Protein AF-0000000087547465 (afdb_homodimer)

Structure (mmCIF, N/CA/C/O backbone):
data_AF-0000000087547465-model_v1
#
loop_
_entity.id
_entity.type
_entity.pdbx_description
1 polymer 'Acyl-coenzyme A thioesterase 8'
#
loop_
_atom_site.group_PDB
_atom_site.id
_atom_site.type_symbol
_atom_site.label_atom_id
_atom_site.label_alt_id
_atom_site.label_comp_id
_atom_site.label_asym_id
_atom_site.label_entity_id
_atom_site.label_seq_id
_atom_site.pdbx_PDB_ins_code
_atom_site.Cartn_x
_atom_site.Cartn_y
_atom_site.Cartn_z
_atom_site.occupancy
_atom_site.B_iso_or_equiv
_atom_site.auth_seq_id
_atom_site.auth_comp_id
_atom_site.auth_asym_id
_atom_site.auth_atom_id
_atom_site.pdbx_PDB_model_num
ATOM 1 N N . MET A 1 1 ? -17.625 -41.594 -15.344 1 21.58 1 MET A N 1
ATOM 2 C CA . MET A 1 1 ? -16.266 -41.562 -14.812 1 21.58 1 MET A CA 1
ATOM 3 C C . MET A 1 1 ? -15.758 -40.156 -14.656 1 21.58 1 MET A C 1
ATOM 5 O O . MET A 1 1 ? -15.773 -39.375 -15.609 1 21.58 1 MET A O 1
ATOM 9 N N . SER A 1 2 ? -15.922 -39.406 -13.555 1 26.09 2 SER A N 1
ATOM 10 C CA . SER A 1 2 ? -15.914 -37.969 -13.273 1 26.09 2 SER A CA 1
ATOM 11 C C . SER A 1 2 ? -14.633 -37.312 -13.773 1 26.09 2 SER A C 1
ATOM 13 O O . SER A 1 2 ? -13.539 -37.844 -13.562 1 26.09 2 SER A O 1
ATOM 15 N N . LEU A 1 3 ? -14.672 -36.688 -14.891 1 28.55 3 LEU A N 1
ATOM 16 C CA . LEU A 1 3 ? -13.672 -36 -15.688 1 28.55 3 LEU A CA 1
ATOM 17 C C . LEU A 1 3 ? -12.766 -35.156 -14.812 1 28.55 3 LEU A C 1
ATOM 19 O O . LEU A 1 3 ? -12.008 -34.312 -15.312 1 28.55 3 LEU A O 1
ATOM 23 N N . LEU A 1 4 ? -13.047 -34.969 -13.586 1 36.56 4 LEU A N 1
ATOM 24 C CA . LEU A 1 4 ? -12.219 -34.219 -12.656 1 36.56 4 LEU A CA 1
ATOM 25 C C . LEU A 1 4 ? -10.797 -34.75 -12.617 1 36.56 4 LEU A C 1
ATOM 27 O O . LEU A 1 4 ? -10.453 -35.531 -11.719 1 36.56 4 LEU A O 1
ATOM 31 N N . ALA A 1 5 ? -10.266 -35.219 -13.656 1 38.28 5 ALA A N 1
ATOM 32 C CA . ALA A 1 5 ? -8.961 -35.844 -13.695 1 38.28 5 ALA A CA 1
ATOM 33 C C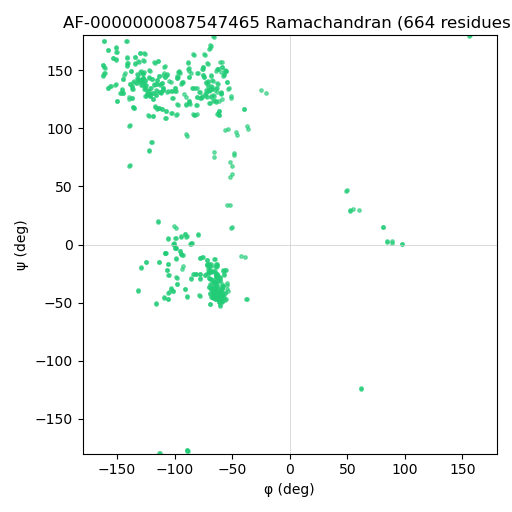 . ALA A 1 5 ? -7.898 -35 -13.023 1 38.28 5 ALA A C 1
ATOM 35 O O . ALA A 1 5 ? -7.52 -33.938 -13.547 1 38.28 5 ALA A O 1
ATOM 36 N N . GLY A 1 6 ? -7.922 -34.656 -11.805 1 48.69 6 GLY A N 1
ATOM 37 C CA . GLY A 1 6 ? -6.898 -34.125 -10.898 1 48.69 6 GLY A CA 1
ATOM 38 C C . GLY A 1 6 ? -5.492 -34.5 -11.32 1 48.69 6 GLY A C 1
ATOM 39 O O . GLY A 1 6 ? -5.301 -35.406 -12.141 1 48.69 6 GLY A O 1
ATOM 40 N N . THR A 1 7 ? -4.512 -33.438 -11.328 1 60.62 7 THR A N 1
ATOM 41 C CA . THR A 1 7 ? -3.139 -33.875 -11.586 1 60.62 7 THR A CA 1
ATOM 42 C C . THR A 1 7 ? -2.828 -35.188 -10.867 1 60.62 7 THR A C 1
ATOM 44 O O . THR A 1 7 ? -3.438 -35.5 -9.844 1 60.62 7 THR A O 1
ATOM 47 N N . ASN A 1 8 ? -2.559 -36.188 -11.531 1 73.25 8 ASN A N 1
ATOM 48 C CA . ASN A 1 8 ? -2.176 -37.5 -10.992 1 73.25 8 ASN A CA 1
ATOM 49 C C . ASN A 1 8 ? -1.036 -37.375 -9.984 1 73.25 8 ASN A C 1
ATOM 51 O O . ASN A 1 8 ? -0.441 -38.375 -9.594 1 73.25 8 ASN A O 1
ATOM 55 N N . LYS A 1 9 ? -0.826 -36.125 -9.578 1 88.38 9 LYS A N 1
ATOM 56 C CA . LYS A 1 9 ? 0.263 -35.969 -8.617 1 88.38 9 LYS A CA 1
ATOM 57 C C . LYS A 1 9 ? -0.252 -36.031 -7.184 1 88.38 9 LYS A C 1
ATOM 59 O O . LYS A 1 9 ? -1.334 -35.531 -6.879 1 88.38 9 LYS A O 1
ATOM 64 N N . THR A 1 10 ? 0.449 -36.656 -6.348 1 92.75 10 THR A N 1
ATOM 65 C CA . THR A 1 10 ? 0.151 -36.656 -4.922 1 92.75 10 THR A CA 1
ATOM 66 C C . THR A 1 10 ? 0.524 -35.344 -4.277 1 92.75 10 THR A C 1
ATOM 68 O O . THR A 1 10 ? 1.257 -34.531 -4.867 1 92.75 10 THR A O 1
ATOM 71 N N . ARG A 1 11 ? 0.056 -35.031 -3.092 1 93.19 11 ARG A N 1
ATOM 72 C CA . ARG A 1 11 ? 0.395 -33.812 -2.361 1 93.19 11 ARG A CA 1
ATOM 73 C C . ARG A 1 11 ? 1.896 -33.719 -2.113 1 93.19 11 ARG A C 1
ATOM 75 O O . ARG A 1 11 ? 2.473 -32.656 -2.145 1 93.19 11 ARG A O 1
ATOM 82 N N . GLU A 1 12 ? 2.506 -34.844 -1.878 1 92.56 12 GLU A N 1
ATOM 83 C CA . GLU A 1 12 ? 3.949 -34.875 -1.667 1 92.56 12 GLU A CA 1
ATOM 84 C C . GLU A 1 12 ? 4.703 -34.5 -2.934 1 92.56 12 GLU A C 1
ATOM 86 O O . GLU A 1 12 ? 5.723 -33.812 -2.865 1 92.56 12 GLU A O 1
ATOM 91 N N . GLU A 1 13 ? 4.203 -35 -4.008 1 93.69 13 GLU A N 1
ATOM 92 C CA . GLU A 1 13 ? 4.824 -34.656 -5.285 1 93.69 13 GLU A CA 1
ATOM 93 C C . GLU A 1 13 ? 4.707 -33.156 -5.57 1 93.69 13 GLU A C 1
ATOM 95 O O . GLU A 1 13 ? 5.648 -32.531 -6.07 1 93.69 13 GLU A O 1
ATOM 100 N N . TRP A 1 14 ? 3.568 -32.594 -5.227 1 93.88 14 TRP A N 1
ATOM 101 C CA . TRP A 1 14 ? 3.377 -31.156 -5.398 1 93.88 14 TRP A CA 1
ATOM 102 C C . TRP A 1 14 ? 4.324 -30.359 -4.5 1 93.88 14 TRP A C 1
ATOM 104 O O . TRP A 1 14 ? 4.84 -29.312 -4.898 1 93.88 14 TRP A O 1
ATOM 114 N N . ASP A 1 15 ? 4.555 -30.844 -3.336 1 93.62 15 ASP A N 1
ATOM 115 C CA . ASP A 1 15 ? 5.492 -30.172 -2.432 1 93.62 15 ASP A CA 1
ATOM 116 C C . ASP A 1 15 ? 6.891 -30.109 -3.043 1 93.62 15 ASP A C 1
ATOM 118 O O . ASP A 1 15 ? 7.578 -29.094 -2.93 1 93.62 15 ASP A O 1
ATOM 122 N N . LYS A 1 16 ? 7.262 -31.188 -3.686 1 91.12 16 LYS A N 1
ATOM 123 C CA . LYS A 1 16 ? 8.578 -31.234 -4.316 1 91.12 16 LYS A CA 1
ATOM 124 C C . LYS A 1 16 ? 8.672 -30.219 -5.449 1 91.12 16 LYS A C 1
ATOM 126 O O . LYS A 1 16 ? 9.742 -29.641 -5.688 1 91.12 16 LYS A O 1
ATOM 131 N N . LEU A 1 17 ? 7.57 -30 -6.074 1 90.94 17 LEU A N 1
ATOM 132 C CA . LEU A 1 17 ? 7.539 -29.094 -7.215 1 90.94 17 LEU A CA 1
ATOM 133 C C . LEU A 1 17 ? 7.594 -27.641 -6.758 1 90.94 17 LEU A C 1
ATOM 135 O O . LEU A 1 17 ? 7.852 -26.75 -7.562 1 90.94 17 LEU A O 1
ATOM 139 N N . THR A 1 18 ? 7.441 -27.391 -5.488 1 92.38 18 THR A N 1
ATOM 140 C CA . THR A 1 18 ? 7.422 -26.031 -4.961 1 92.38 18 THR A CA 1
ATOM 141 C C . THR A 1 18 ? 8.844 -25.5 -4.781 1 92.38 18 THR A C 1
ATOM 143 O O . THR A 1 18 ? 9.078 -24.297 -4.895 1 92.38 18 THR A O 1
ATOM 146 N N . LYS A 1 19 ? 9.797 -26.312 -4.602 1 89.94 19 LYS A N 1
ATOM 147 C CA . LYS A 1 19 ? 11.148 -25.953 -4.184 1 89.94 19 LYS A CA 1
ATOM 148 C C . LYS A 1 19 ? 11.812 -25.047 -5.211 1 89.94 19 LYS A C 1
ATOM 150 O O . LYS A 1 19 ? 12.336 -23.984 -4.863 1 89.94 19 LYS A O 1
ATOM 155 N N . PRO A 1 20 ? 11.68 -25.375 -6.473 1 90.75 20 PRO A N 1
ATOM 156 C CA . PRO A 1 20 ? 12.336 -24.531 -7.465 1 90.75 20 PRO A CA 1
ATOM 157 C C . PRO A 1 20 ? 11.742 -23.125 -7.52 1 90.75 20 PRO A C 1
ATOM 159 O O . PRO A 1 20 ? 12.422 -22.172 -7.93 1 90.75 20 PRO A O 1
ATOM 162 N N . PHE A 1 21 ? 10.523 -23 -7.078 1 92.5 21 PHE A N 1
ATOM 163 C CA . PHE A 1 21 ? 9.828 -21.719 -7.195 1 92.5 21 PHE A CA 1
ATOM 164 C C . PHE A 1 21 ? 10.156 -20.812 -6.016 1 92.5 21 PHE A C 1
ATOM 166 O O . PHE A 1 21 ? 10.188 -19.594 -6.152 1 92.5 21 PHE A O 1
ATOM 173 N N . VAL A 1 22 ? 10.453 -21.422 -4.832 1 93.56 22 VAL A N 1
ATOM 174 C CA . VAL A 1 22 ? 10.375 -20.531 -3.67 1 93.56 22 VAL A CA 1
ATOM 175 C C . VAL A 1 22 ? 11.656 -20.641 -2.85 1 93.56 22 VAL A C 1
ATOM 177 O O . VAL A 1 22 ? 11.992 -19.734 -2.08 1 93.56 22 VAL A O 1
ATOM 180 N N . GLN A 1 23 ? 12.406 -21.719 -3.029 1 93.5 23 GLN A N 1
ATOM 181 C CA . GLN A 1 23 ? 13.523 -21.953 -2.127 1 93.5 23 GLN A CA 1
ATOM 182 C C . GLN A 1 23 ? 14.797 -21.266 -2.621 1 93.5 23 GLN A C 1
ATOM 184 O O . GLN A 1 23 ? 14.961 -21.047 -3.822 1 93.5 23 GLN A O 1
ATOM 189 N N . VAL A 1 24 ? 15.633 -20.906 -1.686 1 96.12 24 VAL A N 1
ATOM 190 C CA . VAL A 1 24 ? 16.953 -20.359 -1.968 1 96.12 24 VAL A CA 1
ATOM 191 C C . VAL A 1 24 ? 18.016 -21.156 -1.213 1 96.12 24 VAL A C 1
ATOM 193 O O . VAL A 1 24 ? 17.703 -21.875 -0.259 1 96.12 24 VAL A O 1
ATOM 196 N N . ARG A 1 25 ? 19.219 -21.078 -1.696 1 95.94 25 ARG A N 1
ATOM 197 C CA . ARG A 1 25 ? 20.359 -21.672 -1.024 1 95.94 25 ARG A CA 1
ATOM 198 C C . ARG A 1 25 ? 21.281 -20.609 -0.443 1 95.94 25 ARG A C 1
ATOM 200 O O . ARG A 1 25 ? 21.641 -19.641 -1.133 1 95.94 25 ARG A O 1
ATOM 207 N N . LYS A 1 26 ? 21.688 -20.828 0.769 1 95.75 26 LYS A N 1
ATOM 208 C CA . LYS A 1 26 ? 22.594 -19.891 1.396 1 95.75 26 LYS A CA 1
ATOM 209 C C . LYS A 1 26 ? 24.016 -20.047 0.86 1 95.75 26 LYS A C 1
ATOM 211 O O . LYS A 1 26 ? 24.547 -21.172 0.833 1 95.75 26 LYS A O 1
ATOM 216 N N . LYS A 1 27 ? 24.594 -19 0.423 1 96.69 27 LYS A N 1
ATOM 217 C CA . LYS A 1 27 ? 25.969 -19 -0.063 1 96.69 27 LYS A CA 1
ATOM 218 C C . LYS A 1 27 ? 26.922 -18.406 0.972 1 96.69 27 LYS A C 1
ATOM 220 O O . LYS A 1 27 ? 28.047 -18.891 1.136 1 96.69 27 LYS A O 1
ATOM 225 N N . ALA A 1 28 ? 26.5 -17.391 1.665 1 95.5 28 ALA A N 1
ATOM 226 C CA . ALA A 1 28 ? 27.203 -16.672 2.719 1 95.5 28 ALA A CA 1
ATOM 227 C C . ALA A 1 28 ? 26.234 -15.867 3.574 1 95.5 28 ALA A C 1
ATOM 229 O O . ALA A 1 28 ? 25.031 -15.852 3.311 1 95.5 28 ALA A O 1
ATOM 230 N N . ASP A 1 29 ? 26.766 -15.273 4.613 1 92.38 29 ASP A N 1
ATOM 231 C CA . ASP A 1 29 ? 25.891 -14.445 5.434 1 92.38 29 ASP A CA 1
ATOM 232 C C . ASP A 1 29 ? 25.312 -13.297 4.625 1 92.38 29 ASP A C 1
ATOM 234 O O . ASP A 1 29 ? 26.047 -12.461 4.086 1 92.38 29 ASP A O 1
ATOM 238 N N . GLY A 1 30 ? 24.016 -13.406 4.512 1 93.38 30 GLY A N 1
ATOM 239 C CA . GLY A 1 30 ? 23.328 -12.344 3.801 1 93.38 30 GLY A CA 1
ATOM 240 C C . GLY A 1 30 ? 23.312 -12.531 2.295 1 93.38 30 GLY A C 1
ATOM 241 O O . GLY A 1 30 ? 22.891 -11.648 1.551 1 93.38 30 GLY A O 1
ATOM 242 N N . LEU A 1 31 ? 23.875 -13.641 1.862 1 97 31 LEU A N 1
ATOM 243 C CA . LEU A 1 31 ? 23.922 -13.906 0.429 1 97 31 LEU A CA 1
ATOM 244 C C . LEU A 1 31 ? 23.297 -15.266 0.114 1 97 31 LEU A C 1
ATOM 246 O O . LEU A 1 31 ? 23.734 -16.281 0.651 1 97 31 LEU A O 1
ATOM 250 N N . TYR A 1 32 ? 22.375 -15.25 -0.798 1 97.31 32 TYR A N 1
ATOM 251 C CA . TYR A 1 32 ? 21.625 -16.453 -1.171 1 97.31 32 TYR A CA 1
ATOM 252 C C . TYR A 1 32 ? 21.531 -16.578 -2.686 1 97.31 32 TYR A C 1
ATOM 254 O O . TYR A 1 32 ? 21.734 -15.602 -3.412 1 97.31 32 TYR A O 1
ATOM 262 N N . GLU A 1 33 ? 21.234 -17.766 -3.141 1 97.44 33 GLU A N 1
ATOM 263 C CA . GLU A 1 33 ? 21.109 -18.078 -4.566 1 97.44 33 GLU A CA 1
ATOM 264 C C . GLU A 1 33 ? 19.828 -18.859 -4.859 1 97.44 33 GLU A C 1
ATOM 266 O O . GLU A 1 33 ? 19.438 -19.719 -4.082 1 97.44 33 GLU A O 1
ATOM 271 N N . SER A 1 34 ? 19.266 -18.484 -6.012 1 95.12 34 SER A N 1
ATOM 272 C CA . SER A 1 34 ? 18.078 -19.234 -6.41 1 95.12 34 SER A CA 1
ATOM 273 C C . SER A 1 34 ? 18.375 -20.734 -6.465 1 95.12 34 SER A C 1
ATOM 275 O O . SER A 1 34 ? 19.5 -21.141 -6.781 1 95.12 34 SER A O 1
ATOM 277 N N . TRP A 1 35 ? 17.375 -21.5 -6.191 1 92.81 35 TRP A N 1
ATOM 278 C CA . TRP A 1 35 ? 17.5 -22.953 -6.164 1 92.81 35 TRP A CA 1
ATOM 279 C C . TRP A 1 35 ? 17.844 -23.5 -7.551 1 92.81 35 TRP A C 1
ATOM 281 O O . TRP A 1 35 ? 18.547 -24.5 -7.68 1 92.81 35 TRP A O 1
ATOM 291 N N . VAL A 1 36 ? 17.312 -22.812 -8.555 1 91.25 36 VAL A N 1
ATOM 292 C CA . VAL A 1 36 ? 17.484 -23.281 -9.922 1 91.25 36 VAL A CA 1
ATOM 293 C C . VAL A 1 36 ? 18.078 -22.172 -10.789 1 91.25 36 VAL A C 1
ATOM 295 O O . VAL A 1 36 ? 18.016 -21 -10.422 1 91.25 36 VAL A O 1
ATOM 298 N N . LYS A 1 37 ? 18.562 -22.562 -11.906 1 90.69 37 LYS A N 1
ATOM 299 C CA . LYS A 1 37 ? 19.094 -21.641 -12.906 1 90.69 37 LYS A CA 1
ATOM 300 C C . LYS A 1 37 ? 18.078 -21.359 -14 1 90.69 37 LYS A C 1
ATOM 302 O O . LYS A 1 37 ? 18.094 -20.312 -14.633 1 90.69 37 LYS A O 1
ATOM 307 N N . GLU A 1 38 ? 17.234 -22.297 -14.203 1 89.5 38 GLU A N 1
ATOM 308 C CA . GLU A 1 38 ? 16.156 -22.125 -15.172 1 89.5 38 GLU A CA 1
ATOM 309 C C . GLU A 1 38 ? 14.852 -21.734 -14.477 1 89.5 38 GLU A C 1
ATOM 311 O O . GLU A 1 38 ? 14.266 -22.531 -13.742 1 89.5 38 GLU A O 1
ATOM 316 N N . HIS A 1 39 ? 14.484 -20.547 -14.734 1 90.12 39 HIS A N 1
ATOM 317 C CA . HIS A 1 39 ? 13.328 -20 -14.023 1 90.12 39 HIS A CA 1
ATOM 318 C C . HIS A 1 39 ? 12.055 -20.141 -14.844 1 90.12 39 HIS A C 1
ATOM 320 O O . HIS A 1 39 ? 12.109 -20.156 -16.078 1 90.12 39 HIS A O 1
ATOM 326 N N . PHE A 1 40 ? 10.984 -20.281 -14.164 1 86.31 40 PHE A N 1
ATOM 327 C CA . PHE A 1 40 ? 9.664 -20.375 -14.789 1 86.31 40 PHE A CA 1
ATOM 328 C C . PHE A 1 40 ? 9.258 -19.031 -15.375 1 86.31 40 PHE A C 1
ATOM 330 O O . PHE A 1 40 ? 9.367 -18 -14.719 1 86.31 40 PHE A O 1
ATOM 337 N N . VAL A 1 41 ? 8.781 -19.062 -16.625 1 81.88 41 VAL A N 1
ATOM 338 C CA . VAL A 1 41 ? 8.242 -17.891 -17.312 1 81.88 41 VAL A CA 1
ATOM 339 C C . VAL A 1 41 ? 6.766 -18.125 -17.625 1 81.88 41 VAL A C 1
ATOM 341 O O . VAL A 1 41 ? 6.414 -19.031 -18.375 1 81.88 41 VAL A O 1
ATOM 344 N N . PRO A 1 42 ? 5.934 -17.25 -17.062 1 77.19 42 PRO A N 1
ATOM 345 C CA . PRO A 1 42 ? 4.52 -17.391 -17.391 1 77.19 42 PRO A CA 1
ATOM 346 C C . PRO A 1 42 ? 4.246 -17.188 -18.891 1 77.19 42 PRO A C 1
ATOM 348 O O . PRO A 1 42 ? 4.945 -16.422 -19.547 1 77.19 42 PRO A O 1
ATOM 351 N N . VAL A 1 43 ? 3.203 -17.859 -19.359 1 73.06 43 VAL A N 1
ATOM 352 C CA . VAL A 1 43 ? 2.881 -17.891 -20.781 1 73.06 43 VAL A CA 1
ATOM 353 C C . VAL A 1 43 ? 2.654 -16.469 -21.297 1 73.06 43 VAL A C 1
ATOM 355 O O . VAL A 1 43 ? 3.047 -16.141 -22.422 1 73.06 43 VAL A O 1
ATOM 358 N N . PHE A 1 44 ? 2.037 -15.648 -20.484 1 63.44 44 PHE A N 1
ATOM 359 C CA . PHE A 1 44 ? 1.73 -14.297 -20.938 1 63.44 44 PHE A CA 1
ATOM 360 C C . PHE A 1 44 ? 2.82 -13.32 -20.516 1 63.44 44 PHE A C 1
ATOM 362 O O . PHE A 1 44 ? 2.734 -12.125 -20.797 1 63.44 44 PHE A O 1
ATOM 369 N N . GLY A 1 45 ? 3.844 -13.898 -19.984 1 64.44 45 GLY A N 1
ATOM 370 C CA . GLY A 1 45 ? 4.863 -13.008 -19.453 1 64.44 45 GLY A CA 1
ATOM 371 C C . GLY A 1 45 ? 6.137 -13.008 -20.281 1 64.44 45 GLY A C 1
ATOM 372 O O . GLY A 1 45 ? 6.336 -13.883 -21.125 1 64.44 45 GLY A O 1
ATOM 373 N N . LYS A 1 46 ? 6.879 -11.859 -20.234 1 65.69 46 LYS A N 1
ATOM 374 C CA . LYS A 1 46 ? 8.156 -11.734 -20.938 1 65.69 46 LYS A CA 1
ATOM 375 C C . LYS A 1 46 ? 9.328 -11.93 -19.969 1 65.69 46 LYS A C 1
ATOM 377 O O . LYS A 1 46 ? 10.492 -11.859 -20.375 1 65.69 46 LYS A O 1
ATOM 382 N N . SER A 1 47 ? 8.969 -12.172 -18.781 1 76.56 47 SER A N 1
ATOM 383 C CA . SER A 1 47 ? 10.016 -12.328 -17.781 1 76.56 47 SER A CA 1
ATOM 384 C C . SER A 1 47 ? 9.656 -13.414 -16.781 1 76.56 47 SER A C 1
ATOM 386 O O . SER A 1 47 ? 8.602 -14.047 -16.891 1 76.56 47 SER A O 1
ATOM 388 N N . ILE A 1 48 ? 10.664 -13.656 -15.898 1 83.94 48 ILE A N 1
ATOM 389 C CA . ILE A 1 48 ? 10.453 -14.672 -14.867 1 83.94 48 ILE A CA 1
ATOM 390 C C . ILE A 1 48 ? 9.242 -14.289 -14.016 1 83.94 48 ILE A C 1
ATOM 392 O O . ILE A 1 48 ? 8.867 -13.117 -13.953 1 83.94 48 ILE A O 1
ATOM 396 N N . PHE A 1 49 ? 8.656 -15.266 -13.5 1 86.19 49 PHE A N 1
ATOM 397 C CA . PHE A 1 49 ? 7.48 -15.055 -12.656 1 86.19 49 PHE A CA 1
ATOM 398 C C . PHE A 1 49 ? 7.852 -14.266 -11.398 1 86.19 49 PHE A C 1
ATOM 400 O O . PHE A 1 49 ? 8.664 -14.727 -10.594 1 86.19 49 PHE A O 1
ATOM 407 N N . GLY A 1 50 ? 7.215 -13.133 -11.164 1 88.25 50 GLY A N 1
ATOM 408 C CA . GLY A 1 50 ? 7.508 -12.25 -10.039 1 88.25 50 GLY A CA 1
ATOM 409 C C . GLY A 1 50 ? 7.258 -12.898 -8.695 1 88.25 50 GLY A C 1
ATOM 410 O O . GLY A 1 50 ? 7.934 -12.578 -7.711 1 88.25 50 GLY A O 1
ATOM 411 N N . GLY A 1 51 ? 6.281 -13.789 -8.703 1 90.81 51 GLY A N 1
ATOM 412 C CA . GLY A 1 51 ? 5.969 -14.484 -7.469 1 90.81 51 GLY A CA 1
ATOM 413 C C . GLY A 1 51 ? 7.148 -15.258 -6.902 1 90.81 51 GLY A C 1
ATOM 414 O O . GLY A 1 51 ? 7.293 -15.375 -5.684 1 90.81 51 GLY A O 1
ATOM 415 N N . SER A 1 52 ? 7.949 -15.781 -7.797 1 92.62 52 SER A N 1
ATOM 416 C CA . SER A 1 52 ? 9.141 -16.484 -7.336 1 92.62 52 SER A CA 1
ATOM 417 C C . SER A 1 52 ? 10.125 -15.531 -6.672 1 92.62 52 SER A C 1
ATOM 419 O O . SER A 1 52 ? 10.703 -15.844 -5.629 1 92.62 52 SER A O 1
ATOM 421 N N . LEU A 1 53 ? 10.312 -14.383 -7.289 1 92.44 53 LEU A N 1
ATOM 422 C CA . LEU A 1 53 ? 11.195 -13.383 -6.703 1 92.44 53 LEU A CA 1
ATOM 423 C C . LEU A 1 53 ? 10.719 -12.977 -5.312 1 92.44 53 LEU A C 1
ATOM 425 O O . LEU A 1 53 ? 11.516 -12.875 -4.379 1 92.44 53 LEU A O 1
ATOM 429 N N . ILE A 1 54 ? 9.445 -12.781 -5.18 1 92.62 54 ILE A N 1
ATOM 430 C CA . ILE A 1 54 ? 8.852 -12.391 -3.902 1 92.62 54 ILE A CA 1
ATOM 431 C C . ILE A 1 54 ? 9.125 -13.469 -2.855 1 92.62 54 ILE A C 1
ATOM 433 O O . ILE A 1 54 ? 9.641 -13.18 -1.776 1 92.62 54 ILE A O 1
ATOM 437 N N . ALA A 1 55 ? 8.789 -14.688 -3.162 1 94.38 55 ALA A N 1
ATOM 438 C CA . ALA A 1 55 ? 8.922 -15.797 -2.225 1 94.38 55 ALA A CA 1
ATOM 439 C C . ALA A 1 55 ? 10.383 -16 -1.816 1 94.38 55 ALA A C 1
ATOM 441 O O . ALA A 1 55 ? 10.688 -16.172 -0.632 1 94.38 55 ALA A O 1
ATOM 442 N N . GLN A 1 56 ? 11.242 -16.016 -2.771 1 95.19 56 GLN A N 1
ATOM 443 C CA . GLN A 1 56 ? 12.656 -16.25 -2.508 1 95.19 56 GLN A CA 1
ATOM 444 C C . GLN A 1 56 ? 13.266 -15.117 -1.687 1 95.19 56 GLN A C 1
ATOM 446 O O . GLN A 1 56 ? 14.109 -15.352 -0.817 1 95.19 56 GLN A O 1
ATOM 451 N N . CYS A 1 57 ? 12.852 -13.875 -1.92 1 94.12 57 CYS A N 1
ATOM 452 C CA . CYS A 1 57 ? 13.289 -12.758 -1.093 1 94.12 57 CYS A CA 1
ATOM 453 C C . CYS A 1 57 ? 12.828 -12.93 0.349 1 94.12 57 CYS A C 1
ATOM 455 O O . CYS A 1 57 ? 13.586 -12.672 1.284 1 94.12 57 CYS A O 1
ATOM 457 N N . ILE A 1 58 ? 11.586 -13.344 0.521 1 92.81 58 ILE A N 1
ATOM 458 C CA . ILE A 1 58 ? 11.039 -13.547 1.857 1 92.81 58 ILE A CA 1
ATOM 459 C C . ILE A 1 58 ? 11.875 -14.594 2.6 1 92.81 58 ILE A C 1
ATOM 461 O O . ILE A 1 58 ? 12.305 -14.359 3.732 1 92.81 58 ILE A O 1
ATOM 465 N N . LEU A 1 59 ? 12.117 -15.68 1.955 1 93.31 59 LEU A N 1
ATOM 466 C CA . LEU A 1 59 ? 12.836 -16.766 2.615 1 93.31 59 LEU A CA 1
ATOM 467 C C . LEU A 1 59 ? 14.289 -16.375 2.877 1 93.31 59 LEU A C 1
ATOM 469 O O . LEU A 1 59 ? 14.859 -16.75 3.906 1 93.31 59 LEU A O 1
ATOM 473 N N . ALA A 1 60 ? 14.898 -15.664 1.952 1 93.88 60 ALA A N 1
ATOM 474 C CA . ALA A 1 60 ? 16.25 -15.18 2.178 1 93.88 60 ALA A CA 1
ATOM 475 C C . ALA A 1 60 ? 16.312 -14.273 3.404 1 93.88 60 ALA A C 1
ATOM 477 O O . ALA A 1 60 ? 17.234 -14.398 4.227 1 93.88 60 ALA A O 1
ATOM 478 N N . ALA A 1 61 ? 15.398 -13.398 3.521 1 91.06 61 ALA A N 1
ATOM 479 C CA . ALA A 1 61 ? 15.375 -12.445 4.629 1 91.06 61 ALA A CA 1
ATOM 480 C C . ALA A 1 61 ? 15.141 -13.156 5.961 1 91.06 61 ALA A C 1
ATOM 482 O O . ALA A 1 61 ? 15.773 -12.828 6.969 1 91.06 61 ALA A O 1
ATOM 483 N N . TYR A 1 62 ? 14.242 -14.125 5.984 1 88.75 62 TYR A N 1
ATOM 484 C CA . TYR A 1 62 ? 13.875 -14.82 7.211 1 88.75 62 TYR A CA 1
ATOM 485 C C . TYR A 1 62 ? 15.07 -15.57 7.789 1 88.75 62 TYR A C 1
ATOM 487 O O . TYR A 1 62 ? 15.102 -15.883 8.984 1 88.75 62 TYR A O 1
ATOM 495 N N . ASP A 1 63 ? 15.945 -15.906 6.992 1 87.44 63 ASP A N 1
ATOM 496 C CA . ASP A 1 63 ? 17.141 -16.562 7.484 1 87.44 63 ASP A CA 1
ATOM 497 C C . ASP A 1 63 ? 17.938 -15.641 8.414 1 87.44 63 ASP A C 1
ATOM 499 O O . ASP A 1 63 ? 18.75 -16.109 9.203 1 87.44 63 ASP A O 1
ATOM 503 N N . THR A 1 64 ? 17.672 -14.406 8.352 1 86.88 64 THR A N 1
ATOM 504 C CA . THR A 1 64 ? 18.453 -13.453 9.125 1 86.88 64 THR A CA 1
ATOM 505 C C . THR A 1 64 ? 17.625 -12.906 10.289 1 86.88 64 THR A C 1
ATOM 507 O O . THR A 1 64 ? 18.141 -12.141 11.117 1 86.88 64 THR A O 1
ATOM 510 N N . VAL A 1 65 ? 16.344 -13.266 10.289 1 79.81 65 VAL A N 1
ATOM 511 C CA . VAL A 1 65 ? 15.492 -12.695 11.336 1 79.81 65 VAL A CA 1
ATOM 512 C C . VAL A 1 65 ? 14.469 -13.734 11.789 1 79.81 65 VAL A C 1
ATOM 514 O O . VAL A 1 65 ? 14.07 -14.602 11.016 1 79.81 65 VAL A O 1
ATOM 517 N N . SER A 1 66 ? 13.945 -13.93 13.062 1 63.03 66 SER A N 1
ATOM 518 C CA . SER A 1 66 ? 13.023 -14.953 13.562 1 63.03 66 SER A CA 1
ATOM 519 C C . SER A 1 66 ? 11.578 -14.469 13.484 1 63.03 66 SER A C 1
ATOM 521 O O . SER A 1 66 ? 10.648 -15.281 13.508 1 63.03 66 SER A O 1
ATOM 523 N N . GLU A 1 67 ? 11.242 -13.125 13.359 1 63.47 67 GLU A N 1
ATOM 524 C CA . GLU A 1 67 ? 9.891 -12.789 13.805 1 63.47 67 GLU A CA 1
ATOM 525 C C . GLU A 1 67 ? 9.016 -12.344 12.633 1 63.47 67 GLU A C 1
ATOM 527 O O . GLU A 1 67 ? 9.438 -12.414 11.477 1 63.47 67 GLU A O 1
ATOM 532 N N . ASP A 1 68 ? 7.664 -11.969 12.922 1 55.16 68 ASP A N 1
ATOM 533 C CA . ASP A 1 68 ? 6.578 -11.625 12.008 1 55.16 68 ASP A CA 1
ATOM 534 C C . ASP A 1 68 ? 6.969 -10.453 11.109 1 55.16 68 ASP A C 1
ATOM 536 O O . ASP A 1 68 ? 7.762 -9.594 11.508 1 55.16 68 ASP A O 1
ATOM 540 N N . MET A 1 69 ? 6.391 -10.555 9.773 1 56.38 69 MET A N 1
ATOM 541 C CA . MET A 1 69 ? 7.047 -9.672 8.82 1 56.38 69 MET A CA 1
ATOM 542 C C . MET A 1 69 ? 6.023 -8.844 8.055 1 56.38 69 MET A C 1
ATOM 544 O O . MET A 1 69 ? 4.848 -9.211 7.984 1 56.38 69 MET A O 1
ATOM 548 N N . MET A 1 70 ? 6.219 -7.613 7.785 1 67.69 70 MET A N 1
ATOM 549 C CA . MET A 1 70 ? 5.617 -6.859 6.688 1 67.69 70 MET A CA 1
ATOM 550 C C . MET A 1 70 ? 6.613 -6.652 5.555 1 67.69 70 MET A C 1
ATOM 552 O O . MET A 1 70 ? 7.82 -6.566 5.793 1 67.69 70 MET A O 1
ATOM 556 N N . LEU A 1 71 ? 6.051 -6.785 4.254 1 64.25 71 LEU A N 1
ATOM 557 C CA . LEU A 1 71 ? 6.969 -6.645 3.131 1 64.25 71 LEU A CA 1
ATOM 558 C C . LEU A 1 71 ? 6.484 -5.57 2.164 1 64.25 71 LEU A C 1
ATOM 560 O O . LEU A 1 71 ? 5.281 -5.438 1.929 1 64.25 71 LEU A O 1
ATOM 564 N N . HIS A 1 72 ? 7.367 -4.641 1.711 1 63.03 72 HIS A N 1
ATOM 565 C CA . HIS A 1 72 ? 7.148 -3.713 0.608 1 63.03 72 HIS A CA 1
ATOM 566 C C . HIS A 1 72 ? 8.211 -3.885 -0.475 1 63.03 72 HIS A C 1
ATOM 568 O O . HIS A 1 72 ? 9.391 -3.627 -0.238 1 63.03 72 HIS A O 1
ATOM 574 N N . GLY A 1 73 ? 7.762 -4.426 -1.651 1 65.56 73 GLY A N 1
ATOM 575 C CA . GLY A 1 73 ? 8.75 -4.703 -2.682 1 65.56 73 GLY A CA 1
ATOM 576 C C . GLY A 1 73 ? 8.469 -3.98 -3.986 1 65.56 73 GLY A C 1
ATOM 577 O O . GLY A 1 73 ? 7.34 -3.564 -4.242 1 65.56 73 GLY A O 1
ATOM 578 N N . LYS A 1 74 ? 9.523 -3.662 -4.703 1 63.03 74 LYS A N 1
ATOM 579 C CA . LYS A 1 74 ? 9.453 -3.084 -6.039 1 63.03 74 LYS A CA 1
ATOM 580 C C . LYS A 1 74 ? 10.172 -3.961 -7.059 1 63.03 74 LYS A C 1
ATOM 582 O O . LYS A 1 74 ? 11.312 -4.371 -6.836 1 63.03 74 LYS A O 1
ATOM 587 N N . PHE A 1 75 ? 9.469 -4.332 -8.219 1 53.19 75 PHE A N 1
ATOM 588 C CA . PHE A 1 75 ? 10.094 -4.973 -9.375 1 53.19 75 PHE A CA 1
ATOM 589 C C . PHE A 1 75 ? 10.852 -3.955 -10.211 1 53.19 75 PHE A C 1
ATOM 591 O O . PHE A 1 75 ? 10.273 -2.973 -10.68 1 53.19 75 PHE A O 1
ATOM 598 N N . VAL A 1 76 ? 12.109 -4.16 -10.492 1 65.81 76 VAL A N 1
ATOM 599 C CA . VAL A 1 76 ? 12.977 -3.133 -11.055 1 65.81 76 VAL A CA 1
ATOM 600 C C . VAL A 1 76 ? 13.305 -3.48 -12.508 1 65.81 76 VAL A C 1
ATOM 602 O O . VAL A 1 76 ? 13.203 -2.629 -13.398 1 65.81 76 VAL A O 1
ATOM 605 N N . ASP A 1 77 ? 13.664 -4.711 -12.82 1 75.94 77 ASP A N 1
ATOM 606 C CA . ASP A 1 77 ? 14.094 -5.094 -14.164 1 75.94 77 ASP A CA 1
ATOM 607 C C . ASP A 1 77 ? 13.758 -6.559 -14.445 1 75.94 77 ASP A C 1
ATOM 609 O O . ASP A 1 77 ? 13.336 -7.289 -13.547 1 75.94 77 ASP A O 1
ATOM 613 N N . ARG A 1 78 ? 13.914 -6.895 -15.758 1 71.88 78 ARG A N 1
ATOM 614 C CA . ARG A 1 78 ? 13.68 -8.273 -16.172 1 71.88 78 ARG A CA 1
ATOM 615 C C . ARG A 1 78 ? 14.883 -9.156 -15.859 1 71.88 78 ARG A C 1
ATOM 617 O O . ARG A 1 78 ? 16.031 -8.695 -15.914 1 71.88 78 ARG A O 1
ATOM 624 N N . ALA A 1 79 ? 14.555 -10.391 -15.555 1 78.31 79 ALA A N 1
ATOM 625 C CA . ALA A 1 79 ? 15.609 -11.352 -15.25 1 78.31 79 ALA A CA 1
ATOM 626 C C . ALA A 1 79 ? 15.953 -12.203 -16.469 1 78.31 79 ALA A C 1
ATOM 628 O O . ALA A 1 79 ? 15.102 -12.438 -17.328 1 78.31 79 ALA A O 1
ATOM 629 N N . ASP A 1 80 ? 17.266 -12.531 -16.609 1 85.44 80 ASP A N 1
ATOM 630 C CA . ASP A 1 80 ? 17.656 -13.609 -17.516 1 85.44 80 ASP A CA 1
ATOM 631 C C . ASP A 1 80 ? 17.125 -14.953 -17.016 1 85.44 80 ASP A C 1
ATOM 633 O O . ASP A 1 80 ? 17.422 -15.359 -15.883 1 85.44 80 ASP A O 1
ATOM 637 N N . VAL A 1 81 ? 16.391 -15.633 -17.859 1 87.25 81 VAL A N 1
ATOM 638 C CA . VAL A 1 81 ? 15.664 -16.844 -17.484 1 87.25 81 VAL A CA 1
ATOM 639 C C . VAL A 1 81 ? 16.641 -17.984 -17.266 1 87.25 81 VAL A C 1
ATOM 641 O O . VAL A 1 81 ? 16.312 -18.969 -16.594 1 87.25 81 VAL A O 1
ATOM 644 N N . HIS A 1 82 ? 17.828 -17.844 -17.734 1 87.94 82 HIS A N 1
ATOM 645 C CA . HIS A 1 82 ? 18.75 -18.969 -17.75 1 87.94 82 HIS A CA 1
ATOM 646 C C . HIS A 1 82 ? 19.938 -18.719 -16.828 1 87.94 82 HIS A C 1
ATOM 648 O O . HIS A 1 82 ? 21.016 -19.297 -17.031 1 87.94 82 HIS A O 1
ATOM 654 N N . GLU A 1 83 ? 19.828 -17.859 -15.922 1 91.56 83 GLU A N 1
ATOM 655 C CA . GLU A 1 83 ? 20.891 -17.562 -14.969 1 91.56 83 GLU A CA 1
ATOM 656 C C . GLU A 1 83 ? 20.375 -17.578 -13.539 1 91.56 83 GLU A C 1
ATOM 658 O O . GLU A 1 83 ? 19.219 -17.188 -13.289 1 91.56 83 GLU A O 1
ATOM 663 N N . HIS A 1 84 ? 21.297 -17.969 -12.672 1 94.75 84 HIS A N 1
ATOM 664 C CA . HIS A 1 84 ? 20.922 -17.906 -11.258 1 94.75 84 HIS A CA 1
ATOM 665 C C . HIS A 1 84 ? 20.656 -16.453 -10.836 1 94.75 84 HIS A C 1
ATOM 667 O O . HIS A 1 84 ? 21.234 -15.523 -11.398 1 94.75 84 HIS A O 1
ATOM 673 N N . ILE A 1 85 ? 19.828 -16.328 -9.914 1 95 85 ILE A N 1
ATOM 674 C CA . ILE A 1 85 ? 19.562 -15.047 -9.281 1 95 85 ILE A CA 1
ATOM 675 C C . ILE A 1 85 ? 20.188 -15.016 -7.891 1 95 85 ILE A C 1
ATOM 677 O O . ILE A 1 85 ? 20.062 -15.977 -7.125 1 95 85 ILE A O 1
ATOM 681 N N . MET A 1 86 ? 20.891 -13.969 -7.605 1 97.06 86 MET A N 1
ATOM 682 C CA . MET A 1 86 ? 21.5 -13.781 -6.289 1 97.06 86 MET A CA 1
ATOM 683 C C . MET A 1 86 ? 20.656 -12.844 -5.43 1 97.06 86 MET A C 1
ATOM 685 O O . MET A 1 86 ? 20.188 -11.805 -5.91 1 97.06 86 MET A O 1
ATOM 689 N N . TYR A 1 87 ? 20.469 -13.219 -4.234 1 96.38 87 TYR A N 1
ATOM 690 C CA . TYR A 1 87 ? 19.719 -12.422 -3.281 1 96.38 87 TYR A CA 1
ATOM 691 C C . TYR A 1 87 ? 20.625 -11.859 -2.197 1 96.38 87 TYR A C 1
ATOM 693 O O . TYR A 1 87 ? 21.188 -12.609 -1.403 1 96.38 87 TYR A O 1
ATOM 701 N N . HIS A 1 88 ? 20.734 -10.562 -2.139 1 96.5 88 HIS A N 1
ATOM 702 C CA . HIS A 1 88 ? 21.562 -9.859 -1.174 1 96.5 88 HIS A CA 1
ATOM 703 C C . HIS A 1 88 ? 20.719 -9.266 -0.049 1 96.5 88 HIS A C 1
ATOM 705 O O . HIS A 1 88 ? 19.938 -8.336 -0.276 1 96.5 88 HIS A O 1
ATOM 711 N N . VAL A 1 89 ? 20.906 -9.789 1.133 1 94.62 89 VAL A N 1
ATOM 712 C CA . VAL A 1 89 ? 20.156 -9.305 2.287 1 94.62 89 VAL A CA 1
ATOM 713 C C . VAL A 1 89 ? 21 -8.297 3.066 1 94.62 89 VAL A C 1
ATOM 715 O O . VAL A 1 89 ? 22.109 -8.625 3.521 1 94.62 89 VAL A O 1
ATOM 718 N N . GLN A 1 90 ? 20.5 -7.105 3.184 1 92.06 90 GLN A N 1
ATOM 719 C CA . GLN A 1 90 ? 21.156 -6.062 3.965 1 92.06 90 GLN A CA 1
ATOM 720 C C . GLN A 1 90 ? 20.375 -5.746 5.234 1 92.06 90 GLN A C 1
ATOM 722 O O . GLN A 1 90 ? 19.156 -5.527 5.18 1 92.06 90 GLN A O 1
ATOM 727 N N . LYS A 1 91 ? 21.141 -5.688 6.34 1 90.12 91 LYS A N 1
ATOM 728 C CA . LYS A 1 91 ? 20.547 -5.285 7.609 1 90.12 91 LYS A CA 1
ATOM 729 C C . LYS A 1 91 ? 20.469 -3.766 7.73 1 90.12 91 LYS A C 1
ATOM 731 O O . LYS A 1 91 ? 21.5 -3.104 7.867 1 90.12 91 LYS A O 1
ATOM 736 N N . LEU A 1 92 ? 19.312 -3.244 7.707 1 86.44 92 LEU A N 1
ATOM 737 C CA . LEU A 1 92 ? 19.156 -1.798 7.824 1 86.44 92 LEU A CA 1
ATOM 738 C C . LEU A 1 92 ? 19 -1.383 9.281 1 86.44 92 LEU A C 1
ATOM 740 O O . LEU A 1 92 ? 19.5 -0.334 9.688 1 86.44 92 LEU A O 1
ATOM 744 N N . ARG A 1 93 ? 18.281 -2.176 10.055 1 86.25 93 ARG A N 1
ATOM 745 C CA . ARG A 1 93 ? 18.062 -1.866 11.461 1 86.25 93 ARG A CA 1
ATOM 746 C C . ARG A 1 93 ? 17.75 -3.131 12.258 1 86.25 93 ARG A C 1
ATOM 748 O O . ARG A 1 93 ? 17.031 -4.008 11.789 1 86.25 93 ARG A O 1
ATOM 755 N N . ASN A 1 94 ? 18.344 -3.229 13.375 1 86 94 ASN A N 1
ATOM 756 C CA . ASN A 1 94 ? 17.984 -4.207 14.398 1 86 94 ASN A CA 1
ATOM 757 C C . ASN A 1 94 ? 17.562 -3.527 15.695 1 86 94 ASN A C 1
ATOM 759 O O . ASN A 1 94 ? 18.406 -3.271 16.562 1 86 94 ASN A O 1
ATOM 763 N N . GLY A 1 95 ? 16.266 -3.229 15.742 1 80.56 95 GLY A N 1
ATOM 764 C CA . GLY A 1 95 ? 15.75 -2.635 16.969 1 80.56 95 GLY A CA 1
ATOM 765 C C . GLY A 1 95 ? 15.281 -3.662 17.969 1 80.56 95 GLY A C 1
ATOM 766 O O . GLY A 1 95 ? 15.453 -4.867 17.766 1 80.56 95 GLY A O 1
ATOM 767 N N . ARG A 1 96 ? 14.75 -3.158 19.078 1 79.44 96 ARG A N 1
ATOM 768 C CA . ARG A 1 96 ? 14.281 -4.035 20.156 1 79.44 96 ARG A CA 1
ATOM 769 C C . ARG A 1 96 ? 13.078 -4.855 19.703 1 79.44 96 ARG A C 1
ATOM 771 O O . ARG A 1 96 ? 13.047 -6.074 19.875 1 79.44 96 ARG A O 1
ATOM 778 N N . SER A 1 97 ? 12.102 -4.148 19.031 1 82.06 97 SER A N 1
ATOM 779 C CA . SER A 1 97 ? 10.852 -4.828 18.688 1 82.06 97 SER A CA 1
ATOM 780 C C . SER A 1 97 ? 10.703 -4.984 17.172 1 82.06 97 SER A C 1
ATOM 782 O O . SER A 1 97 ? 9.891 -5.785 16.703 1 82.06 97 SER A O 1
ATOM 784 N N . TYR A 1 98 ? 11.578 -4.18 16.453 1 83.19 98 TYR A N 1
ATOM 785 C CA . TYR A 1 98 ? 11.445 -4.191 15.008 1 83.19 98 TYR A CA 1
ATOM 786 C C . TYR A 1 98 ? 12.797 -4.355 14.328 1 83.19 98 TYR A C 1
ATOM 788 O O . TYR A 1 98 ? 13.797 -3.783 14.773 1 83.19 98 TYR A O 1
ATOM 796 N N . MET A 1 99 ? 12.82 -5.148 13.312 1 86.12 99 MET A N 1
ATOM 797 C CA . MET A 1 99 ? 13.984 -5.328 12.453 1 86.12 99 MET A CA 1
ATOM 798 C C . MET A 1 99 ? 13.641 -5.066 10.992 1 86.12 99 MET A C 1
ATOM 800 O O . MET A 1 99 ? 12.562 -5.449 10.531 1 86.12 99 MET A O 1
ATOM 804 N N . THR A 1 100 ? 14.516 -4.375 10.352 1 86.81 100 THR A N 1
ATOM 805 C CA . THR A 1 100 ? 14.289 -4.047 8.945 1 86.81 100 THR A CA 1
ATOM 806 C C . THR A 1 100 ? 15.383 -4.637 8.062 1 86.81 100 THR A C 1
ATOM 808 O O . THR A 1 100 ? 16.562 -4.539 8.391 1 86.81 100 THR A O 1
ATOM 811 N N . ARG A 1 101 ? 14.961 -5.305 7.023 1 90.25 101 ARG A N 1
ATOM 812 C CA . ARG A 1 101 ? 15.875 -5.863 6.031 1 90.25 101 ARG A CA 1
ATOM 813 C C . ARG A 1 101 ? 15.562 -5.336 4.637 1 90.25 101 ARG A C 1
ATOM 815 O O . ARG A 1 101 ? 14.398 -5.094 4.309 1 90.25 101 ARG A O 1
ATOM 822 N N . ARG A 1 102 ? 16.547 -5.145 3.895 1 90.81 102 ARG A N 1
ATOM 823 C CA . ARG A 1 102 ? 16.422 -4.93 2.457 1 90.81 102 ARG A CA 1
ATOM 824 C C . ARG A 1 102 ? 17.016 -6.094 1.673 1 90.81 102 ARG A C 1
ATOM 826 O O . ARG A 1 102 ? 18.125 -6.555 1.976 1 90.81 102 ARG A O 1
ATOM 833 N N . VAL A 1 103 ? 16.328 -6.602 0.755 1 92.94 103 VAL A N 1
ATOM 834 C CA . VAL A 1 103 ? 16.828 -7.668 -0.104 1 92.94 103 VAL A CA 1
ATOM 835 C C . VAL A 1 103 ? 16.844 -7.199 -1.558 1 92.94 103 VAL A C 1
ATOM 837 O O . VAL A 1 103 ? 15.828 -6.723 -2.072 1 92.94 103 VAL A O 1
ATOM 840 N N . ASP A 1 104 ? 17.938 -7.27 -2.215 1 93.75 104 ASP A N 1
ATOM 841 C CA . ASP A 1 104 ? 18.062 -7.043 -3.652 1 93.75 104 ASP A CA 1
ATOM 842 C C . ASP A 1 104 ? 18.312 -8.352 -4.395 1 93.75 104 ASP A C 1
ATOM 844 O O . ASP A 1 104 ? 19.312 -9.031 -4.148 1 93.75 104 ASP A O 1
ATOM 848 N N . ALA A 1 105 ? 17.391 -8.75 -5.215 1 94.25 105 ALA A N 1
ATOM 849 C CA . ALA A 1 105 ? 17.625 -9.836 -6.156 1 94.25 105 ALA A CA 1
ATOM 850 C C . ALA A 1 105 ? 18.375 -9.352 -7.387 1 94.25 105 ALA A C 1
ATOM 852 O O . ALA A 1 105 ? 17.938 -8.422 -8.07 1 94.25 105 ALA A O 1
ATOM 853 N N . LYS A 1 106 ? 19.469 -10.016 -7.707 1 95.5 106 LYS A N 1
ATOM 854 C CA . LYS A 1 106 ? 20.344 -9.469 -8.742 1 95.5 106 LYS A CA 1
ATOM 855 C C . LYS A 1 106 ? 20.828 -10.57 -9.68 1 95.5 106 LYS A C 1
ATOM 857 O O . LYS A 1 106 ? 20.938 -11.734 -9.281 1 95.5 106 LYS A O 1
ATOM 862 N N . GLN A 1 107 ? 21.062 -10.25 -10.859 1 93.38 107 GLN A N 1
ATOM 863 C CA . GLN A 1 107 ? 21.922 -10.938 -11.82 1 93.38 107 GLN A CA 1
ATOM 864 C C . GLN A 1 107 ? 23.062 -10.047 -12.281 1 93.38 107 GLN A C 1
ATOM 866 O O . GLN A 1 107 ? 22.844 -9.023 -12.938 1 93.38 107 GLN A O 1
ATOM 871 N N . GLY A 1 108 ? 24.281 -10.422 -11.844 1 91.88 108 GLY A N 1
ATOM 872 C CA . GLY A 1 108 ? 25.359 -9.453 -11.984 1 91.88 108 GLY A CA 1
ATOM 873 C C . GLY A 1 108 ? 25.125 -8.18 -11.195 1 91.88 108 GLY A C 1
ATOM 874 O O . GLY A 1 108 ? 24.844 -8.227 -9.992 1 91.88 108 GLY A O 1
ATOM 875 N N . ASP A 1 109 ? 25.141 -7.027 -11.867 1 89.5 109 ASP A N 1
ATOM 876 C CA . ASP A 1 109 ? 24.938 -5.742 -11.203 1 89.5 109 ASP A CA 1
ATOM 877 C C . ASP A 1 109 ? 23.516 -5.238 -11.406 1 89.5 109 ASP A C 1
ATOM 879 O O . ASP A 1 109 ? 23.125 -4.203 -10.852 1 89.5 109 ASP A O 1
ATOM 883 N N . THR A 1 110 ? 22.781 -6.027 -12.109 1 89.81 110 THR A N 1
ATOM 884 C CA . THR A 1 110 ? 21.422 -5.605 -12.414 1 89.81 110 THR A CA 1
ATOM 885 C C . THR A 1 110 ? 20.453 -6.012 -11.297 1 89.81 110 THR A C 1
ATOM 887 O O . THR A 1 110 ? 20.359 -7.191 -10.953 1 89.81 110 THR A O 1
ATOM 890 N N . VAL A 1 111 ? 19.812 -5.035 -10.727 1 91.5 111 VAL A N 1
ATOM 891 C CA . VAL A 1 111 ? 18.781 -5.312 -9.727 1 91.5 111 VAL A CA 1
ATOM 892 C C . VAL A 1 111 ? 17.469 -5.68 -10.414 1 91.5 111 VAL A C 1
ATOM 894 O O . VAL A 1 111 ? 16.953 -4.91 -11.227 1 91.5 111 VAL A O 1
ATOM 897 N N . LEU A 1 112 ? 16.984 -6.883 -10.133 1 91.12 112 LEU A N 1
ATOM 898 C CA . LEU A 1 112 ? 15.734 -7.379 -10.711 1 91.12 112 LEU A CA 1
ATOM 899 C C . LEU A 1 112 ? 14.539 -6.996 -9.844 1 91.12 112 LEU A C 1
ATOM 901 O O . LEU A 1 112 ? 13.516 -6.551 -10.359 1 91.12 112 LEU A O 1
ATOM 905 N N . PHE A 1 113 ? 14.672 -7.16 -8.648 1 90.81 113 PHE A N 1
ATOM 906 C CA . PHE A 1 113 ? 13.641 -6.926 -7.645 1 90.81 113 PHE A CA 1
ATOM 907 C C . PHE A 1 113 ? 14.266 -6.445 -6.336 1 90.81 113 PHE A C 1
ATOM 909 O O . PHE A 1 113 ? 15.273 -6.988 -5.891 1 90.81 113 PHE A O 1
ATOM 916 N N . SER A 1 114 ? 13.758 -5.383 -5.77 1 91.12 114 SER A N 1
ATOM 917 C CA . SER A 1 114 ? 14.203 -4.84 -4.488 1 91.12 114 SER A CA 1
ATOM 918 C C . SER A 1 114 ? 13.047 -4.734 -3.5 1 91.12 114 SER A C 1
ATOM 920 O O . SER A 1 114 ? 11.992 -4.184 -3.826 1 91.12 114 SER A O 1
ATOM 922 N N . VAL A 1 115 ? 13.344 -5.297 -2.314 1 89.94 115 VAL A N 1
ATOM 923 C CA . VAL A 1 115 ? 12.242 -5.316 -1.354 1 89.94 115 VAL A CA 1
ATOM 924 C C . VAL A 1 115 ? 12.758 -4.934 0.03 1 89.94 115 VAL A C 1
ATOM 926 O O . VAL A 1 115 ? 13.875 -5.305 0.406 1 89.94 115 VAL A O 1
ATOM 929 N N . SER A 1 116 ? 11.977 -4.07 0.674 1 88.94 116 SER A N 1
ATOM 930 C CA . SER A 1 116 ? 12.203 -3.775 2.086 1 88.94 116 SER A CA 1
ATOM 931 C C . SER A 1 116 ? 11.188 -4.504 2.967 1 88.94 116 SER A C 1
ATOM 933 O O . SER A 1 116 ? 9.992 -4.484 2.688 1 88.94 116 SER A O 1
ATOM 935 N N . MET A 1 117 ? 11.711 -5.148 4.004 1 88.31 117 MET A N 1
ATOM 936 C CA . MET A 1 117 ? 10.859 -5.938 4.891 1 88.31 117 MET A CA 1
ATOM 937 C C . MET A 1 117 ? 11.062 -5.527 6.344 1 88.31 117 MET A C 1
ATOM 939 O O . MET A 1 117 ? 12.188 -5.242 6.762 1 88.31 117 MET A O 1
ATOM 943 N N . SER A 1 118 ? 9.969 -5.477 7.004 1 86.5 118 SER A N 1
ATOM 944 C CA . SER A 1 118 ? 10 -5.215 8.438 1 86.5 118 SER A CA 1
ATOM 945 C C . SER A 1 118 ? 9.477 -6.406 9.234 1 86.5 118 SER A C 1
ATOM 947 O O . SER A 1 118 ? 8.453 -6.992 8.875 1 86.5 118 SER A O 1
ATOM 949 N N . PHE A 1 119 ? 10.219 -6.738 10.211 1 86.94 119 PHE A N 1
ATOM 950 C CA . PHE A 1 119 ? 9.875 -7.848 11.094 1 86.94 119 PHE A CA 1
ATOM 951 C C . PHE A 1 119 ? 9.602 -7.348 12.508 1 86.94 119 PHE A C 1
ATOM 953 O O . PHE A 1 119 ? 10.258 -6.422 12.984 1 86.94 119 PHE A O 1
ATOM 960 N N . GLN A 1 120 ? 8.594 -7.961 13.133 1 85 120 GLN A N 1
ATOM 961 C CA . GLN A 1 120 ? 8.195 -7.516 14.461 1 85 120 GLN A CA 1
ATOM 962 C C . GLN A 1 120 ? 8.117 -8.688 15.438 1 85 120 GLN A C 1
ATOM 964 O O . GLN A 1 120 ? 7.664 -9.773 15.07 1 85 120 GLN A O 1
ATOM 969 N N . LEU A 1 121 ? 8.57 -8.336 16.609 1 83.31 121 LEU A N 1
ATOM 970 C CA . LEU A 1 121 ? 8.266 -9.258 17.703 1 83.31 121 LEU A CA 1
ATOM 971 C C . LEU A 1 121 ? 6.785 -9.219 18.062 1 83.31 121 LEU A C 1
ATOM 973 O O . LEU A 1 121 ? 6.191 -8.141 18.156 1 83.31 121 LEU A O 1
ATOM 977 N N . ARG A 1 122 ? 6.223 -10.352 18.344 1 82.62 122 ARG A N 1
ATOM 978 C CA . ARG A 1 122 ? 4.789 -10.438 18.609 1 82.62 122 ARG A CA 1
ATOM 979 C C . ARG A 1 122 ? 4.422 -9.734 19.906 1 82.62 122 ARG A C 1
ATOM 981 O O . ARG A 1 122 ? 5.137 -9.852 20.906 1 82.62 122 ARG A O 1
ATOM 988 N N . GLU A 1 123 ? 3.389 -8.969 19.797 1 82.88 123 GLU A N 1
ATOM 989 C CA . GLU A 1 123 ? 2.783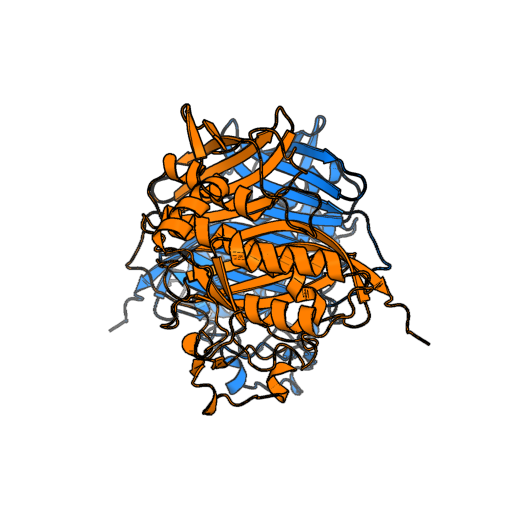 -8.32 20.953 1 82.88 123 GLU A CA 1
ATOM 990 C C . GLU A 1 123 ? 1.312 -8.703 21.094 1 82.88 123 GLU A C 1
ATOM 992 O O . GLU A 1 123 ? 0.425 -7.895 20.828 1 82.88 123 GLU A O 1
ATOM 997 N N . PRO A 1 124 ? 1.078 -9.844 21.641 1 78.19 124 PRO A N 1
ATOM 998 C CA . PRO A 1 124 ? -0.262 -10.43 21.594 1 78.19 124 PRO A CA 1
ATOM 999 C C . PRO A 1 124 ? -1.257 -9.711 22.5 1 78.19 124 PRO A C 1
ATOM 1001 O O . PRO A 1 124 ? -2.471 -9.867 22.328 1 78.19 124 PRO A O 1
ATOM 1004 N N . ASN A 1 125 ? -0.838 -8.867 23.391 1 80.75 125 ASN A N 1
ATOM 1005 C CA . ASN A 1 125 ? -1.76 -8.25 24.328 1 80.75 125 ASN A CA 1
ATOM 1006 C C . ASN A 1 125 ? -2.336 -6.945 23.781 1 80.75 125 ASN A C 1
ATOM 1008 O O . ASN A 1 125 ? -3.15 -6.293 24.438 1 80.75 125 ASN A O 1
ATOM 1012 N N . GLU A 1 126 ? -2.033 -6.691 22.594 1 82.5 126 GLU A N 1
ATOM 1013 C CA . GLU A 1 126 ? -2.555 -5.477 21.969 1 82.5 126 GLU A CA 1
ATOM 1014 C C . GLU A 1 126 ? -3.934 -5.711 21.375 1 82.5 126 GLU A C 1
ATOM 1016 O O . GLU A 1 126 ? -4.246 -6.824 20.938 1 82.5 126 GLU A O 1
ATOM 1021 N N . PRO A 1 127 ? -4.82 -4.676 21.375 1 83.19 127 PRO A N 1
ATOM 1022 C CA . PRO A 1 127 ? -6.141 -4.832 20.75 1 83.19 127 PRO A CA 1
ATOM 1023 C C . PRO A 1 127 ? -6.059 -5.199 19.266 1 83.19 127 PRO A C 1
ATOM 1025 O O . PRO A 1 127 ? -5.023 -4.984 18.641 1 83.19 127 PRO A O 1
ATOM 1028 N N . THR A 1 128 ? -7.262 -5.844 18.859 1 84.75 128 THR A N 1
ATOM 1029 C CA . THR A 1 128 ? -7.301 -6.289 17.469 1 84.75 128 THR A CA 1
ATOM 1030 C C . THR A 1 128 ? -8.531 -5.723 16.766 1 84.75 128 THR A C 1
ATOM 1032 O O . THR A 1 128 ? -9.594 -5.594 17.359 1 84.75 128 THR A O 1
ATOM 1035 N N . TYR A 1 129 ? -8.328 -5.359 15.523 1 83.19 129 TYR A N 1
ATOM 1036 C CA . TYR A 1 129 ? -9.391 -4.977 14.602 1 83.19 129 TYR A CA 1
ATOM 1037 C C . TYR A 1 129 ? -9.062 -5.41 13.18 1 83.19 129 TYR A C 1
ATOM 1039 O O . TYR A 1 129 ? -7.93 -5.242 12.719 1 83.19 129 TYR A O 1
ATOM 1047 N N . PHE A 1 130 ? -10.102 -6.027 12.539 1 85.88 130 PHE A N 1
ATOM 1048 C CA . PHE A 1 130 ? -9.984 -6.363 11.125 1 85.88 130 PHE A CA 1
ATOM 1049 C C . PHE A 1 130 ? -11.25 -6 10.367 1 85.88 130 PHE A C 1
ATOM 1051 O O . PHE A 1 130 ? -12.359 -6.137 10.898 1 85.88 130 PHE A O 1
ATOM 1058 N N . VAL A 1 131 ? -11.094 -5.469 9.148 1 85.31 131 VAL A N 1
ATOM 1059 C CA . VAL A 1 131 ? -12.25 -5.398 8.258 1 85.31 131 VAL A CA 1
ATOM 1060 C C . VAL A 1 131 ? -12.891 -6.781 8.133 1 85.31 131 VAL A C 1
ATOM 1062 O O . VAL A 1 131 ? -12.195 -7.777 7.914 1 85.31 131 VAL A O 1
ATOM 1065 N N . PRO A 1 132 ? -14.141 -6.809 8.234 1 87.31 132 PRO A N 1
ATOM 1066 C CA . PRO A 1 132 ? -14.789 -8.125 8.234 1 87.31 132 PRO A CA 1
ATOM 1067 C C . PRO A 1 132 ? -14.695 -8.828 6.883 1 87.31 132 PRO A C 1
ATOM 1069 O O . PRO A 1 132 ? -14.75 -8.172 5.84 1 87.31 132 PRO A O 1
ATOM 1072 N N . SER A 1 133 ? -14.57 -10.141 6.996 1 91.94 133 SER A N 1
ATOM 1073 C CA . SER A 1 133 ? -14.602 -10.984 5.805 1 91.94 133 SER A CA 1
ATOM 1074 C C . SER A 1 133 ? -16.016 -11.141 5.273 1 91.94 133 SER A C 1
ATOM 1076 O O . SER A 1 133 ? -16.984 -11.07 6.039 1 91.94 133 SER A O 1
ATOM 1078 N N . PRO A 1 134 ? -16.125 -11.344 3.934 1 90.06 134 PRO A N 1
ATOM 1079 C CA . PRO A 1 134 ? -17.438 -11.789 3.455 1 90.06 134 PRO A CA 1
ATOM 1080 C C . PRO A 1 134 ? -17.906 -13.07 4.141 1 90.06 134 PRO A C 1
ATOM 1082 O O . PRO A 1 134 ? -17.094 -13.906 4.527 1 90.06 134 PRO A O 1
ATOM 1085 N N . LYS A 1 135 ? -19.188 -13.125 4.23 1 92.25 135 LYS A N 1
ATOM 1086 C CA . LYS A 1 135 ? -19.766 -14.344 4.789 1 92.25 135 LYS A CA 1
ATOM 1087 C C . LYS A 1 135 ? -19.641 -15.508 3.811 1 92.25 135 LYS A C 1
ATOM 1089 O O . LYS A 1 135 ? -19.906 -15.352 2.617 1 92.25 135 LYS A O 1
ATOM 1094 N N . VAL A 1 136 ? -19.188 -16.609 4.336 1 94.62 136 VAL A N 1
ATOM 1095 C CA . VAL A 1 136 ? -19.094 -17.828 3.525 1 94.62 136 VAL A CA 1
ATOM 1096 C C . VAL A 1 136 ? -20.422 -18.578 3.588 1 94.62 136 VAL A C 1
ATOM 1098 O O . VAL A 1 136 ? -20.875 -18.969 4.668 1 94.62 136 VAL A O 1
ATOM 1101 N N . VAL A 1 137 ? -20.984 -18.812 2.414 1 94.06 137 VAL A N 1
ATOM 1102 C CA . VAL A 1 137 ? -22.297 -19.453 2.375 1 94.06 137 VAL A CA 1
ATOM 1103 C C . VAL A 1 137 ? -22.266 -20.625 1.411 1 94.06 137 VAL A C 1
ATOM 1105 O O . VAL A 1 137 ? -21.328 -20.766 0.617 1 94.06 137 VAL A O 1
ATOM 1108 N N . ASN A 1 138 ? -23.281 -21.438 1.532 1 93.12 138 ASN A N 1
ATOM 1109 C CA . ASN A 1 138 ? -23.469 -22.5 0.549 1 93.12 138 ASN A CA 1
ATOM 1110 C C . ASN A 1 138 ? -24.016 -21.953 -0.768 1 93.12 138 ASN A C 1
ATOM 1112 O O . ASN A 1 138 ? -24.672 -20.906 -0.789 1 93.12 138 ASN A O 1
ATOM 1116 N N . LEU A 1 139 ? -23.688 -22.672 -1.764 1 88.62 139 LEU A N 1
ATOM 1117 C CA . LEU A 1 139 ? -24.078 -22.234 -3.1 1 88.62 139 LEU A CA 1
ATOM 1118 C C . LEU A 1 139 ? -25.578 -21.984 -3.168 1 88.62 139 LEU A C 1
ATOM 1120 O O . LEU A 1 139 ? -26.016 -20.984 -3.748 1 88.62 139 LEU A O 1
ATOM 1124 N N . ASP A 1 140 ? -26.375 -22.766 -2.547 1 87.75 140 ASP A N 1
ATOM 1125 C CA . ASP A 1 140 ? -27.828 -22.656 -2.572 1 87.75 140 ASP A CA 1
ATOM 1126 C C . ASP A 1 140 ? -28.297 -21.406 -1.83 1 87.75 140 ASP A C 1
ATOM 1128 O O . ASP A 1 140 ? -29.359 -20.875 -2.115 1 87.75 140 ASP A O 1
ATOM 1132 N N . ASP A 1 141 ? -27.5 -20.953 -0.961 1 86.38 141 ASP A N 1
ATOM 1133 C CA . ASP A 1 141 ? -27.859 -19.812 -0.122 1 86.38 141 ASP A CA 1
ATOM 1134 C C . ASP A 1 141 ? -27.25 -18.516 -0.667 1 86.38 141 ASP A C 1
ATOM 1136 O O . ASP A 1 141 ? -27.531 -17.438 -0.145 1 86.38 141 ASP A O 1
ATOM 1140 N N . PHE A 1 142 ? -26.359 -18.766 -1.596 1 83.81 142 PHE A N 1
ATOM 1141 C CA . PHE A 1 142 ? -25.703 -17.578 -2.152 1 83.81 142 PHE A CA 1
ATOM 1142 C C . PHE A 1 142 ? -26.734 -16.672 -2.828 1 83.81 142 PHE A C 1
ATOM 1144 O O . PHE A 1 142 ? -27.469 -17.109 -3.713 1 83.81 142 PHE A O 1
ATOM 1151 N N . GLN A 1 143 ? -26.969 -15.492 -2.229 1 73.12 143 GLN A N 1
ATOM 1152 C CA . GLN A 1 143 ? -27.875 -14.516 -2.805 1 73.12 143 GLN A CA 1
ATOM 1153 C C . GLN A 1 143 ? -27.156 -13.57 -3.758 1 73.12 143 GLN A C 1
ATOM 1155 O O . GLN A 1 143 ? -26.234 -12.867 -3.354 1 73.12 143 GLN A O 1
ATOM 1160 N N . SER A 1 144 ? -27.141 -13.867 -4.98 1 60.09 144 SER A N 1
ATOM 1161 C CA . SER A 1 144 ? -26.5 -13.008 -5.977 1 60.09 144 SER A CA 1
ATOM 1162 C C . SER A 1 144 ? -26.969 -11.562 -5.84 1 60.09 144 SER A C 1
ATOM 1164 O O . SER A 1 144 ? -28.141 -11.258 -6.098 1 60.09 144 SER A O 1
ATOM 1166 N N . LEU A 1 145 ? -26.609 -10.953 -4.777 1 54.69 145 LEU A N 1
ATOM 1167 C CA . LEU A 1 145 ? -27.156 -9.602 -4.809 1 54.69 145 LEU A CA 1
ATOM 1168 C C . LEU A 1 145 ? -26.547 -8.789 -5.945 1 54.69 145 LEU A C 1
ATOM 1170 O O . LEU A 1 145 ? -25.375 -8.375 -5.855 1 54.69 145 LEU A O 1
ATOM 1174 N N . SER A 1 146 ? -27.016 -8.984 -7.148 1 54.78 146 SER A N 1
ATOM 1175 C CA . SER A 1 146 ? -26.656 -8.289 -8.383 1 54.78 146 SER A CA 1
ATOM 1176 C C . SER A 1 146 ? -26.406 -6.809 -8.125 1 54.78 146 SER A C 1
ATOM 1178 O O . SER A 1 146 ? -25.438 -6.238 -8.625 1 54.78 146 SER A O 1
ATOM 1180 N N . LYS A 1 147 ? -27.328 -6.18 -7.383 1 55.88 147 LYS A N 1
ATOM 1181 C CA . LYS A 1 147 ? -27.234 -4.727 -7.258 1 55.88 147 LYS A CA 1
ATOM 1182 C C . LYS A 1 147 ? -25.984 -4.328 -6.484 1 55.88 147 LYS A C 1
ATOM 1184 O O . LYS A 1 147 ? -25.312 -3.344 -6.828 1 55.88 147 LYS A O 1
ATOM 1189 N N . ASP A 1 148 ? -25.625 -5.156 -5.574 1 57.69 148 ASP A N 1
ATOM 1190 C CA . ASP A 1 148 ? -24.484 -4.824 -4.727 1 57.69 148 ASP A CA 1
ATOM 1191 C C . ASP A 1 148 ? -23.172 -5.062 -5.465 1 57.69 148 ASP A C 1
ATOM 1193 O O . ASP A 1 148 ? -22.188 -4.34 -5.25 1 57.69 148 ASP A O 1
ATOM 1197 N N . LEU A 1 149 ? -23.312 -5.973 -6.406 1 59.5 149 LEU A N 1
ATOM 1198 C CA . LEU A 1 149 ? -22.109 -6.312 -7.152 1 59.5 149 LEU A CA 1
ATOM 1199 C C . LEU A 1 149 ? -21.688 -5.16 -8.062 1 59.5 149 LEU A C 1
ATOM 1201 O O . LEU A 1 149 ? -20.516 -5.02 -8.391 1 59.5 149 LEU A O 1
ATOM 1205 N N . TYR A 1 150 ? -22.734 -4.305 -8.234 1 63.16 150 TYR A N 1
ATOM 1206 C CA . TYR A 1 150 ? -22.422 -3.23 -9.172 1 63.16 150 TYR A CA 1
ATOM 1207 C C . TYR A 1 150 ? -22.25 -1.902 -8.445 1 63.16 150 TYR A C 1
ATOM 1209 O O . TYR A 1 150 ? -21.891 -0.894 -9.055 1 63.16 150 TYR A O 1
ATOM 1217 N N . ASP A 1 151 ? -22.562 -2.006 -7.215 1 70.5 151 ASP A N 1
ATOM 1218 C CA . ASP A 1 151 ? -22.406 -0.778 -6.441 1 70.5 151 ASP A CA 1
ATOM 1219 C C . ASP A 1 151 ? -20.953 -0.594 -6.004 1 70.5 151 ASP A C 1
ATOM 1221 O O . ASP A 1 151 ? -20.438 -1.355 -5.18 1 70.5 151 ASP A O 1
ATOM 1225 N N . PRO A 1 152 ? -20.344 0.361 -6.551 1 69 152 PRO A N 1
ATOM 1226 C CA . PRO A 1 152 ? -18.922 0.536 -6.266 1 69 152 PRO A CA 1
ATOM 1227 C C . PRO A 1 152 ? -18.656 0.884 -4.805 1 69 152 PRO A C 1
ATOM 1229 O O . PRO A 1 152 ? -17.516 0.802 -4.348 1 69 152 PRO A O 1
ATOM 1232 N N . TYR A 1 153 ? -19.719 1.232 -4.07 1 72.31 153 TYR A N 1
ATOM 1233 C CA . TYR A 1 153 ? -19.516 1.658 -2.688 1 72.31 153 TYR A CA 1
ATOM 1234 C C . TYR A 1 153 ? -19.719 0.494 -1.726 1 72.31 153 TYR A C 1
ATOM 1236 O O . TYR A 1 153 ? -19.562 0.645 -0.514 1 72.31 153 TYR A O 1
ATOM 1244 N N . VAL A 1 154 ? -20.109 -0.558 -2.223 1 73.75 154 VAL A N 1
ATOM 1245 C CA . VAL A 1 154 ? -20.422 -1.703 -1.369 1 73.75 154 VAL A CA 1
ATOM 1246 C C . VAL A 1 154 ? -19.391 -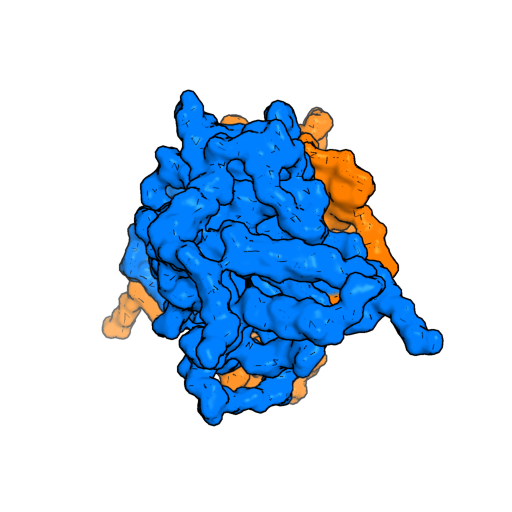2.814 -1.621 1 73.75 154 VAL A C 1
ATOM 1248 O O . VAL A 1 154 ? -19.141 -3.174 -2.771 1 73.75 154 VAL A O 1
ATOM 1251 N N . SER A 1 155 ? -18.891 -3.303 -0.487 1 76.19 155 SER A N 1
ATOM 1252 C CA . SER A 1 155 ? -17.938 -4.41 -0.583 1 76.19 155 SER A CA 1
ATOM 1253 C C . SER A 1 155 ? -18.672 -5.75 -0.692 1 76.19 155 SER A C 1
ATOM 1255 O O . SER A 1 155 ? -19.875 -5.832 -0.434 1 76.19 155 SER A O 1
ATOM 1257 N N . LEU A 1 156 ? -17.891 -6.75 -1.114 1 80.88 156 LEU A N 1
ATOM 1258 C CA . LEU A 1 156 ? -18.422 -8.109 -1.209 1 80.88 156 LEU A CA 1
ATOM 1259 C C . LEU A 1 156 ? -18.906 -8.602 0.153 1 80.88 156 LEU A C 1
ATOM 1261 O O . LEU A 1 156 ? -18.156 -8.57 1.129 1 80.88 156 LEU A O 1
ATOM 1265 N N . ARG A 1 157 ? -20.125 -9.109 0.172 1 83.31 157 ARG A N 1
ATOM 1266 C CA . ARG A 1 157 ? -20.703 -9.492 1.463 1 83.31 157 ARG A CA 1
ATOM 1267 C C . ARG A 1 157 ? -20.703 -11.008 1.635 1 83.31 157 ARG A C 1
ATOM 1269 O O . ARG A 1 157 ? -20.75 -11.508 2.76 1 83.31 157 ARG A O 1
ATOM 1276 N N . GLN A 1 158 ? -20.734 -11.664 0.528 1 88.81 158 GLN A N 1
ATOM 1277 C CA . GLN A 1 158 ? -20.797 -13.117 0.615 1 88.81 158 GLN A CA 1
ATOM 1278 C C . GLN A 1 158 ? -19.938 -13.773 -0.463 1 88.81 158 GLN A C 1
ATOM 1280 O O . GLN A 1 158 ? -19.734 -13.195 -1.534 1 88.81 158 GLN A O 1
ATOM 1285 N N . VAL A 1 159 ? -19.516 -14.906 -0.197 1 91.5 159 VAL A N 1
ATOM 1286 C CA . VAL A 1 159 ? -18.828 -15.773 -1.142 1 91.5 159 VAL A CA 1
ATOM 1287 C C . VAL A 1 159 ? -19.281 -17.219 -0.938 1 91.5 159 VAL A C 1
ATOM 1289 O O . VAL A 1 159 ? -19.859 -17.562 0.099 1 91.5 159 VAL A O 1
ATOM 1292 N N . VAL A 1 160 ? -19.047 -18.016 -1.942 1 93.44 160 VAL A N 1
ATOM 1293 C CA . VAL A 1 160 ? -19.438 -19.422 -1.859 1 93.44 160 VAL A CA 1
ATOM 1294 C C . VAL A 1 160 ? -18.312 -20.219 -1.211 1 93.44 160 VAL A C 1
ATOM 1296 O O . VAL A 1 160 ? -17.141 -19.969 -1.464 1 93.44 160 VAL A O 1
ATOM 1299 N N . HIS A 1 161 ? -18.719 -21.203 -0.429 1 96.06 161 HIS A N 1
ATOM 1300 C CA . HIS A 1 161 ? -17.75 -22.094 0.21 1 96.06 161 HIS A CA 1
ATOM 1301 C C . HIS A 1 161 ? -16.812 -22.719 -0.817 1 96.06 161 HIS A C 1
ATOM 1303 O O . HIS A 1 161 ? -17.25 -23.125 -1.896 1 96.06 161 HIS A O 1
ATOM 1309 N N . PRO A 1 162 ? -15.523 -22.828 -0.474 1 96 162 PRO A N 1
ATOM 1310 C CA . PRO A 1 162 ? -14.562 -23.281 -1.477 1 96 162 PRO A CA 1
ATOM 1311 C C . PRO A 1 162 ? -14.867 -24.688 -1.999 1 96 162 PRO A C 1
ATOM 1313 O O . PRO A 1 162 ? -14.609 -24.984 -3.168 1 96 162 PRO A O 1
ATOM 1316 N N . GLU A 1 163 ? -15.438 -25.531 -1.192 1 94.38 163 GLU A N 1
ATOM 1317 C CA . GLU A 1 163 ? -15.727 -26.906 -1.609 1 94.38 163 GLU A CA 1
ATOM 1318 C C . GLU A 1 163 ? -16.812 -26.938 -2.686 1 94.38 163 GLU A C 1
ATOM 1320 O O . GLU A 1 163 ? -16.984 -27.953 -3.367 1 94.38 163 GLU A O 1
ATOM 1325 N N . GLN A 1 164 ? -17.531 -25.906 -2.807 1 93.62 164 GLN A N 1
ATOM 1326 C CA . GLN A 1 164 ? -18.609 -25.844 -3.787 1 93.62 164 GLN A CA 1
ATOM 1327 C C . GLN A 1 164 ? -18.234 -24.969 -4.98 1 93.62 164 GLN A C 1
ATOM 1329 O O . GLN A 1 164 ? -19.062 -24.672 -5.828 1 93.62 164 GLN A O 1
ATOM 1334 N N . CYS A 1 165 ? -17.047 -24.516 -5.008 1 91.06 165 CYS A N 1
ATOM 1335 C CA . CYS A 1 165 ? -16.547 -23.703 -6.109 1 91.06 165 CYS A CA 1
ATOM 1336 C C . CYS A 1 165 ? -15.805 -24.562 -7.129 1 91.06 165 CYS A C 1
ATOM 1338 O O . CYS A 1 165 ? -15.164 -25.547 -6.773 1 91.06 165 CYS A O 1
ATOM 1340 N N . MET A 1 166 ? -15.914 -24.141 -8.344 1 85.5 166 MET A N 1
ATOM 1341 C CA . MET A 1 166 ? -15.188 -24.844 -9.398 1 85.5 166 MET A CA 1
ATOM 1342 C C . MET A 1 166 ? -13.695 -24.516 -9.336 1 85.5 166 MET A C 1
ATOM 1344 O O . MET A 1 166 ? -13.312 -23.375 -9.078 1 85.5 166 MET A O 1
ATOM 1348 N N . HIS A 1 167 ? -12.875 -25.547 -9.648 1 85.38 167 HIS A N 1
ATOM 1349 C CA . HIS A 1 167 ? -11.438 -25.297 -9.75 1 85.38 167 HIS A CA 1
ATOM 1350 C C . HIS A 1 167 ? -11.117 -24.391 -10.93 1 85.38 167 HIS A C 1
ATOM 1352 O O . HIS A 1 167 ? -11.703 -24.531 -12.008 1 85.38 167 HIS A O 1
ATOM 1358 N N . ALA A 1 168 ? -10.195 -23.531 -10.695 1 81.31 168 ALA A N 1
ATOM 1359 C CA . ALA A 1 168 ? -9.836 -22.578 -11.758 1 81.31 168 ALA A CA 1
ATOM 1360 C C . ALA A 1 168 ? -9.367 -23.312 -13.008 1 81.31 168 ALA A C 1
ATOM 1362 O O . ALA A 1 168 ? -9.727 -22.938 -14.125 1 81.31 168 ALA A O 1
ATOM 1363 N N . HIS A 1 169 ? -8.57 -24.344 -12.852 1 78.44 169 HIS A N 1
ATOM 1364 C CA . HIS A 1 169 ? -8.039 -25.031 -14.016 1 78.44 169 HIS A CA 1
ATOM 1365 C C . HIS A 1 169 ? -9.148 -25.672 -14.836 1 78.44 169 HIS A C 1
ATOM 1367 O O . HIS A 1 169 ? -9.039 -25.797 -16.062 1 78.44 169 HIS A O 1
ATOM 1373 N N . MET A 1 170 ? -10.227 -26.031 -14.18 1 77.88 170 MET A N 1
ATOM 1374 C CA . MET A 1 170 ? -11.367 -26.609 -14.891 1 77.88 170 MET A CA 1
ATOM 1375 C C . MET A 1 170 ? -12.039 -25.562 -15.773 1 77.88 170 MET A C 1
ATOM 1377 O O . MET A 1 170 ? -12.5 -25.875 -16.875 1 77.88 170 MET A O 1
ATOM 1381 N N . ARG A 1 171 ? -12.016 -24.5 -15.289 1 75.94 171 ARG A N 1
ATOM 1382 C CA . ARG A 1 171 ? -12.555 -23.406 -16.094 1 75.94 171 ARG A CA 1
ATOM 1383 C C . ARG A 1 171 ? -11.742 -23.188 -17.359 1 75.94 171 ARG A C 1
ATOM 1385 O O . ARG A 1 171 ? -12.305 -23 -18.438 1 75.94 171 ARG A O 1
ATOM 1392 N N . TYR A 1 172 ? -10.469 -23.156 -17.219 1 77.75 172 TYR A N 1
ATOM 1393 C CA . TYR A 1 172 ? -9.594 -22.984 -18.375 1 77.75 172 TYR A CA 1
ATOM 1394 C C . TYR A 1 172 ? -9.797 -24.094 -19.391 1 77.75 172 TYR A C 1
ATOM 1396 O O . TYR A 1 172 ? -9.82 -23.844 -20.609 1 77.75 172 TYR A O 1
ATOM 1404 N N . HIS A 1 173 ? -10.016 -25.25 -18.891 1 81.06 173 HIS A N 1
ATOM 1405 C CA . HIS A 1 173 ? -10.289 -26.391 -19.766 1 81.06 173 HIS A CA 1
ATOM 1406 C C . HIS A 1 173 ? -11.594 -26.203 -20.531 1 81.06 173 HIS A C 1
ATOM 1408 O O . HIS A 1 173 ? -11.664 -26.469 -21.719 1 81.06 173 HIS A O 1
ATOM 1414 N N . ASN A 1 174 ? -12.547 -25.703 -19.812 1 77.81 174 ASN A N 1
ATOM 1415 C CA . ASN A 1 174 ? -13.844 -25.469 -20.453 1 77.81 174 ASN A CA 1
ATOM 1416 C C . ASN A 1 174 ? -13.758 -24.422 -21.547 1 77.81 174 ASN A C 1
ATOM 1418 O O . ASN A 1 174 ? -14.344 -24.594 -22.625 1 77.81 174 ASN A O 1
ATOM 1422 N N . ILE A 1 175 ? -12.992 -23.469 -21.344 1 76.19 175 ILE A N 1
ATOM 1423 C CA . ILE A 1 175 ? -12.812 -22.422 -22.344 1 76.19 175 ILE A CA 1
ATOM 1424 C C . ILE A 1 175 ? -12.086 -22.984 -23.562 1 76.19 175 ILE A C 1
ATOM 1426 O O . ILE A 1 175 ? -12.492 -22.734 -24.703 1 76.19 175 ILE A O 1
ATOM 1430 N N . LEU A 1 176 ? -11.117 -23.688 -23.328 1 80.5 176 LEU A N 1
ATOM 1431 C CA . LEU A 1 176 ? -10.32 -24.281 -24.406 1 80.5 176 LEU A CA 1
ATOM 1432 C C . LEU A 1 176 ? -11.148 -25.25 -25.234 1 80.5 176 LEU A C 1
ATOM 1434 O O . LEU A 1 176 ? -11.008 -25.312 -26.453 1 80.5 176 LEU A O 1
ATOM 1438 N N . HIS A 1 177 ? -11.992 -25.906 -24.578 1 82.81 177 HIS A N 1
ATOM 1439 C CA . HIS A 1 177 ? -12.844 -26.875 -25.266 1 82.81 177 HIS A CA 1
ATOM 1440 C C . HIS A 1 177 ? -13.836 -26.172 -26.188 1 82.81 177 HIS A C 1
ATOM 1442 O O . HIS A 1 177 ? -14.219 -26.719 -27.219 1 82.81 177 HIS A O 1
ATOM 1448 N N . SER A 1 178 ? -14.18 -25 -25.797 1 80.31 178 SER A N 1
ATOM 1449 C CA . SER A 1 178 ? -15.18 -24.281 -26.562 1 80.31 178 SER A CA 1
ATOM 1450 C C . SER A 1 178 ? -14.523 -23.359 -27.594 1 80.31 178 SER A C 1
ATOM 1452 O O . SER A 1 178 ? -15.211 -22.797 -28.438 1 80.31 178 SER A O 1
ATOM 1454 N N . MET A 1 179 ? -13.242 -23.234 -27.516 1 79.62 179 MET A N 1
ATOM 1455 C CA . MET A 1 179 ? -12.523 -22.344 -28.406 1 79.62 179 MET A CA 1
ATOM 1456 C C . MET A 1 179 ? -12.016 -23.078 -29.641 1 79.62 179 MET A C 1
ATOM 1458 O O . MET A 1 179 ? -11.547 -24.219 -29.547 1 79.62 179 MET A O 1
ATOM 1462 N N . ARG A 1 180 ? -12.188 -22.281 -30.844 1 83.69 180 ARG A N 1
ATOM 1463 C CA . ARG A 1 180 ? -11.664 -22.859 -32.094 1 83.69 180 ARG A CA 1
ATOM 1464 C C . ARG A 1 180 ? -10.141 -22.922 -32.062 1 83.69 180 ARG A C 1
ATOM 1466 O O . ARG A 1 180 ? -9.484 -22 -31.562 1 83.69 180 ARG A O 1
ATOM 1473 N N . GLU A 1 181 ? -9.609 -23.938 -32.438 1 84.31 181 GLU A N 1
ATOM 1474 C CA . GLU A 1 181 ? -8.164 -24.156 -32.406 1 84.31 181 GLU A CA 1
ATOM 1475 C C . GLU A 1 181 ? -7.418 -23.078 -33.188 1 84.31 181 GLU A C 1
ATOM 1477 O O . GLU A 1 181 ? -6.242 -22.812 -32.906 1 84.31 181 GLU A O 1
ATOM 1482 N N . ASP A 1 182 ? -8.125 -22.484 -34.156 1 85.56 182 ASP A N 1
ATOM 1483 C CA . ASP A 1 182 ? -7.457 -21.484 -34.969 1 85.56 182 ASP A CA 1
ATOM 1484 C C . ASP A 1 182 ? -7.531 -20.094 -34.312 1 85.56 182 ASP A C 1
ATOM 1486 O O . ASP A 1 182 ? -7.008 -19.125 -34.875 1 85.56 182 ASP A O 1
ATOM 1490 N N . HIS A 1 183 ? -8.148 -20.094 -33.188 1 80.69 183 HIS A N 1
ATOM 1491 C CA . HIS A 1 183 ? -8.188 -18.828 -32.469 1 80.69 183 HIS A CA 1
ATOM 1492 C C . HIS A 1 183 ? -6.789 -18.375 -32.062 1 80.69 183 HIS A C 1
ATOM 1494 O O . HIS A 1 183 ? -5.977 -19.188 -31.609 1 80.69 183 HIS A O 1
ATOM 1500 N N . PRO A 1 184 ? -6.48 -17.172 -32.25 1 74.69 184 PRO A N 1
ATOM 1501 C CA . PRO A 1 184 ? -5.137 -16.656 -31.984 1 74.69 184 PRO A CA 1
ATOM 1502 C C . PRO A 1 184 ? -4.672 -16.906 -30.562 1 74.69 184 PRO A C 1
ATOM 1504 O O . PRO A 1 184 ? -3.467 -17.031 -30.312 1 74.69 184 PRO A O 1
ATOM 1507 N N . MET A 1 185 ? -5.566 -17.109 -29.703 1 75.31 185 MET A N 1
ATOM 1508 C CA . MET A 1 185 ? -5.207 -17.266 -28.297 1 75.31 185 MET A CA 1
ATOM 1509 C C . MET A 1 185 ? -5.164 -18.734 -27.891 1 75.31 185 MET A C 1
ATOM 1511 O O . MET A 1 185 ? -4.816 -19.062 -26.75 1 75.31 185 MET A O 1
ATOM 1515 N N . TYR A 1 186 ? -5.496 -19.547 -28.797 1 81.38 186 TYR A N 1
ATOM 1516 C CA . TYR A 1 186 ? -5.656 -20.969 -28.453 1 81.38 186 TYR A CA 1
ATOM 1517 C C . TYR A 1 186 ? -4.363 -21.531 -27.875 1 81.38 186 TYR A C 1
ATOM 1519 O O . TYR A 1 186 ? -4.379 -22.188 -26.828 1 81.38 186 TYR A O 1
ATOM 1527 N N . GLU A 1 187 ? -3.328 -21.312 -28.516 1 82.88 187 GLU A N 1
ATOM 1528 C CA . GLU A 1 187 ? -2.049 -21.859 -28.078 1 82.88 187 GLU A CA 1
ATOM 1529 C C . GLU A 1 187 ? -1.652 -21.312 -26.719 1 82.88 187 GLU A C 1
ATOM 1531 O O . GLU A 1 187 ? -1.199 -22.062 -25.844 1 82.88 187 GLU A O 1
ATOM 1536 N N . LEU A 1 188 ? -1.791 -20.125 -26.547 1 78.25 188 LEU A N 1
ATOM 1537 C CA . LEU A 1 188 ? -1.45 -19.484 -25.281 1 78.25 188 LEU A CA 1
ATOM 1538 C C . LEU A 1 188 ? -2.318 -20.016 -24.156 1 78.25 188 LEU A C 1
ATOM 1540 O O . LEU A 1 188 ? -1.813 -20.328 -23.078 1 78.25 188 LEU A O 1
ATOM 1544 N N . LEU A 1 189 ? -3.533 -20.172 -24.484 1 79.88 189 LEU A N 1
ATOM 1545 C CA . LEU A 1 189 ? -4.461 -20.688 -23.469 1 79.88 189 LEU A CA 1
ATOM 1546 C C . LEU A 1 189 ? -4.188 -22.156 -23.156 1 79.88 189 LEU A C 1
ATOM 1548 O O . LEU A 1 189 ? -4.359 -22.594 -22.031 1 79.88 189 LEU A O 1
ATOM 1552 N N . SER A 1 190 ? -3.84 -22.844 -24.172 1 85.88 190 SER A N 1
ATOM 1553 C CA . SER A 1 190 ? -3.484 -24.234 -23.969 1 85.88 190 SER A CA 1
ATOM 1554 C C . SER A 1 190 ? -2.289 -24.375 -23.031 1 85.88 190 SER A C 1
ATOM 1556 O O . SER A 1 190 ? -2.309 -25.188 -22.109 1 85.88 190 SER A O 1
ATOM 1558 N N . GLN A 1 191 ? -1.326 -23.594 -23.266 1 83.88 191 GLN A N 1
ATOM 1559 C CA . GLN A 1 191 ? -0.151 -23.609 -22.391 1 83.88 191 GLN A CA 1
ATOM 1560 C C . GLN A 1 191 ? -0.499 -23.156 -20.984 1 83.88 191 GLN A C 1
ATOM 1562 O O . GLN A 1 191 ? -0.029 -23.734 -20 1 83.88 191 GLN A O 1
ATOM 1567 N N . TRP A 1 192 ? -1.247 -22.156 -20.891 1 83.19 192 TRP A N 1
ATOM 1568 C CA . TRP A 1 192 ? -1.716 -21.672 -19.594 1 83.19 192 TRP A CA 1
ATOM 1569 C C . TRP A 1 192 ? -2.43 -22.781 -18.828 1 83.19 192 TRP A C 1
ATOM 1571 O O . TRP A 1 192 ? -2.154 -23 -17.641 1 83.19 192 TRP A O 1
ATOM 1581 N N . THR A 1 193 ? -3.303 -23.438 -19.547 1 84.38 193 THR A N 1
ATOM 1582 C CA . THR A 1 193 ? -4.066 -24.516 -18.953 1 84.38 193 THR A CA 1
ATOM 1583 C C . THR A 1 193 ? -3.143 -25.641 -18.484 1 84.38 193 THR A C 1
ATOM 1585 O O . THR A 1 193 ? -3.299 -26.172 -17.391 1 84.38 193 THR A O 1
ATOM 1588 N N . HIS A 1 194 ? -2.232 -25.938 -19.266 1 87.31 194 HIS A N 1
ATOM 1589 C CA . HIS A 1 194 ? -1.259 -26.969 -18.922 1 87.31 194 HIS A CA 1
ATOM 1590 C C . HIS A 1 194 ? -0.473 -26.578 -17.672 1 87.31 194 HIS A C 1
ATOM 1592 O O . HIS A 1 194 ? -0.351 -27.375 -16.75 1 87.31 194 HIS A O 1
ATOM 1598 N N . ASP A 1 195 ? 0.036 -25.406 -17.656 1 86.25 195 ASP A N 1
ATOM 1599 C CA . ASP A 1 195 ? 0.849 -24.938 -16.531 1 86.25 195 ASP A CA 1
ATOM 1600 C C . ASP A 1 195 ? 0.049 -24.938 -15.234 1 86.25 195 ASP A C 1
ATOM 1602 O O . ASP A 1 195 ? 0.549 -25.375 -14.188 1 86.25 195 ASP A O 1
ATOM 1606 N N . HIS A 1 196 ? -1.19 -24.516 -15.344 1 86.62 196 HIS A N 1
ATOM 1607 C CA . HIS A 1 196 ? -2.02 -24.406 -14.148 1 86.62 196 HIS A CA 1
ATOM 1608 C C . HIS A 1 196 ? -2.547 -25.766 -13.711 1 86.62 196 HIS A C 1
ATOM 1610 O O . HIS A 1 196 ? -3.045 -25.922 -12.594 1 86.62 196 HIS A O 1
ATOM 1616 N N . THR A 1 197 ? -2.383 -26.719 -14.578 1 87.06 197 THR A N 1
ATOM 1617 C CA . THR A 1 197 ? -2.842 -28.062 -14.25 1 87.06 197 THR A CA 1
ATOM 1618 C C . THR A 1 197 ? -1.683 -28.922 -13.742 1 87.06 197 THR A C 1
ATOM 1620 O O . THR A 1 197 ? -1.846 -29.703 -12.812 1 87.06 197 THR A O 1
ATOM 1623 N N . HIS A 1 198 ? -0.506 -28.656 -14.305 1 87.94 198 HIS A N 1
ATOM 1624 C CA . HIS A 1 198 ? 0.526 -29.656 -14.086 1 87.94 198 HIS A CA 1
ATOM 1625 C C . HIS A 1 198 ? 1.776 -29.047 -13.469 1 87.94 198 HIS A C 1
ATOM 1627 O O . HIS A 1 198 ? 2.639 -29.766 -12.953 1 87.94 198 HIS A O 1
ATOM 1633 N N . VAL A 1 199 ? 1.854 -27.797 -13.508 1 86.75 199 VAL A N 1
ATOM 1634 C CA . VAL A 1 199 ? 3.148 -27.203 -13.172 1 86.75 199 VAL A CA 1
ATOM 1635 C C . VAL A 1 199 ? 3.023 -26.359 -11.914 1 86.75 199 VAL A C 1
ATOM 1637 O O . VAL A 1 199 ? 3.783 -26.531 -10.961 1 86.75 199 VAL A O 1
ATOM 1640 N N . PHE A 1 200 ? 2.061 -25.469 -11.883 1 88.19 200 PHE A N 1
ATOM 1641 C CA . PHE A 1 200 ? 1.917 -24.531 -10.781 1 88.19 200 PHE A CA 1
ATOM 1642 C C . PHE A 1 200 ? 1.487 -25.234 -9.508 1 88.19 200 PHE A C 1
ATOM 1644 O O . PHE A 1 200 ? 0.437 -25.875 -9.469 1 88.19 200 PHE A O 1
ATOM 1651 N N . PRO A 1 201 ? 2.248 -25.109 -8.492 1 92.69 201 PRO A N 1
ATOM 1652 C CA . PRO A 1 201 ? 1.976 -25.891 -7.285 1 92.69 201 PRO A CA 1
ATOM 1653 C C . PRO A 1 201 ? 0.865 -25.281 -6.43 1 92.69 201 PRO A C 1
ATOM 1655 O O . PRO A 1 201 ? 0.643 -25.719 -5.301 1 92.69 201 PRO A O 1
ATOM 1658 N N . MET A 1 202 ? 0.193 -24.328 -6.867 1 93.06 202 MET A N 1
ATOM 1659 C CA . MET A 1 202 ? -0.912 -23.672 -6.176 1 93.06 202 MET A CA 1
ATOM 1660 C C . MET A 1 202 ? -2.215 -23.828 -6.953 1 93.06 202 MET A C 1
ATOM 1662 O O . MET A 1 202 ? -2.195 -24.078 -8.156 1 93.06 202 MET A O 1
ATOM 1666 N N . GLN A 1 203 ? -3.279 -23.703 -6.219 1 92 203 GLN A N 1
ATOM 1667 C CA . GLN A 1 203 ? -4.586 -23.781 -6.859 1 92 203 GLN A CA 1
ATOM 1668 C C . GLN A 1 203 ? -5.508 -22.672 -6.367 1 92 203 GLN A C 1
ATOM 1670 O O . GLN A 1 203 ? -5.289 -22.109 -5.289 1 92 203 GLN A O 1
ATOM 1675 N N . SER A 1 204 ? -6.445 -22.359 -7.164 1 92.56 204 SER A N 1
ATOM 1676 C CA . SER A 1 204 ? -7.418 -21.328 -6.84 1 92.56 204 SER A CA 1
ATOM 1677 C C . SER A 1 204 ? -8.82 -21.719 -7.309 1 92.56 204 SER A C 1
ATOM 1679 O O . SER A 1 204 ? -8.969 -22.578 -8.18 1 92.56 204 SER A O 1
ATOM 1681 N N . ARG A 1 205 ? -9.805 -21.156 -6.695 1 91.56 205 ARG A N 1
ATOM 1682 C CA . ARG A 1 205 ? -11.211 -21.297 -7.051 1 91.56 205 ARG A CA 1
ATOM 1683 C C . ARG A 1 205 ? -11.93 -19.953 -6.984 1 91.56 205 ARG A C 1
ATOM 1685 O O . ARG A 1 205 ? -11.859 -19.25 -5.973 1 91.56 205 ARG A O 1
ATOM 1692 N N . PRO A 1 206 ? -12.602 -19.594 -8.102 1 88.94 206 PRO A N 1
ATOM 1693 C CA . PRO A 1 206 ? -13.438 -18.391 -7.98 1 88.94 206 PRO A CA 1
ATOM 1694 C C . PRO A 1 206 ? -14.516 -18.531 -6.906 1 88.94 206 PRO A C 1
ATOM 1696 O O . PRO A 1 206 ? -15.273 -19.5 -6.91 1 88.94 206 PRO A O 1
ATOM 1699 N N . ALA A 1 207 ? -14.586 -17.562 -6.059 1 91.12 207 ALA A N 1
ATOM 1700 C CA . ALA A 1 207 ? -15.453 -17.672 -4.887 1 91.12 207 ALA A CA 1
ATOM 1701 C C . ALA A 1 207 ? -16.828 -17.094 -5.16 1 91.12 207 ALA A C 1
ATOM 1703 O O . ALA A 1 207 ? -17.734 -17.188 -4.316 1 91.12 207 ALA A O 1
ATOM 1704 N N . ILE A 1 208 ? -16.969 -16.453 -6.27 1 85.38 208 ILE A N 1
ATOM 1705 C CA . ILE A 1 208 ? -18.234 -15.859 -6.668 1 85.38 208 ILE A CA 1
ATOM 1706 C C . ILE A 1 208 ? -18.766 -16.547 -7.926 1 85.38 208 ILE A C 1
ATOM 1708 O O . ILE A 1 208 ? -18.109 -16.531 -8.969 1 85.38 208 ILE A O 1
ATOM 1712 N N . PRO A 1 209 ? -19.906 -17.203 -7.852 1 75.12 209 PRO A N 1
ATOM 1713 C CA . PRO A 1 209 ? -20.453 -17.938 -9 1 75.12 209 PRO A CA 1
ATOM 1714 C C . PRO A 1 209 ? -20.594 -17.062 -10.242 1 75.12 209 PRO A C 1
ATOM 1716 O O . PRO A 1 209 ? -20.391 -17.531 -11.367 1 75.12 209 PRO A O 1
ATOM 1719 N N . THR A 1 210 ? -20.922 -15.773 -10.109 1 68.94 210 THR A N 1
ATOM 1720 C CA . THR A 1 210 ? -21.234 -14.93 -11.25 1 68.94 210 THR A CA 1
ATOM 1721 C C . THR A 1 210 ? -20.031 -14.086 -11.656 1 68.94 210 THR A C 1
ATOM 1723 O O . THR A 1 210 ? -20.172 -13.133 -12.438 1 68.94 210 THR A O 1
ATOM 1726 N N . MET A 1 211 ? -18.953 -14.453 -11.148 1 71.94 211 MET A N 1
ATOM 1727 C CA . MET A 1 211 ? -17.766 -13.664 -11.469 1 71.94 211 MET A CA 1
ATOM 1728 C C . MET A 1 211 ? -17.406 -13.789 -12.945 1 71.94 211 MET A C 1
ATOM 1730 O O . MET A 1 211 ? -16.938 -12.828 -13.555 1 71.94 211 MET A O 1
ATOM 1734 N N . PHE A 1 212 ? -17.719 -14.898 -13.484 1 65.38 212 PHE A N 1
ATOM 1735 C CA . PHE A 1 212 ? -17.453 -15.148 -14.891 1 65.38 212 PHE A CA 1
ATOM 1736 C C . PHE A 1 212 ? -18.75 -15.492 -15.625 1 65.38 212 PHE A C 1
ATOM 1738 O O . PHE A 1 212 ? -19.625 -16.141 -15.07 1 65.38 212 PHE A O 1
ATOM 1745 N N . ASP A 1 213 ? -18.875 -14.758 -16.703 1 60.78 213 ASP A N 1
ATOM 1746 C CA . ASP A 1 213 ? -20.031 -15.141 -17.5 1 60.78 213 ASP A CA 1
ATOM 1747 C C . ASP A 1 213 ? -19.859 -16.547 -18.078 1 60.78 213 ASP A C 1
ATOM 1749 O O . ASP A 1 213 ? -18.906 -17.25 -17.75 1 60.78 213 ASP A O 1
ATOM 1753 N N . ARG A 1 214 ? -20.938 -16.922 -18.797 1 56.56 214 ARG A N 1
ATOM 1754 C CA . ARG A 1 214 ? -21.016 -18.266 -19.344 1 56.56 214 ARG A CA 1
ATOM 1755 C C . ARG A 1 214 ? -19.828 -18.547 -20.266 1 56.56 214 ARG A C 1
ATOM 1757 O O . ARG A 1 214 ? -19.422 -19.703 -20.422 1 56.56 214 ARG A O 1
ATOM 1764 N N . ASP A 1 215 ? -19.281 -17.406 -20.734 1 55.34 215 ASP A N 1
ATOM 1765 C CA . ASP A 1 215 ? -18.172 -17.547 -21.672 1 55.34 215 ASP A CA 1
ATOM 1766 C C . ASP A 1 215 ? -16.828 -17.375 -20.984 1 55.34 215 ASP A C 1
ATOM 1768 O O . ASP A 1 215 ? -15.781 -17.344 -21.625 1 55.34 215 ASP A O 1
ATOM 1772 N N . GLY A 1 216 ? -16.906 -17.25 -19.688 1 57.44 216 GLY A N 1
ATOM 1773 C CA . GLY A 1 216 ? -15.688 -17.188 -18.906 1 57.44 216 GLY A CA 1
ATOM 1774 C C . GLY A 1 216 ? -15.156 -15.773 -18.734 1 57.44 216 GLY A C 1
ATOM 1775 O O . GLY A 1 216 ? -14.086 -15.57 -18.172 1 57.44 216 G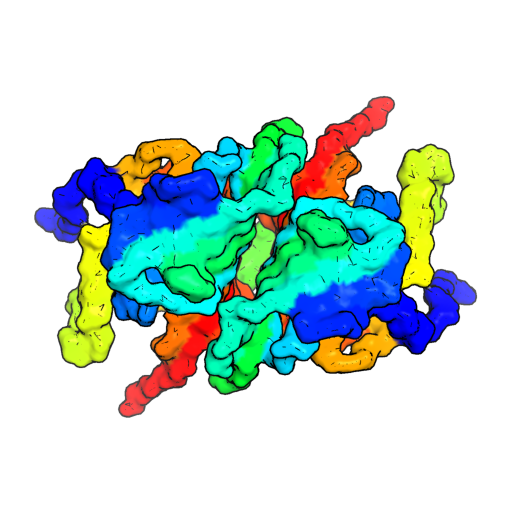LY A O 1
ATOM 1776 N N . HIS A 1 217 ? -15.914 -14.867 -19.312 1 59.75 217 HIS A N 1
ATOM 1777 C CA . HIS A 1 217 ? -15.453 -13.492 -19.188 1 59.75 217 HIS A CA 1
ATOM 1778 C C . HIS A 1 217 ? -15.836 -12.906 -17.844 1 59.75 217 HIS A C 1
ATOM 1780 O O . HIS A 1 217 ? -16.922 -13.18 -17.312 1 59.75 217 HIS A O 1
ATOM 1786 N N . MET A 1 218 ? -14.859 -12.266 -17.297 1 61.31 218 MET A N 1
ATOM 1787 C CA . MET A 1 218 ? -15.141 -11.594 -16.031 1 61.31 218 MET A CA 1
ATOM 1788 C C . MET A 1 218 ? -16.188 -10.5 -16.219 1 61.31 218 MET A C 1
ATOM 1790 O O . MET A 1 218 ? -16.156 -9.758 -17.188 1 61.31 218 MET A O 1
ATOM 1794 N N . ALA A 1 219 ? -17.234 -10.516 -15.32 1 59.69 219 ALA A N 1
ATOM 1795 C CA . ALA A 1 219 ? -18.25 -9.461 -15.359 1 59.69 219 ALA A CA 1
ATOM 1796 C C . ALA A 1 219 ? -17.641 -8.102 -15.062 1 59.69 219 ALA A C 1
ATOM 1798 O O . ALA A 1 219 ? -16.719 -7.988 -14.25 1 59.69 219 ALA A O 1
ATOM 1799 N N . PRO A 1 220 ? -18.062 -7.059 -15.805 1 55.78 220 PRO A N 1
ATOM 1800 C CA . PRO A 1 220 ? -17.531 -5.711 -15.578 1 55.78 220 PRO A CA 1
ATOM 1801 C C . PRO A 1 220 ? -17.766 -5.219 -14.148 1 55.78 220 PRO A C 1
ATOM 1803 O O . PRO A 1 220 ? -18.797 -5.52 -13.547 1 55.78 220 PRO A O 1
ATOM 1806 N N . PHE A 1 221 ? -16.875 -4.508 -13.672 1 55.03 221 PHE A N 1
ATOM 1807 C CA . PHE A 1 221 ? -16.906 -3.77 -12.414 1 55.03 221 PHE A CA 1
ATOM 1808 C C . PHE A 1 221 ? -17.109 -4.715 -11.234 1 55.03 221 PHE A C 1
ATOM 1810 O O . PHE A 1 221 ? -17.734 -4.348 -10.242 1 55.03 221 PHE A O 1
ATOM 1817 N N . SER A 1 222 ? -16.609 -5.949 -11.445 1 59.91 222 SER A N 1
ATOM 1818 C CA . SER A 1 222 ? -16.938 -6.949 -10.438 1 59.91 222 SER A CA 1
ATOM 1819 C C . SER A 1 222 ? -15.891 -6.984 -9.328 1 59.91 222 SER A C 1
ATOM 1821 O O . SER A 1 222 ? -14.727 -6.648 -9.555 1 59.91 222 SER A O 1
ATOM 1823 N N . LYS A 1 223 ? -16.469 -6.859 -8.133 1 70.5 223 LYS A N 1
ATOM 1824 C CA . LYS A 1 223 ? -15.648 -7.344 -7.016 1 70.5 223 LYS A CA 1
ATOM 1825 C C . LYS A 1 223 ? -15.289 -8.812 -7.195 1 70.5 223 LYS A C 1
ATOM 1827 O O . LYS A 1 223 ? -16.109 -9.609 -7.645 1 70.5 223 LYS A O 1
ATOM 1832 N N . THR A 1 224 ? -14.031 -9.094 -7.156 1 82.62 224 THR A N 1
ATOM 1833 C CA . THR A 1 224 ? -13.57 -10.461 -7.383 1 82.62 224 THR A CA 1
ATOM 1834 C C . THR A 1 224 ? -13.023 -11.07 -6.098 1 82.62 224 THR A C 1
ATOM 1836 O O . THR A 1 224 ? -12.539 -10.344 -5.219 1 82.62 224 THR A O 1
ATOM 1839 N N . ALA A 1 225 ? -13.242 -12.336 -5.996 1 90.56 225 ALA A N 1
ATOM 1840 C CA . ALA A 1 225 ? -12.695 -13.094 -4.871 1 90.56 225 ALA A CA 1
ATOM 1841 C C . ALA A 1 225 ? -12.297 -14.5 -5.297 1 90.56 225 ALA A C 1
ATOM 1843 O O . ALA A 1 225 ? -12.977 -15.125 -6.113 1 90.56 225 ALA A O 1
ATOM 1844 N N . TYR A 1 226 ? -11.211 -14.961 -4.738 1 92.75 226 TYR A N 1
ATOM 1845 C CA . TYR A 1 226 ? -10.703 -16.297 -5.02 1 92.75 226 TYR A CA 1
ATOM 1846 C C . TYR A 1 226 ? -10.359 -17.031 -3.73 1 92.75 226 TYR A C 1
ATOM 1848 O O . TYR A 1 226 ? -9.836 -16.438 -2.787 1 92.75 226 TYR A O 1
ATOM 1856 N N . TRP A 1 227 ? -10.633 -18.266 -3.764 1 96 227 TRP A N 1
ATOM 1857 C CA . TRP A 1 227 ? -10.008 -19.156 -2.777 1 96 227 TRP A CA 1
ATOM 1858 C C . TRP A 1 227 ? -8.625 -19.594 -3.242 1 96 227 TRP A C 1
ATOM 1860 O O . TRP A 1 227 ? -8.453 -19.984 -4.398 1 96 227 TRP A O 1
ATOM 1870 N N . LEU A 1 228 ? -7.688 -19.547 -2.391 1 96.38 228 LEU A N 1
ATOM 1871 C CA . LEU A 1 228 ? -6.305 -19.922 -2.672 1 96.38 228 LEU A CA 1
ATOM 1872 C C . LEU A 1 228 ? -5.863 -21.078 -1.776 1 96.38 228 LEU A C 1
ATOM 1874 O O . LEU A 1 228 ? -6.211 -21.109 -0.594 1 96.38 228 LEU A O 1
ATOM 1878 N N . SER A 1 229 ? -5.086 -21.969 -2.318 1 96.56 229 SER A N 1
ATOM 1879 C CA . SER A 1 229 ? -4.504 -23.031 -1.512 1 96.56 229 SER A CA 1
ATOM 1880 C C . SER A 1 229 ? -3.318 -23.672 -2.221 1 96.56 229 SER A C 1
ATOM 1882 O O . SER A 1 229 ? -3.199 -23.594 -3.445 1 96.56 229 SER A O 1
ATOM 1884 N N . SER A 1 230 ? -2.445 -24.234 -1.411 1 96.25 230 SER A N 1
ATOM 1885 C CA . SER A 1 230 ? -1.387 -25.078 -1.966 1 96.25 230 SER A CA 1
ATOM 1886 C C . SER A 1 230 ? -1.921 -26.438 -2.383 1 96.25 230 SER A C 1
ATOM 1888 O O . SER A 1 230 ? -2.805 -26.984 -1.724 1 96.25 230 SER A O 1
ATOM 1890 N N . ARG A 1 231 ? -1.364 -26.953 -3.426 1 94.5 231 ARG A N 1
ATOM 1891 C CA . ARG A 1 231 ? -1.724 -28.312 -3.838 1 94.5 231 ARG A CA 1
ATOM 1892 C C . ARG A 1 231 ? -1.034 -29.359 -2.959 1 94.5 231 ARG A C 1
ATOM 1894 O O . ARG A 1 231 ? -1.539 -30.469 -2.793 1 94.5 231 ARG A O 1
ATOM 1901 N N . GLY A 1 232 ? 0.098 -28.984 -2.482 1 95 232 GLY A N 1
ATOM 1902 C CA . GLY A 1 232 ? 0.821 -29.812 -1.544 1 95 232 GLY A CA 1
ATOM 1903 C C . GLY A 1 232 ? 0.443 -29.562 -0.098 1 95 232 GLY A C 1
ATOM 1904 O O . GLY A 1 232 ? -0.472 -28.781 0.181 1 95 232 GLY A O 1
ATOM 1905 N N . TYR A 1 233 ? 1.119 -30.266 0.833 1 95.25 233 TYR A N 1
ATOM 1906 C CA . TYR A 1 233 ? 0.881 -30.078 2.26 1 95.25 233 TYR A CA 1
ATOM 1907 C C . TYR A 1 233 ? 1.47 -28.766 2.748 1 95.25 233 TYR A C 1
ATOM 1909 O O . TYR A 1 233 ? 0.987 -28.188 3.723 1 95.25 233 TYR A O 1
ATOM 1917 N N . CYS A 1 234 ? 2.498 -28.297 2.055 1 94.5 234 CYS A N 1
ATOM 1918 C CA . CYS A 1 234 ? 3.205 -27.062 2.389 1 94.5 234 CYS A CA 1
ATOM 1919 C C . CYS A 1 234 ? 3.572 -27.031 3.867 1 94.5 234 CYS A C 1
ATOM 1921 O O . CYS A 1 234 ? 3.34 -26.031 4.547 1 94.5 234 CYS A O 1
ATOM 1923 N N . ARG A 1 235 ? 4.113 -28.141 4.355 1 93.5 235 ARG A N 1
ATOM 1924 C CA . ARG A 1 235 ? 4.52 -28.188 5.758 1 93.5 235 ARG A CA 1
ATOM 1925 C C . ARG A 1 235 ? 5.75 -27.312 6.004 1 93.5 235 ARG A C 1
ATOM 1927 O O . ARG A 1 235 ? 6.688 -27.312 5.203 1 93.5 235 ARG A O 1
ATOM 1934 N N . GLY A 1 236 ? 5.75 -26.578 7.062 1 90.81 236 GLY A N 1
ATOM 1935 C CA . GLY A 1 236 ? 6.879 -25.719 7.391 1 90.81 236 GLY A CA 1
ATOM 1936 C C . GLY A 1 236 ? 6.504 -24.547 8.273 1 90.81 236 GLY A C 1
ATOM 1937 O O . GLY A 1 236 ? 5.359 -24.438 8.719 1 90.81 236 GLY A O 1
ATOM 1938 N N . PRO A 1 237 ? 7.508 -23.75 8.594 1 90.94 237 PRO A N 1
ATOM 1939 C CA . PRO A 1 237 ? 7.262 -22.578 9.445 1 90.94 237 PRO A CA 1
ATOM 1940 C C . PRO A 1 237 ? 6.422 -21.5 8.75 1 90.94 237 PRO A C 1
ATOM 1942 O O . PRO A 1 237 ? 6.152 -21.609 7.551 1 90.94 237 PRO A O 1
ATOM 1945 N N . GLN A 1 238 ? 6 -20.5 9.484 1 91.56 238 GLN A N 1
ATOM 1946 C CA . GLN A 1 238 ? 5.184 -19.406 8.953 1 91.56 238 GLN A CA 1
ATOM 1947 C C . GLN A 1 238 ? 5.918 -18.656 7.844 1 91.56 238 GLN A C 1
ATOM 1949 O O . GLN A 1 238 ? 5.289 -18.141 6.914 1 91.56 238 GLN A O 1
ATOM 1954 N N . SER A 1 239 ? 7.262 -18.656 7.918 1 91.06 239 SER A N 1
ATOM 1955 C CA . SER A 1 239 ? 8.039 -18.016 6.859 1 91.06 239 SER A CA 1
ATOM 1956 C C . SER A 1 239 ? 7.75 -18.656 5.504 1 91.06 239 SER A C 1
ATOM 1958 O O . SER A 1 239 ? 7.598 -17.953 4.504 1 91.06 239 SER A O 1
ATOM 1960 N N . LEU A 1 240 ? 7.656 -19.922 5.496 1 92.81 240 LEU A N 1
ATOM 1961 C CA . LEU A 1 240 ? 7.344 -20.625 4.254 1 92.81 240 LEU A CA 1
ATOM 1962 C C . LEU A 1 240 ? 5.91 -20.344 3.816 1 92.81 240 LEU A C 1
ATOM 1964 O O . LEU A 1 240 ? 5.648 -20.141 2.627 1 92.81 240 LEU A O 1
ATOM 1968 N N . GLN A 1 241 ? 4.941 -20.344 4.773 1 94.75 241 GLN A N 1
ATOM 1969 C CA . GLN A 1 241 ? 3.555 -20.047 4.445 1 94.75 241 GLN A CA 1
ATOM 1970 C C . GLN A 1 241 ? 3.436 -18.672 3.795 1 94.75 241 GLN A C 1
ATOM 1972 O O . GLN A 1 241 ? 2.777 -18.516 2.762 1 94.75 241 GLN A O 1
ATOM 1977 N N . GLN A 1 242 ? 4.125 -17.719 4.398 1 93.88 242 GLN A N 1
ATOM 1978 C CA . GLN A 1 242 ? 4.086 -16.359 3.891 1 93.88 242 GLN A CA 1
ATOM 1979 C C . GLN A 1 242 ? 4.746 -16.25 2.518 1 93.88 242 GLN A C 1
ATOM 1981 O O . GLN A 1 242 ? 4.25 -15.555 1.633 1 93.88 242 GLN A O 1
ATOM 1986 N N . ALA A 1 243 ? 5.863 -16.953 2.338 1 93.81 243 ALA A N 1
ATOM 1987 C CA . ALA A 1 243 ? 6.527 -16.984 1.037 1 93.81 243 ALA A CA 1
ATOM 1988 C C . ALA A 1 243 ? 5.609 -17.578 -0.031 1 93.81 243 ALA A C 1
ATOM 1990 O O . ALA A 1 243 ? 5.492 -17.031 -1.13 1 93.81 243 ALA A O 1
ATOM 1991 N N . MET A 1 244 ? 4.934 -18.641 0.328 1 95.06 244 MET A N 1
ATOM 1992 C CA . MET A 1 244 ? 4.039 -19.312 -0.612 1 95.06 244 MET A CA 1
ATOM 1993 C C . MET A 1 244 ? 2.852 -18.422 -0.96 1 95.06 244 MET A C 1
ATOM 1995 O O . MET A 1 244 ? 2.398 -18.391 -2.105 1 95.06 244 MET A O 1
ATOM 1999 N N . LEU A 1 245 ? 2.367 -17.75 -0.006 1 95.5 245 LEU A N 1
ATOM 2000 C CA . LEU A 1 245 ? 1.265 -16.828 -0.266 1 95.5 245 LEU A CA 1
ATOM 2001 C C . LEU A 1 245 ? 1.703 -15.703 -1.197 1 95.5 245 LEU A C 1
ATOM 2003 O O . LEU A 1 245 ? 0.992 -15.367 -2.146 1 95.5 245 LEU A O 1
ATOM 2007 N N . GLY A 1 246 ? 2.838 -15.125 -0.899 1 93.19 246 GLY A N 1
ATOM 2008 C CA . GLY A 1 246 ? 3.377 -14.117 -1.79 1 93.19 246 GLY A CA 1
ATOM 2009 C C . GLY A 1 246 ? 3.557 -14.602 -3.215 1 93.19 246 GLY A C 1
ATOM 2010 O O . GLY A 1 246 ? 3.23 -13.891 -4.168 1 93.19 246 GLY A O 1
ATOM 2011 N N . PHE A 1 247 ? 4.031 -15.805 -3.357 1 92.81 247 PHE A N 1
ATOM 2012 C CA . PHE A 1 247 ? 4.199 -16.469 -4.645 1 92.81 247 PHE A CA 1
ATOM 2013 C C . PHE A 1 247 ? 2.865 -16.578 -5.375 1 92.81 247 PHE A C 1
ATOM 2015 O O . PHE A 1 247 ? 2.771 -16.266 -6.562 1 92.81 247 PHE A O 1
ATOM 2022 N N . HIS A 1 248 ? 1.879 -16.922 -4.652 1 93 248 HIS A N 1
ATOM 2023 C CA . HIS A 1 248 ? 0.59 -17.266 -5.246 1 93 248 HIS A CA 1
ATOM 2024 C C . HIS A 1 248 ? -0.183 -16 -5.645 1 93 248 HIS A C 1
ATOM 2026 O O . HIS A 1 248 ? -0.759 -15.945 -6.73 1 93 248 HIS A O 1
ATOM 2032 N N . VAL A 1 249 ? -0.221 -15.008 -4.832 1 91.38 249 VAL A N 1
ATOM 2033 C CA . VAL A 1 249 ? -1.099 -13.859 -5.02 1 91.38 249 VAL A CA 1
ATOM 2034 C C . VAL A 1 249 ? -0.604 -13.016 -6.191 1 91.38 249 VAL A C 1
ATOM 2036 O O . VAL A 1 249 ? -1.391 -12.328 -6.848 1 91.38 249 VAL A O 1
ATOM 2039 N N . ASP A 1 250 ? 0.65 -13.078 -6.5 1 86.5 250 ASP A N 1
ATOM 2040 C CA . ASP A 1 250 ? 1.218 -12.312 -7.602 1 86.5 250 ASP A CA 1
ATOM 2041 C C . ASP A 1 250 ? 0.621 -12.742 -8.938 1 86.5 250 ASP A C 1
ATOM 2043 O O . ASP A 1 250 ? 0.602 -11.969 -9.898 1 86.5 250 ASP A O 1
ATOM 2047 N N . GLN A 1 251 ? 0.134 -13.953 -9.07 1 77.38 251 GLN A N 1
ATOM 2048 C CA . GLN A 1 251 ? -0.438 -14.5 -10.297 1 77.38 251 GLN A CA 1
ATOM 2049 C C . GLN A 1 251 ? -1.766 -13.82 -10.633 1 77.38 251 GLN A C 1
ATOM 2051 O O . GLN A 1 251 ? -2.133 -13.711 -11.805 1 77.38 251 GLN A O 1
ATOM 2056 N N . PHE A 1 252 ? -2.539 -13.352 -9.773 1 65.88 252 PHE A N 1
ATOM 2057 C CA . PHE A 1 252 ? -3.943 -13 -9.961 1 65.88 252 PHE A CA 1
ATOM 2058 C C . PHE A 1 252 ? -4.121 -11.492 -10.023 1 65.88 252 PHE A C 1
ATOM 2060 O O . PHE A 1 252 ? -5.133 -11 -10.531 1 65.88 252 PHE A O 1
ATOM 2067 N N . PHE A 1 253 ? -3.307 -10.727 -9.648 1 64.31 253 PHE A N 1
ATOM 2068 C CA . PHE A 1 253 ? -3.58 -9.336 -9.312 1 64.31 253 PHE A CA 1
ATOM 2069 C C . PHE A 1 253 ? -3.918 -8.531 -10.562 1 64.31 253 PHE A C 1
ATOM 2071 O O . PHE A 1 253 ? -5.008 -7.961 -10.664 1 64.31 253 PHE A O 1
ATOM 2078 N N . LEU A 1 254 ? -3.133 -8.602 -11.555 1 63.28 254 LEU A N 1
ATOM 2079 C CA . LEU A 1 254 ? -3.289 -7.641 -12.641 1 63.28 254 LEU A CA 1
ATOM 2080 C C . LEU A 1 254 ? -4.371 -8.086 -13.617 1 63.28 254 LEU A C 1
ATOM 2082 O O . LEU A 1 254 ? -4.996 -7.262 -14.281 1 63.28 254 LEU A O 1
ATOM 2086 N N . VAL A 1 255 ? -4.602 -9.352 -13.68 1 61.66 255 VAL A N 1
ATOM 2087 C CA . VAL A 1 255 ? -5.594 -9.875 -14.617 1 61.66 255 VAL A CA 1
ATOM 2088 C C . VAL A 1 255 ? -6.992 -9.43 -14.195 1 61.66 255 VAL A C 1
ATOM 2090 O O . VAL A 1 255 ? -7.879 -9.273 -15.039 1 61.66 255 VAL A O 1
ATOM 2093 N N . ASN A 1 256 ? -7.16 -9.117 -12.953 1 60 256 ASN A N 1
ATOM 2094 C CA . ASN A 1 256 ? -8.445 -8.695 -12.398 1 60 256 ASN A CA 1
ATOM 2095 C C . ASN A 1 256 ? -8.906 -7.375 -13.008 1 60 256 ASN A C 1
ATOM 2097 O O . ASN A 1 256 ? -10.109 -7.094 -13.047 1 60 256 ASN A O 1
ATOM 2101 N N . MET A 1 257 ? -8.023 -6.578 -13.453 1 56.81 257 MET A N 1
ATOM 2102 C CA . MET A 1 257 ? -8.383 -5.27 -14 1 56.81 257 MET A CA 1
ATOM 2103 C C . MET A 1 257 ? -9.109 -5.418 -15.328 1 56.81 257 MET A C 1
ATOM 2105 O O . MET A 1 257 ? -9.797 -4.496 -15.773 1 56.81 257 MET A O 1
ATOM 2109 N N . ASN A 1 258 ? -8.977 -6.535 -15.945 1 58.28 258 ASN A N 1
ATOM 2110 C CA . ASN A 1 258 ? -9.633 -6.762 -17.219 1 58.28 258 ASN A CA 1
ATOM 2111 C C . ASN A 1 258 ? -11.156 -6.734 -17.078 1 58.28 258 ASN A C 1
ATOM 2113 O O . ASN A 1 258 ? -11.867 -6.52 -18.062 1 58.28 258 ASN A O 1
ATOM 2117 N N . THR A 1 259 ? -11.695 -6.852 -15.898 1 53.25 259 THR A N 1
ATOM 2118 C CA . THR A 1 259 ? -13.125 -6.867 -15.625 1 53.25 259 THR A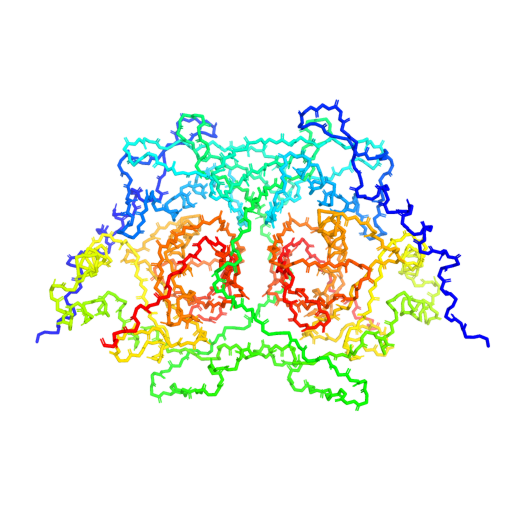 CA 1
ATOM 2119 C C . THR A 1 259 ? -13.734 -5.488 -15.852 1 53.25 259 THR A C 1
ATOM 2121 O O . THR A 1 259 ? -14.906 -5.375 -16.203 1 53.25 259 THR A O 1
ATOM 2124 N N . ASP A 1 260 ? -12.883 -4.504 -15.758 1 53.38 260 ASP A N 1
ATOM 2125 C CA . ASP A 1 260 ? -13.43 -3.15 -15.734 1 53.38 260 ASP A CA 1
ATOM 2126 C C . ASP A 1 260 ? -13.344 -2.494 -17.109 1 53.38 260 ASP A C 1
ATOM 2128 O O . ASP A 1 260 ? -13.828 -1.38 -17.297 1 53.38 260 ASP A O 1
ATOM 2132 N N . ILE A 1 261 ? -12.734 -3.232 -18.094 1 57.78 261 ILE A N 1
ATOM 2133 C CA . ILE A 1 261 ? -12.617 -2.637 -19.406 1 57.78 261 ILE A CA 1
ATOM 2134 C C . ILE A 1 261 ? -12.891 -3.693 -20.484 1 57.78 261 ILE A C 1
ATOM 2136 O O . ILE A 1 261 ? -12.008 -4.023 -21.281 1 57.78 261 ILE A O 1
ATOM 2140 N N . PRO A 1 262 ? -14.078 -4.164 -20.594 1 57.75 262 PRO A N 1
ATOM 2141 C CA . PRO A 1 262 ? -14.383 -5.293 -21.469 1 57.75 262 PRO A CA 1
ATOM 2142 C C . PRO A 1 262 ? -14.141 -4.969 -22.953 1 57.75 262 PRO A C 1
ATOM 2144 O O . PRO A 1 262 ? -13.859 -5.867 -23.734 1 57.75 262 PRO A O 1
ATOM 2147 N N . SER A 1 263 ? -14.086 -3.773 -23.281 1 60.75 263 SER A N 1
ATOM 2148 C CA . SER A 1 263 ? -13.984 -3.426 -24.703 1 60.75 263 SER A CA 1
ATOM 2149 C C . SER A 1 263 ? -12.531 -3.305 -25.141 1 60.75 263 SER A C 1
ATOM 2151 O O . SER A 1 263 ? -12.25 -2.881 -26.266 1 60.75 263 SER A O 1
ATOM 2153 N N . TYR A 1 264 ? -11.688 -3.709 -24.234 1 63.69 264 TYR A N 1
ATOM 2154 C CA . TYR A 1 264 ? -10.273 -3.555 -24.562 1 63.69 264 TYR A CA 1
ATOM 2155 C C . TYR A 1 264 ? -9.523 -4.867 -24.375 1 63.69 264 TYR A C 1
ATOM 2157 O O . TYR A 1 264 ? -9.93 -5.719 -23.578 1 63.69 264 TYR A O 1
ATOM 2165 N N . THR A 1 265 ? -8.594 -5.102 -25.234 1 67.88 265 THR A N 1
ATOM 2166 C CA . THR A 1 265 ? -7.703 -6.254 -25.109 1 67.88 265 THR A CA 1
ATOM 2167 C C . THR A 1 265 ? -6.371 -5.84 -24.5 1 67.88 265 THR A C 1
ATOM 2169 O O . THR A 1 265 ? -5.805 -4.809 -24.859 1 67.88 265 THR A O 1
ATOM 2172 N N . THR A 1 266 ? -5.953 -6.586 -23.531 1 69.12 266 THR A N 1
ATOM 2173 C CA . THR A 1 266 ? -4.684 -6.316 -22.875 1 69.12 266 THR A CA 1
ATOM 2174 C C . THR A 1 266 ? -3.516 -6.535 -23.828 1 69.12 266 THR A C 1
ATOM 2176 O O . THR A 1 266 ? -3.457 -7.559 -24.516 1 69.12 266 THR A O 1
ATOM 2179 N N . THR A 1 267 ? -2.625 -5.574 -23.969 1 70.44 267 THR A N 1
ATOM 2180 C CA . THR A 1 267 ? -1.469 -5.695 -24.859 1 70.44 267 THR A CA 1
ATOM 2181 C C . THR A 1 267 ? -0.191 -5.902 -24.047 1 70.44 267 THR A C 1
ATOM 2183 O O . THR A 1 267 ? 0.787 -6.457 -24.547 1 70.44 267 THR A O 1
ATOM 2186 N N . MET A 1 268 ? -0.273 -5.488 -22.797 1 71.81 268 MET A N 1
ATOM 2187 C CA . MET A 1 268 ? 0.907 -5.621 -21.953 1 71.81 268 MET A CA 1
ATOM 2188 C C . MET A 1 268 ? 0.518 -5.629 -20.484 1 71.81 268 MET A C 1
ATOM 2190 O O . MET A 1 268 ? -0.359 -4.867 -20.062 1 71.81 268 MET A O 1
ATOM 2194 N N . MET A 1 269 ? 1.104 -6.527 -19.828 1 77.12 269 MET A N 1
ATOM 2195 C CA . MET A 1 269 ? 0.912 -6.594 -18.391 1 77.12 269 MET A CA 1
ATOM 2196 C C . MET A 1 269 ? 2.223 -6.918 -17.672 1 77.12 269 MET A C 1
ATOM 2198 O O . MET A 1 269 ? 2.928 -7.852 -18.062 1 77.12 269 MET A O 1
ATOM 2202 N N . ALA A 1 270 ? 2.574 -6.09 -16.75 1 78.38 270 ALA A N 1
ATOM 2203 C CA . ALA A 1 270 ? 3.77 -6.32 -15.938 1 78.38 270 ALA A CA 1
ATOM 2204 C C . ALA A 1 270 ? 3.615 -5.711 -14.555 1 78.38 270 ALA A C 1
ATOM 2206 O O . ALA A 1 270 ? 3.109 -4.594 -14.406 1 78.38 270 ALA A O 1
ATOM 2207 N N . SER A 1 271 ? 4.055 -6.461 -13.602 1 83.75 271 SER A N 1
ATOM 2208 C CA . SER A 1 271 ? 3.98 -5.945 -12.234 1 83.75 271 SER A CA 1
ATOM 2209 C C . SER A 1 271 ? 5.012 -4.844 -12.008 1 83.75 271 SER A C 1
ATOM 2211 O O . SER A 1 271 ? 6.148 -4.945 -12.469 1 83.75 271 SER A O 1
ATOM 2213 N N . LEU A 1 272 ? 4.66 -3.805 -11.32 1 84.19 272 LEU A N 1
ATOM 2214 C CA . LEU A 1 272 ? 5.562 -2.709 -10.984 1 84.19 272 LEU A CA 1
ATOM 2215 C C . LEU A 1 272 ? 5.988 -2.777 -9.523 1 84.19 272 LEU A C 1
ATOM 2217 O O . LEU A 1 272 ? 7.152 -2.531 -9.195 1 84.19 272 LEU A O 1
ATOM 2221 N N . ASP A 1 273 ? 5.07 -3.084 -8.703 1 87.69 273 ASP A N 1
ATOM 2222 C CA . ASP A 1 273 ? 5.375 -3.188 -7.281 1 87.69 273 ASP A CA 1
ATOM 2223 C C . ASP A 1 273 ? 4.461 -4.199 -6.598 1 87.69 273 ASP A C 1
ATOM 2225 O O . ASP A 1 273 ? 3.521 -4.711 -7.211 1 87.69 273 ASP A O 1
ATOM 2229 N N . HIS A 1 274 ? 4.82 -4.594 -5.406 1 89.25 274 HIS A N 1
ATOM 2230 C CA . HIS A 1 274 ? 4.055 -5.523 -4.586 1 89.25 274 HIS A CA 1
ATOM 2231 C C . HIS A 1 274 ? 4.25 -5.246 -3.102 1 89.25 274 HIS A C 1
ATOM 2233 O O . HIS A 1 274 ? 5.387 -5.164 -2.625 1 89.25 274 HIS A O 1
ATOM 2239 N N . THR A 1 275 ? 3.178 -5.023 -2.43 1 89.75 275 THR A N 1
ATOM 2240 C CA . THR A 1 275 ? 3.209 -4.766 -0.995 1 89.75 275 THR A CA 1
ATOM 2241 C C . THR A 1 275 ? 2.285 -5.723 -0.251 1 89.75 275 THR A C 1
ATOM 2243 O O . THR A 1 275 ? 1.166 -5.988 -0.697 1 89.75 275 THR A O 1
ATOM 2246 N N . MET A 1 276 ? 2.773 -6.262 0.837 1 91.38 276 MET A N 1
ATOM 2247 C CA . MET A 1 276 ? 1.976 -7.152 1.675 1 91.38 276 MET A CA 1
ATOM 2248 C C . MET A 1 276 ? 2.17 -6.828 3.152 1 91.38 276 MET A C 1
ATOM 2250 O O . MET A 1 276 ? 3.295 -6.594 3.6 1 91.38 276 MET A O 1
ATOM 2254 N N . TRP A 1 277 ? 1.127 -6.742 3.891 1 92 277 TRP A N 1
ATOM 2255 C CA . TRP A 1 277 ? 1.121 -6.621 5.344 1 92 277 TRP A CA 1
ATOM 2256 C C . TRP A 1 277 ? 0.528 -7.867 5.996 1 92 277 TRP A C 1
ATOM 2258 O O . TRP A 1 277 ? -0.666 -8.141 5.852 1 92 277 TRP A O 1
ATOM 2268 N N . PHE A 1 278 ? 1.306 -8.578 6.773 1 92.19 278 PHE A N 1
ATOM 2269 C CA . PHE A 1 278 ? 0.851 -9.812 7.402 1 92.19 278 PHE A CA 1
ATOM 2270 C C . PHE A 1 278 ? 0.411 -9.555 8.836 1 92.19 278 PHE A C 1
ATOM 2272 O O . PHE A 1 278 ? 1.075 -8.828 9.578 1 92.19 278 PHE A O 1
ATOM 2279 N N . TYR A 1 279 ? -0.637 -10.242 9.297 1 89.81 279 TYR A N 1
ATOM 2280 C CA . TYR A 1 279 ? -1.167 -9.945 10.625 1 89.81 279 TYR A CA 1
ATOM 2281 C C . TYR A 1 279 ? -1.372 -11.219 11.43 1 89.81 279 TYR A C 1
ATOM 2283 O O . TYR A 1 279 ? -1.277 -11.203 12.656 1 89.81 279 TYR A O 1
ATOM 2291 N N . ASN A 1 280 ? -1.844 -12.289 10.82 1 91.12 280 ASN A N 1
ATOM 2292 C CA . ASN A 1 280 ? -2.1 -13.531 11.539 1 91.12 280 ASN A CA 1
ATOM 2293 C C . ASN A 1 280 ? -1.491 -14.734 10.82 1 91.12 280 ASN A C 1
ATOM 2295 O O . ASN A 1 280 ? -1.274 -14.695 9.609 1 91.12 280 ASN A O 1
ATOM 2299 N N . ASP A 1 281 ? -1.281 -15.758 11.641 1 91.94 281 ASP A N 1
ATOM 2300 C CA . ASP A 1 281 ? -0.727 -17 11.086 1 91.94 281 ASP A CA 1
ATOM 2301 C C . ASP A 1 281 ? -1.758 -17.719 10.227 1 91.94 281 ASP A C 1
ATOM 2303 O O . ASP A 1 281 ? -2.965 -17.547 10.414 1 91.94 281 ASP A O 1
ATOM 2307 N N . PHE A 1 282 ? -1.231 -18.531 9.305 1 95.56 282 PHE A N 1
ATOM 2308 C CA . PHE A 1 282 ? -2.076 -19.312 8.422 1 95.56 282 PHE A CA 1
ATOM 2309 C C . PHE A 1 282 ? -1.307 -20.516 7.867 1 95.56 282 PHE A C 1
ATOM 2311 O O . PHE A 1 282 ? -0.094 -20.625 8.062 1 95.56 282 PHE A O 1
ATOM 2318 N N . GLN A 1 283 ? -2.09 -21.375 7.293 1 96.81 283 GLN A N 1
ATOM 2319 C CA . GLN A 1 283 ? -1.533 -22.516 6.574 1 96.81 283 GLN A CA 1
ATOM 2320 C C . GLN A 1 283 ? -1.99 -22.516 5.117 1 96.81 283 GLN A C 1
ATOM 2322 O O . GLN A 1 283 ? -3.189 -22.484 4.836 1 96.81 283 GLN A O 1
ATOM 2327 N N . MET A 1 284 ? -1.011 -22.641 4.234 1 96.56 284 MET A N 1
ATOM 2328 C CA . MET A 1 284 ? -1.318 -22.562 2.809 1 96.56 284 MET A CA 1
ATOM 2329 C C . MET A 1 284 ? -2.08 -23.797 2.346 1 96.56 284 MET A C 1
ATOM 2331 O O . MET A 1 284 ? -2.715 -23.781 1.289 1 96.56 284 MET A O 1
ATOM 2335 N N . CYS A 1 285 ? -1.991 -24.906 3.078 1 96.38 285 CYS A N 1
ATOM 2336 C CA . CYS A 1 285 ? -2.734 -26.109 2.703 1 96.38 285 CYS A CA 1
ATOM 2337 C C . CYS A 1 285 ? -4.227 -25.922 2.969 1 96.38 285 CYS A C 1
ATOM 2339 O O . CYS A 1 285 ? -5.043 -26.703 2.484 1 96.38 285 CYS A O 1
ATOM 2341 N N . ASP A 1 286 ? -4.598 -24.953 3.783 1 96.94 286 ASP A N 1
ATOM 2342 C CA . ASP A 1 286 ? -5.992 -24.578 3.988 1 96.94 286 ASP A CA 1
ATOM 2343 C C . ASP A 1 286 ? -6.441 -23.531 2.963 1 96.94 286 ASP A C 1
ATOM 2345 O O . ASP A 1 286 ? -5.613 -22.844 2.367 1 96.94 286 ASP A O 1
ATOM 2349 N N . TRP A 1 287 ? -7.73 -23.5 2.762 1 97.62 287 TRP A N 1
ATOM 2350 C CA . TRP A 1 287 ? -8.25 -22.484 1.848 1 97.62 287 TRP A CA 1
ATOM 2351 C C . TRP A 1 287 ? -8.203 -21.109 2.484 1 97.62 287 TRP A C 1
ATOM 2353 O O . TRP A 1 287 ? -8.664 -20.922 3.613 1 97.62 287 TRP A O 1
ATOM 2363 N N . LEU A 1 288 ? -7.66 -20.172 1.776 1 98.12 288 LEU A N 1
ATOM 2364 C CA . LEU A 1 288 ? -7.676 -18.766 2.131 1 98.12 288 LEU A CA 1
ATOM 2365 C C . LEU A 1 288 ? -8.523 -17.969 1.145 1 98.12 288 LEU A C 1
ATOM 2367 O O . LEU A 1 288 ? -8.461 -18.203 -0.065 1 98.12 288 LEU A O 1
ATOM 2371 N N . LEU A 1 289 ? -9.289 -17.078 1.637 1 97.44 289 LEU A N 1
ATOM 2372 C CA . LEU A 1 289 ? -10.109 -16.219 0.793 1 97.44 289 LEU A CA 1
ATOM 2373 C C . LEU A 1 289 ? -9.359 -14.945 0.423 1 97.44 289 LEU A C 1
ATOM 2375 O O . LEU A 1 289 ? -8.922 -14.203 1.303 1 97.44 289 LEU A O 1
ATOM 2379 N N . PHE A 1 290 ? -9.211 -14.781 -0.801 1 95.81 290 PHE A N 1
ATOM 2380 C CA . PHE A 1 290 ? -8.562 -13.594 -1.354 1 95.81 290 PHE A CA 1
ATOM 2381 C C . PHE A 1 290 ? -9.586 -12.688 -2.027 1 95.81 290 PHE A C 1
ATOM 2383 O O . PHE A 1 290 ? -10.102 -13.008 -3.102 1 95.81 290 PHE A O 1
ATOM 2390 N N . VAL A 1 291 ? -9.867 -11.547 -1.398 1 92.44 291 VAL A N 1
ATOM 2391 C CA . VAL A 1 291 ? -10.812 -10.57 -1.925 1 92.44 291 VAL A CA 1
ATOM 2392 C C . VAL A 1 291 ? -10.055 -9.414 -2.572 1 92.44 291 VAL A C 1
ATOM 2394 O O . VAL A 1 291 ? -9.18 -8.812 -1.95 1 92.44 291 VAL A O 1
ATOM 2397 N N . LEU A 1 292 ? -10.391 -9.133 -3.812 1 89.12 292 LEU A N 1
ATOM 2398 C CA . LEU A 1 292 ? -9.672 -8.109 -4.562 1 89.12 292 LEU A CA 1
ATOM 2399 C C . LEU A 1 292 ? -10.586 -6.918 -4.859 1 89.12 292 LEU A C 1
ATOM 2401 O O . LEU A 1 292 ? -11.773 -7.094 -5.121 1 89.12 292 LEU A O 1
ATOM 2405 N N . ASP A 1 293 ? -9.961 -5.738 -4.848 1 84.75 293 ASP A N 1
ATOM 2406 C CA . ASP A 1 293 ? -10.664 -4.492 -5.145 1 84.75 293 ASP A CA 1
ATOM 2407 C C . ASP A 1 293 ? -9.844 -3.617 -6.094 1 84.75 293 ASP A C 1
ATOM 2409 O O . ASP A 1 293 ? -8.727 -3.207 -5.762 1 84.75 293 ASP A O 1
ATOM 2413 N N . ASN A 1 294 ? -10.43 -3.375 -7.27 1 85 294 ASN A N 1
ATOM 2414 C CA . ASN A 1 294 ? -9.766 -2.463 -8.195 1 85 294 ASN A CA 1
ATOM 2415 C C . ASN A 1 294 ? -9.812 -1.022 -7.695 1 85 294 ASN A C 1
ATOM 2417 O O . ASN A 1 294 ? -10.875 -0.532 -7.305 1 85 294 ASN A O 1
ATOM 2421 N N . GLN A 1 295 ? -8.672 -0.363 -7.75 1 86.94 295 GLN A N 1
ATOM 2422 C CA . GLN A 1 295 ? -8.625 0.991 -7.211 1 86.94 295 GLN A CA 1
ATOM 2423 C C . GLN A 1 295 ? -8.578 2.029 -8.328 1 86.94 295 GLN A C 1
ATOM 2425 O O . GLN A 1 295 ? -9.273 3.041 -8.273 1 86.94 295 GLN A O 1
ATOM 2430 N N . ALA A 1 296 ? -7.66 1.755 -9.328 1 87.44 296 ALA A N 1
ATOM 2431 C CA . ALA A 1 296 ? -7.445 2.787 -10.344 1 87.44 296 ALA A CA 1
ATOM 2432 C C . ALA A 1 296 ? -6.805 2.203 -11.594 1 87.44 296 ALA A C 1
ATOM 2434 O O . ALA A 1 296 ? -6.027 1.246 -11.516 1 87.44 296 ALA A O 1
ATOM 2435 N N . LEU A 1 297 ? -7.152 2.764 -12.656 1 86.5 297 LEU A N 1
ATOM 2436 C CA . LEU A 1 297 ? -6.52 2.564 -13.961 1 86.5 297 LEU A CA 1
ATOM 2437 C C . LEU A 1 297 ? -6.324 3.895 -14.68 1 86.5 297 LEU A C 1
ATOM 2439 O O . LEU A 1 297 ? -7.285 4.641 -14.883 1 86.5 297 LEU A O 1
ATOM 2443 N N . ASN A 1 298 ? -5.113 4.18 -14.914 1 86.88 298 ASN A N 1
ATOM 2444 C CA . ASN A 1 298 ? -4.785 5.414 -15.617 1 86.88 298 ASN A CA 1
ATOM 2445 C C . ASN A 1 298 ? -3.369 5.371 -16.188 1 86.88 298 ASN A C 1
ATOM 2447 O O . ASN A 1 298 ? -2.486 4.723 -15.625 1 86.88 298 ASN A O 1
ATOM 2451 N N . ASN A 1 299 ? -3.15 6.004 -17.359 1 87 299 ASN A N 1
ATOM 2452 C CA . ASN A 1 299 ? -1.838 6.102 -18 1 87 299 ASN A CA 1
ATOM 2453 C C . ASN A 1 299 ? -1.188 4.73 -18.141 1 87 299 ASN A C 1
ATOM 2455 O O . ASN A 1 299 ? 0.026 4.59 -17.984 1 87 299 ASN A O 1
ATOM 2459 N N . GLY A 1 300 ? -2.029 3.713 -18.266 1 85.5 300 GLY A N 1
ATOM 2460 C CA . GLY A 1 300 ? -1.499 2.377 -18.484 1 85.5 300 GLY A CA 1
ATOM 2461 C C . GLY A 1 300 ? -1.03 1.705 -17.219 1 85.5 300 GLY A C 1
ATOM 2462 O O . GLY A 1 300 ? -0.249 0.753 -17.25 1 85.5 300 GLY A O 1
ATOM 2463 N N . ARG A 1 301 ? -1.435 2.256 -16.094 1 88.38 301 ARG A N 1
ATOM 2464 C CA . ARG A 1 301 ? -1.128 1.646 -14.805 1 88.38 301 ARG A CA 1
ATOM 2465 C C . ARG A 1 301 ? -2.404 1.249 -14.07 1 88.38 301 ARG A C 1
ATOM 2467 O O . ARG A 1 301 ? -3.389 1.99 -14.078 1 88.38 301 ARG A O 1
ATOM 2474 N N . ALA A 1 302 ? -2.332 0.096 -13.5 1 87.94 302 ALA A N 1
ATOM 2475 C CA . ALA A 1 302 ? -3.467 -0.403 -12.727 1 87.94 302 ALA A CA 1
ATOM 2476 C C . ALA A 1 302 ? -3.061 -0.689 -11.281 1 87.94 302 ALA A C 1
ATOM 2478 O O . ALA A 1 302 ? -1.995 -1.257 -11.031 1 87.94 302 ALA A O 1
ATOM 2479 N N . LEU A 1 303 ? -3.893 -0.249 -10.391 1 90 303 LEU A N 1
ATOM 2480 C CA . LEU A 1 303 ? -3.688 -0.514 -8.977 1 90 303 LEU A CA 1
ATOM 2481 C C . LEU A 1 303 ? -4.82 -1.365 -8.414 1 90 303 LEU A C 1
ATOM 2483 O O . LEU A 1 303 ? -5.996 -1.025 -8.57 1 90 303 LEU A O 1
ATOM 2487 N N . ILE A 1 304 ? -4.449 -2.396 -7.773 1 89.56 304 ILE A N 1
ATOM 2488 C CA . ILE A 1 304 ? -5.406 -3.297 -7.137 1 89.56 304 ILE A CA 1
ATOM 2489 C C . ILE A 1 304 ? -5.008 -3.529 -5.684 1 89.56 304 ILE A C 1
ATOM 2491 O O . ILE A 1 304 ? -3.82 -3.674 -5.375 1 89.56 304 ILE A O 1
ATOM 2495 N N . THR A 1 305 ? -5.945 -3.508 -4.824 1 90.19 305 THR A N 1
ATOM 2496 C CA . THR A 1 305 ? -5.734 -3.887 -3.432 1 90.19 305 THR A CA 1
ATOM 2497 C C . THR A 1 305 ? -6.52 -5.148 -3.09 1 90.19 305 THR A C 1
ATOM 2499 O O . THR A 1 305 ? -7.438 -5.535 -3.822 1 90.19 305 THR A O 1
ATOM 2502 N N . GLY A 1 306 ? -6.059 -5.816 -2.041 1 91.5 306 GLY A N 1
ATOM 2503 C CA . GLY A 1 306 ? -6.742 -7.039 -1.65 1 91.5 306 GLY A CA 1
ATOM 2504 C C . GLY A 1 306 ? -6.586 -7.367 -0.177 1 91.5 306 GLY A C 1
ATOM 2505 O O . GLY A 1 306 ? -5.73 -6.797 0.502 1 91.5 306 GLY A O 1
ATOM 2506 N N . ARG A 1 307 ? -7.449 -8.172 0.272 1 94.19 307 ARG A N 1
ATOM 2507 C CA . ARG A 1 307 ? -7.434 -8.727 1.623 1 94.19 307 ARG A CA 1
ATOM 2508 C C . ARG A 1 307 ? -7.535 -10.242 1.595 1 94.19 307 ARG A C 1
ATOM 2510 O O . ARG A 1 307 ? -8.281 -10.805 0.786 1 94.19 307 ARG A O 1
ATOM 2517 N N . ILE A 1 308 ? -6.84 -10.852 2.473 1 96.56 308 ILE A N 1
ATOM 2518 C CA . ILE A 1 308 ? -6.805 -12.312 2.518 1 96.56 308 ILE A CA 1
ATOM 2519 C C . ILE A 1 308 ? -7.266 -12.797 3.891 1 96.56 308 ILE A C 1
ATOM 2521 O O . ILE A 1 308 ? -6.773 -12.328 4.918 1 96.56 308 ILE A O 1
ATOM 2525 N N . TYR A 1 309 ? -8.164 -13.758 3.855 1 97.69 309 TYR A N 1
ATOM 2526 C CA . TYR A 1 309 ? -8.766 -14.266 5.086 1 97.69 309 TYR A CA 1
ATOM 2527 C C . TYR A 1 309 ? -8.625 -15.781 5.176 1 97.69 309 TYR A C 1
ATOM 2529 O O . TYR A 1 309 ? -8.648 -16.469 4.156 1 97.69 309 TYR A O 1
ATOM 2537 N N . ARG A 1 310 ? -8.516 -16.203 6.387 1 97.5 310 ARG A N 1
ATOM 2538 C CA . ARG A 1 310 ? -8.773 -17.625 6.637 1 97.5 310 ARG A CA 1
ATOM 2539 C C . ARG A 1 310 ? -10.25 -17.953 6.461 1 97.5 310 ARG A C 1
ATOM 2541 O O . ARG A 1 310 ? -11.086 -17.047 6.371 1 97.5 310 ARG A O 1
ATOM 2548 N N . LEU A 1 311 ? -10.531 -19.266 6.434 1 96.06 311 LEU A N 1
ATOM 2549 C CA . LEU A 1 311 ? -11.906 -19.719 6.289 1 96.06 311 LEU A CA 1
ATOM 2550 C C . LEU A 1 311 ? -12.758 -19.266 7.469 1 96.06 311 LEU A C 1
ATOM 2552 O O . LEU A 1 311 ? -13.953 -19.016 7.316 1 96.06 311 LEU A O 1
ATOM 2556 N N . ASP A 1 312 ? -12.188 -19.078 8.586 1 94.62 312 ASP A N 1
ATOM 2557 C CA . ASP A 1 312 ? -12.922 -18.688 9.781 1 94.62 312 ASP A CA 1
ATOM 2558 C C . ASP A 1 312 ? -13.094 -17.172 9.844 1 94.62 312 ASP A C 1
ATOM 2560 O O . ASP A 1 312 ? -13.594 -16.625 10.836 1 94.62 312 ASP A O 1
ATOM 2564 N N . GLY A 1 313 ? -12.609 -16.469 8.859 1 94.12 313 GLY A N 1
ATOM 2565 C CA . GLY A 1 313 ? -12.883 -15.039 8.742 1 94.12 313 GLY A CA 1
ATOM 2566 C C . GLY A 1 313 ? -11.758 -14.172 9.297 1 94.12 313 GLY A C 1
ATOM 2567 O O . GLY A 1 313 ? -11.844 -12.945 9.258 1 94.12 313 GLY A O 1
ATOM 2568 N N . VAL A 1 314 ? -10.711 -14.773 9.781 1 94.06 314 VAL A N 1
ATOM 2569 C CA . VAL A 1 314 ? -9.594 -14.016 10.344 1 94.06 314 VAL A CA 1
ATOM 2570 C C . VAL A 1 314 ? -8.727 -13.461 9.219 1 94.06 314 VAL A C 1
ATOM 2572 O O . VAL A 1 314 ? -8.367 -14.18 8.289 1 94.06 314 VAL A O 1
ATOM 2575 N N . LEU A 1 315 ? -8.438 -12.141 9.352 1 95 315 LEU A N 1
ATOM 2576 C CA . LEU A 1 315 ? -7.594 -11.492 8.352 1 95 315 LEU A CA 1
ATOM 2577 C C . LEU A 1 315 ? -6.141 -11.938 8.484 1 95 315 LEU A C 1
ATOM 2579 O O . LEU A 1 315 ? -5.555 -11.836 9.57 1 95 315 LEU A O 1
ATOM 2583 N N . VAL A 1 316 ? -5.605 -12.391 7.352 1 95.31 316 VAL A N 1
ATOM 2584 C CA . VAL A 1 316 ? -4.23 -12.891 7.359 1 95.31 316 VAL A CA 1
ATOM 2585 C C . VAL A 1 316 ? -3.293 -11.828 6.793 1 95.31 316 VAL A C 1
ATOM 2587 O O . VAL A 1 316 ? -2.176 -11.656 7.285 1 95.31 316 VAL A O 1
ATOM 2590 N N . ALA A 1 317 ? -3.715 -11.141 5.758 1 94.81 317 ALA A N 1
ATOM 2591 C CA . ALA A 1 317 ? -2.832 -10.172 5.109 1 94.81 317 ALA A CA 1
ATOM 2592 C C . ALA A 1 317 ? -3.631 -9.172 4.277 1 94.81 317 ALA A C 1
ATOM 2594 O O . ALA A 1 317 ? -4.75 -9.469 3.852 1 94.81 317 ALA A O 1
ATOM 2595 N N . VAL A 1 318 ? -3.082 -8.016 4.141 1 93.44 318 VAL A N 1
ATOM 2596 C CA . VAL A 1 318 ? -3.512 -7.02 3.166 1 93.44 318 VAL A CA 1
ATOM 2597 C C . VAL A 1 318 ? -2.447 -6.863 2.084 1 93.44 318 VAL A C 1
ATOM 2599 O O . VAL A 1 318 ? -1.249 -6.875 2.377 1 93.44 318 VAL A O 1
ATOM 2602 N N . VAL A 1 319 ? -2.926 -6.742 0.852 1 93 319 VAL A N 1
ATOM 2603 C CA . VAL A 1 319 ? -1.984 -6.707 -0.261 1 93 319 VAL A CA 1
ATOM 2604 C C . VAL A 1 319 ? -2.338 -5.555 -1.199 1 93 319 VAL A C 1
ATOM 2606 O O . VAL A 1 319 ? -3.508 -5.188 -1.327 1 93 319 VAL A O 1
ATOM 2609 N N . ALA A 1 320 ? -1.348 -4.949 -1.804 1 90.75 320 ALA A N 1
ATOM 2610 C CA . ALA A 1 320 ? -1.511 -3.963 -2.869 1 90.75 320 ALA A CA 1
ATOM 2611 C C . ALA A 1 320 ? -0.479 -4.172 -3.973 1 90.75 320 ALA A C 1
ATOM 2613 O O . ALA A 1 320 ? 0.685 -4.473 -3.695 1 90.75 320 ALA A O 1
ATOM 2614 N N . GLN A 1 321 ? -0.959 -4.039 -5.184 1 89.94 321 GLN A N 1
ATOM 2615 C CA . GLN A 1 321 ? -0.051 -4.184 -6.316 1 89.94 321 GLN A CA 1
ATOM 2616 C C . GLN A 1 321 ? -0.431 -3.236 -7.453 1 89.94 321 GLN A C 1
ATOM 2618 O O . GLN A 1 321 ? -1.61 -3.092 -7.777 1 89.94 321 GLN A O 1
ATOM 2623 N N . GLU A 1 322 ? 0.588 -2.553 -7.895 1 89.19 322 GLU A N 1
ATOM 2624 C CA . GLU A 1 322 ? 0.444 -1.783 -9.125 1 89.19 322 GLU A CA 1
ATOM 2625 C C . GLU A 1 322 ? 1.191 -2.443 -10.281 1 89.19 322 GLU A C 1
ATOM 2627 O O . GLU A 1 322 ? 2.221 -3.09 -10.07 1 89.19 322 GLU A O 1
ATOM 2632 N N . GLY A 1 323 ? 0.638 -2.314 -11.5 1 86.62 323 GLY A N 1
ATOM 2633 C CA . GLY A 1 323 ? 1.281 -2.871 -12.68 1 86.62 323 GLY A CA 1
ATOM 2634 C C . GLY A 1 323 ? 0.962 -2.107 -13.945 1 86.62 323 GLY A C 1
ATOM 2635 O O . GLY A 1 323 ? 0.023 -1.309 -13.977 1 86.62 323 GLY A O 1
ATOM 2636 N N . VAL A 1 324 ? 1.854 -2.34 -14.875 1 83.12 324 VAL A N 1
ATOM 2637 C CA . VAL A 1 324 ? 1.58 -1.854 -16.219 1 83.12 324 VAL A CA 1
ATOM 2638 C C . VAL A 1 324 ? 0.422 -2.641 -16.828 1 83.12 324 VAL A C 1
ATOM 2640 O O . VAL A 1 324 ? 0.395 -3.871 -16.75 1 83.12 324 VAL A O 1
ATOM 2643 N N . HIS A 1 325 ? -0.473 -1.943 -17.266 1 83.19 325 HIS A N 1
ATOM 2644 C CA . HIS A 1 325 ? -1.608 -2.537 -17.953 1 83.19 325 HIS A CA 1
ATOM 2645 C C . HIS A 1 325 ? -2.016 -1.698 -19.156 1 83.19 325 HIS A C 1
ATOM 2647 O O . HIS A 1 325 ? -2.75 -0.717 -19.016 1 83.19 325 HIS A O 1
ATOM 2653 N N . ARG A 1 326 ? -1.639 -2.146 -20.297 1 80.38 326 ARG A N 1
ATOM 2654 C CA . ARG A 1 326 ? -1.939 -1.429 -21.531 1 80.38 326 ARG A CA 1
ATOM 2655 C C . ARG A 1 326 ? -3.006 -2.156 -22.344 1 80.38 326 ARG A C 1
ATOM 2657 O O . ARG A 1 326 ? -3.076 -3.387 -22.312 1 80.38 326 ARG A O 1
ATOM 2664 N N . PHE A 1 327 ? -3.807 -1.357 -22.953 1 75.44 327 PHE A N 1
ATOM 2665 C CA . PHE A 1 327 ? -4.938 -1.911 -23.688 1 75.44 327 PHE A CA 1
ATOM 2666 C C . PHE A 1 327 ? -4.961 -1.394 -25.125 1 75.44 327 PHE A C 1
ATOM 2668 O O . PHE A 1 327 ? -4.391 -0.341 -25.422 1 75.44 327 PHE A O 1
ATOM 2675 N N . LYS A 1 328 ? -5.402 -2.178 -26.016 1 76.19 328 LYS A N 1
ATOM 2676 C CA . LYS A 1 328 ? -5.809 -1.743 -27.359 1 76.19 328 LYS A CA 1
ATOM 2677 C C . LYS A 1 328 ? -7.301 -1.964 -27.578 1 76.19 328 LYS A C 1
ATOM 2679 O O . LYS A 1 328 ? -7.887 -2.891 -27.016 1 76.19 328 LYS A O 1
ATOM 2684 N N . PRO A 1 329 ? -7.98 -0.934 -28.234 1 69.94 329 PRO A N 1
ATOM 2685 C CA . PRO A 1 329 ? -9.406 -1.141 -28.516 1 69.94 329 PRO A CA 1
ATOM 2686 C C . PRO A 1 329 ? -9.68 -2.463 -29.219 1 69.94 329 PRO A C 1
ATOM 2688 O O . PRO A 1 329 ? -8.898 -2.881 -30.078 1 69.94 329 PRO A O 1
ATOM 2691 N N . SER A 1 330 ? -10.633 -3.283 -28.656 1 63.03 330 SER A N 1
ATOM 2692 C CA . SER A 1 330 ? -11 -4.547 -29.281 1 63.03 330 SER A CA 1
ATOM 2693 C C . SER A 1 330 ? -11.617 -4.328 -30.656 1 63.03 330 SER A C 1
ATOM 2695 O O . SER A 1 330 ? -12.305 -3.328 -30.875 1 63.03 330 SER A O 1
ATOM 2697 N N . GLN A 1 331 ? -11 -4.711 -31.766 1 52.84 331 GLN A N 1
ATOM 2698 C CA . GLN A 1 331 ? -11.594 -4.625 -33.094 1 52.84 331 GLN A CA 1
ATOM 2699 C C . GLN A 1 331 ? -13.023 -5.148 -33.094 1 52.84 331 GLN A C 1
ATOM 2701 O O . GLN A 1 331 ? -13.297 -6.227 -32.562 1 52.84 331 GLN A O 1
ATOM 2706 N N . SER A 1 332 ? -14.062 -4.281 -32.938 1 41.78 332 SER A N 1
ATOM 2707 C CA . SER A 1 332 ? -15.43 -4.699 -33.281 1 41.78 332 SER A CA 1
ATOM 2708 C C . SER A 1 332 ? -15.453 -5.578 -34.5 1 41.78 332 SER A C 1
ATOM 2710 O O . SER A 1 332 ? -14.766 -5.297 -35.5 1 41.78 332 SER A O 1
ATOM 2712 N N . HIS A 1 333 ? -15.57 -6.812 -34.406 1 35.66 333 HIS A N 1
ATOM 2713 C CA . HIS A 1 333 ? -16.016 -7.496 -35.625 1 35.66 333 HIS A CA 1
ATOM 2714 C C . HIS A 1 333 ? -17.234 -6.812 -36.219 1 35.66 333 HIS A C 1
ATOM 2716 O O . HIS A 1 333 ? -18.312 -6.805 -35.594 1 35.66 333 HIS A O 1
ATOM 2722 N N . LEU A 1 334 ? -17.141 -5.746 -36.875 1 26.12 334 LEU A N 1
ATOM 2723 C CA . LEU A 1 334 ? -18.156 -5.598 -37.906 1 26.12 334 LEU A CA 1
ATOM 2724 C C . LEU A 1 334 ? -18.016 -6.676 -38.969 1 26.12 334 LEU A C 1
ATOM 2726 O O . LEU A 1 334 ? -16.891 -7.035 -39.344 1 26.12 334 LEU A O 1
ATOM 2730 N N . MET B 1 1 ? -17.734 40.188 16.234 1 21.69 1 MET B N 1
ATOM 2731 C CA . MET B 1 1 ? -16.406 40.25 15.617 1 21.69 1 MET B CA 1
ATOM 2732 C C . MET B 1 1 ? -15.828 38.844 15.43 1 21.69 1 MET B C 1
ATOM 2734 O O . MET B 1 1 ? -15.719 38.094 16.391 1 21.69 1 MET B O 1
ATOM 2738 N N . SER B 1 2 ? -16.031 38.094 14.359 1 25.97 2 SER B N 1
ATOM 2739 C CA . SER B 1 2 ? -16.016 36.656 14.07 1 25.97 2 SER B CA 1
ATOM 2740 C C . SER B 1 2 ? -14.68 36.031 14.453 1 25.97 2 SER B C 1
ATOM 2742 O O . SER B 1 2 ? -13.617 36.594 14.164 1 25.97 2 SER B O 1
ATOM 2744 N N . LEU B 1 3 ? -14.594 35.438 15.562 1 28.75 3 LEU B N 1
ATOM 2745 C CA . LEU B 1 3 ? -13.516 34.75 16.281 1 28.75 3 LEU B CA 1
ATOM 2746 C C . LEU B 1 3 ? -12.648 33.938 15.328 1 28.75 3 LEU B C 1
ATOM 2748 O O . LEU B 1 3 ? -11.828 33.125 15.773 1 28.75 3 LEU B O 1
ATOM 2752 N N . LEU B 1 4 ? -13.016 33.75 14.117 1 36.38 4 LEU B N 1
ATOM 2753 C CA . LEU B 1 4 ? -12.227 33.094 13.102 1 36.38 4 LEU B CA 1
ATOM 2754 C C . LEU B 1 4 ? -10.836 33.688 12.992 1 36.38 4 LEU B C 1
ATOM 2756 O O . LEU B 1 4 ? -10.586 34.5 12.102 1 36.38 4 LEU B O 1
ATOM 2760 N N . ALA B 1 5 ? -10.25 34.125 14.008 1 38.19 5 ALA B N 1
ATOM 2761 C CA . ALA B 1 5 ? -8.961 34.781 13.961 1 38.19 5 ALA B CA 1
ATOM 2762 C C . ALA B 1 5 ? -7.93 33.969 13.211 1 38.19 5 ALA B C 1
ATOM 2764 O O . ALA B 1 5 ? -7.48 32.938 13.695 1 38.19 5 ALA B O 1
ATOM 2765 N N . GLY B 1 6 ? -8.047 33.594 11.992 1 48.53 6 GLY B N 1
ATOM 2766 C CA . GLY B 1 6 ? -7.09 33.156 11 1 48.53 6 GLY B CA 1
ATOM 2767 C C . GLY B 1 6 ? -5.668 33.594 11.289 1 48.53 6 GLY B C 1
ATOM 2768 O O . GLY B 1 6 ? -5.445 34.5 12.078 1 48.53 6 GLY B O 1
ATOM 2769 N N . THR B 1 7 ? -4.641 32.562 11.227 1 60.91 7 THR B N 1
ATOM 2770 C CA . THR B 1 7 ? -3.271 33.062 11.359 1 60.91 7 THR B CA 1
ATOM 2771 C C . THR B 1 7 ? -3.084 34.375 10.602 1 60.91 7 THR B C 1
ATOM 2773 O O . THR B 1 7 ? -3.785 34.625 9.625 1 60.91 7 THR B O 1
ATOM 2776 N N . ASN B 1 8 ? -2.801 35.406 11.234 1 73.44 8 ASN B N 1
ATOM 2777 C CA . ASN B 1 8 ? -2.523 36.719 10.664 1 73.44 8 ASN B CA 1
ATOM 2778 C C . ASN B 1 8 ? -1.481 36.625 9.555 1 73.44 8 ASN B C 1
ATOM 2780 O O . ASN B 1 8 ? -0.979 37.656 9.086 1 73.44 8 ASN B O 1
ATOM 2784 N N . LYS B 1 9 ? -1.301 35.375 9.141 1 88.56 9 LYS B N 1
ATOM 2785 C CA . LYS B 1 9 ? -0.3 35.25 8.086 1 88.56 9 LYS B CA 1
ATOM 2786 C C . LYS B 1 9 ? -0.95 35.281 6.703 1 88.56 9 LYS B C 1
ATOM 2788 O O . LYS B 1 9 ? -2.035 34.75 6.504 1 88.56 9 LYS B O 1
ATOM 2793 N N . THR B 1 10 ? -0.344 35.969 5.805 1 92.75 10 THR B N 1
ATOM 2794 C CA . THR B 1 10 ? -0.777 35.969 4.414 1 92.75 10 THR B CA 1
ATOM 2795 C C . THR B 1 10 ? -0.42 34.656 3.736 1 92.75 10 THR B C 1
ATOM 2797 O O . THR B 1 10 ? 0.396 33.875 4.25 1 92.75 10 THR B O 1
ATOM 2800 N N . ARG B 1 11 ? -0.986 34.312 2.611 1 93.25 11 ARG B N 1
ATOM 2801 C CA . ARG B 1 11 ? -0.675 33.125 1.853 1 93.25 11 ARG B CA 1
ATOM 2802 C C . ARG B 1 11 ? 0.797 33.062 1.458 1 93.25 11 ARG B C 1
ATOM 2804 O O . ARG B 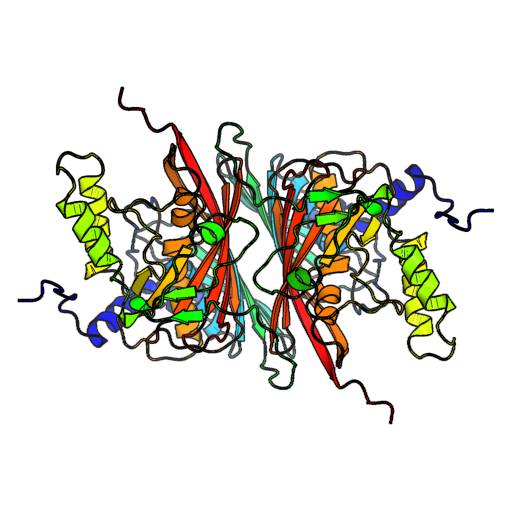1 11 ? 1.413 32 1.436 1 93.25 11 ARG B O 1
ATOM 2811 N N . GLU B 1 12 ? 1.334 34.219 1.17 1 92.69 12 GLU B N 1
ATOM 2812 C CA . GLU B 1 12 ? 2.748 34.312 0.819 1 92.69 12 GLU B CA 1
ATOM 2813 C C . GLU B 1 12 ? 3.635 33.938 2.006 1 92.69 12 GLU B C 1
ATOM 2815 O O . GLU B 1 12 ? 4.672 33.281 1.838 1 92.69 12 GLU B O 1
ATOM 2820 N N . GLU B 1 13 ? 3.227 34.438 3.127 1 93.62 13 GLU B N 1
ATOM 2821 C CA . GLU B 1 13 ? 3.979 34.094 4.336 1 93.62 13 GLU B CA 1
ATOM 2822 C C . GLU B 1 13 ? 3.943 32.625 4.629 1 93.62 13 GLU B C 1
ATOM 2824 O O . GLU B 1 13 ? 4.949 32.031 5.035 1 93.62 13 GLU B O 1
ATOM 2829 N N . TRP B 1 14 ? 2.801 32 4.387 1 93.88 14 TRP B N 1
ATOM 2830 C CA . TRP B 1 14 ? 2.682 30.562 4.574 1 93.88 14 TRP B CA 1
ATOM 2831 C C . TRP B 1 14 ? 3.566 29.812 3.59 1 93.88 14 TRP B C 1
ATOM 2833 O O . TRP B 1 14 ? 4.156 28.781 3.934 1 93.88 14 TRP B O 1
ATOM 2843 N N . ASP B 1 15 ? 3.666 30.297 2.398 1 93.81 15 ASP B N 1
ATOM 2844 C CA . ASP B 1 15 ? 4.535 29.672 1.405 1 93.81 15 ASP B CA 1
ATOM 2845 C C . ASP B 1 15 ? 5.988 29.656 1.88 1 93.81 15 ASP B C 1
ATOM 2847 O O . ASP B 1 15 ? 6.695 28.656 1.7 1 93.81 15 ASP B O 1
ATOM 2851 N N . LYS B 1 16 ? 6.375 30.734 2.482 1 91.06 16 LYS B N 1
ATOM 2852 C CA . LYS B 1 16 ? 7.742 30.828 2.982 1 91.06 16 LYS B CA 1
ATOM 2853 C C . LYS B 1 16 ? 7.988 29.812 4.098 1 91.06 16 LYS B C 1
ATOM 2855 O O . LYS B 1 16 ? 9.094 29.297 4.234 1 91.06 16 LYS B O 1
ATOM 2860 N N . LEU B 1 17 ? 6.965 29.562 4.824 1 91.06 17 LEU B N 1
ATOM 2861 C CA . LEU B 1 17 ? 7.078 28.656 5.961 1 91.06 17 LEU B CA 1
ATOM 2862 C C . LEU B 1 17 ? 7.145 27.203 5.496 1 91.06 17 LEU B C 1
ATOM 2864 O O . LEU B 1 17 ? 7.512 26.328 6.27 1 91.06 17 LEU B O 1
ATOM 2868 N N . THR B 1 18 ? 6.887 26.953 4.254 1 92.38 18 THR B N 1
ATOM 2869 C CA . THR B 1 18 ? 6.871 25.578 3.729 1 92.38 18 THR B CA 1
ATOM 2870 C C . THR B 1 18 ? 8.289 25.109 3.416 1 92.38 18 THR B C 1
ATOM 2872 O O . THR B 1 18 ? 8.586 23.922 3.502 1 92.38 18 THR B O 1
ATOM 2875 N N . LYS B 1 19 ? 9.188 25.969 3.15 1 90.06 19 LYS B N 1
ATOM 2876 C CA . LYS B 1 19 ? 10.5 25.656 2.605 1 90.06 19 LYS B CA 1
ATOM 2877 C C . LYS B 1 19 ? 11.297 24.766 3.562 1 90.06 19 LYS B C 1
ATOM 2879 O O . LYS B 1 19 ? 11.82 23.719 3.162 1 90.06 19 LYS B O 1
ATOM 2884 N N . PRO B 1 20 ? 11.273 25.109 4.828 1 90.88 20 PRO B N 1
ATOM 2885 C CA . PRO B 1 20 ? 12.055 24.281 5.75 1 90.88 20 PRO B CA 1
ATOM 2886 C C . PRO B 1 20 ? 11.516 22.844 5.855 1 90.88 20 PRO B C 1
ATOM 2888 O O . PRO B 1 20 ? 12.266 21.922 6.191 1 90.88 20 PRO B O 1
ATOM 2891 N N . PHE B 1 21 ? 10.266 22.672 5.539 1 92.62 21 PHE B N 1
ATOM 2892 C CA . PHE B 1 21 ? 9.641 21.359 5.715 1 92.62 21 PHE B CA 1
ATOM 2893 C C . PHE B 1 21 ? 9.883 20.469 4.5 1 92.62 21 PHE B C 1
ATOM 2895 O O . PHE B 1 21 ? 9.977 19.25 4.629 1 92.62 21 PHE B O 1
ATOM 2902 N N . VAL B 1 22 ? 10.039 21.094 3.297 1 93.5 22 VAL B N 1
ATOM 2903 C CA . VAL B 1 22 ? 9.875 20.203 2.145 1 93.5 22 VAL B CA 1
ATOM 2904 C C . VAL B 1 22 ? 11.07 20.359 1.204 1 93.5 22 VAL B C 1
ATOM 2906 O O . VAL B 1 22 ? 11.359 19.469 0.405 1 93.5 22 VAL B O 1
ATOM 2909 N N . GLN B 1 23 ? 11.789 21.469 1.312 1 93.62 23 GLN B N 1
ATOM 2910 C CA . GLN B 1 23 ? 12.805 21.75 0.306 1 93.62 23 GLN B CA 1
ATOM 2911 C C . GLN B 1 23 ? 14.141 21.109 0.673 1 93.62 23 GLN B C 1
ATOM 2913 O O . GLN B 1 23 ? 14.438 20.906 1.853 1 93.62 23 GLN B O 1
ATOM 2918 N N . VAL B 1 24 ? 14.898 20.797 -0.341 1 96.19 24 VAL B N 1
ATOM 2919 C CA . VAL B 1 24 ? 16.25 20.297 -0.189 1 96.19 24 VAL B CA 1
ATOM 2920 C C . VAL B 1 24 ? 17.219 21.125 -1.039 1 96.19 24 VAL B C 1
ATOM 2922 O O . VAL B 1 24 ? 16.781 21.828 -1.952 1 96.19 24 VAL B O 1
ATOM 2925 N N . ARG B 1 25 ? 18.453 21.078 -0.678 1 96 25 ARG B N 1
ATOM 2926 C CA . ARG B 1 25 ? 19.516 21.719 -1.456 1 96 25 ARG B CA 1
ATOM 2927 C C . ARG B 1 25 ? 20.406 20.688 -2.127 1 96 25 ARG B C 1
ATOM 2929 O O . ARG B 1 25 ? 20.875 19.75 -1.478 1 96 25 ARG B O 1
ATOM 2936 N N . LYS B 1 26 ? 20.688 20.922 -3.373 1 95.88 26 LYS B N 1
ATOM 2937 C CA . LYS B 1 26 ? 21.578 20.016 -4.09 1 95.88 26 LYS B CA 1
ATOM 2938 C C . LYS B 1 26 ? 23.031 20.234 -3.697 1 95.88 26 LYS B C 1
ATOM 2940 O O . LYS B 1 26 ? 23.516 21.375 -3.721 1 95.88 26 LYS B O 1
ATOM 2945 N N . LYS B 1 27 ? 23.672 19.203 -3.328 1 96.75 27 LYS B N 1
ATOM 2946 C CA . LYS B 1 27 ? 25.094 19.266 -2.98 1 96.75 27 LYS B CA 1
ATOM 2947 C C . LYS B 1 27 ? 25.969 18.703 -4.105 1 96.75 27 LYS B C 1
ATOM 2949 O O . LYS B 1 27 ? 27.047 19.234 -4.375 1 96.75 27 LYS B O 1
ATOM 2954 N N . ALA B 1 28 ? 25.516 17.672 -4.754 1 95.56 28 ALA B N 1
ATOM 2955 C CA . ALA B 1 28 ? 26.141 16.984 -5.875 1 95.56 28 ALA B CA 1
ATOM 2956 C C . ALA B 1 28 ? 25.125 16.141 -6.633 1 95.56 28 ALA B C 1
ATOM 2958 O O . ALA B 1 28 ? 23.953 16.078 -6.254 1 95.56 28 ALA B O 1
ATOM 2959 N N . ASP B 1 29 ? 25.578 15.555 -7.719 1 92.5 29 ASP B N 1
ATOM 2960 C CA . ASP B 1 29 ? 24.656 14.688 -8.453 1 92.5 29 ASP B CA 1
ATOM 2961 C C . ASP B 1 29 ? 24.203 13.516 -7.586 1 92.5 29 ASP B C 1
ATOM 2963 O O . ASP B 1 29 ? 25.016 12.719 -7.129 1 92.5 29 ASP B O 1
ATOM 2967 N N . GLY B 1 30 ? 22.922 13.57 -7.34 1 93.5 30 GLY B N 1
ATOM 2968 C CA . GLY B 1 30 ? 22.344 12.484 -6.562 1 93.5 30 GLY B CA 1
ATOM 2969 C C . GLY B 1 30 ? 22.484 12.688 -5.066 1 93.5 30 GLY B C 1
ATOM 2970 O O . GLY B 1 30 ? 22.188 11.781 -4.281 1 93.5 30 GLY B O 1
ATOM 2971 N N . LEU B 1 31 ? 23.031 13.82 -4.688 1 97.06 31 LEU B N 1
ATOM 2972 C CA . LEU B 1 31 ? 23.203 14.094 -3.264 1 97.06 31 LEU B CA 1
ATOM 2973 C C . LEU B 1 31 ? 22.562 15.43 -2.887 1 97.06 31 LEU B C 1
ATOM 2975 O O . LEU B 1 31 ? 22.906 16.469 -3.465 1 97.06 31 LEU B O 1
ATOM 2979 N N . TYR B 1 32 ? 21.734 15.383 -1.889 1 97.44 32 TYR B N 1
ATOM 2980 C CA . TYR B 1 32 ? 20.984 16.547 -1.444 1 97.44 32 TYR B CA 1
ATOM 2981 C C . TYR B 1 32 ? 21.031 16.672 0.075 1 97.44 32 TYR B C 1
ATOM 2983 O O . TYR B 1 32 ? 21.328 15.711 0.776 1 97.44 32 TYR B O 1
ATOM 2991 N N . GLU B 1 33 ? 20.734 17.859 0.559 1 97.44 33 GLU B N 1
ATOM 2992 C CA . GLU B 1 33 ? 20.734 18.156 1.987 1 97.44 33 GLU B CA 1
ATOM 2993 C C . GLU B 1 33 ? 19.469 18.891 2.408 1 97.44 33 GLU B C 1
ATOM 2995 O O . GLU B 1 33 ? 18.969 19.734 1.672 1 97.44 33 GLU B O 1
ATOM 3000 N N . SER B 1 34 ? 19.031 18.5 3.607 1 95.25 34 SER B N 1
ATOM 3001 C CA . SER B 1 34 ? 17.859 19.219 4.125 1 95.25 34 SER B CA 1
ATOM 3002 C C . SER B 1 34 ? 18.109 20.719 4.152 1 95.25 34 SER B C 1
ATOM 3004 O O . SER B 1 34 ? 19.234 21.172 4.363 1 95.25 34 SER B O 1
ATOM 3006 N N . TRP B 1 35 ? 17.062 21.438 3.977 1 92.88 35 TRP B N 1
ATOM 3007 C CA . TRP B 1 35 ? 17.141 22.906 3.941 1 92.88 35 TRP B CA 1
ATOM 3008 C C . TRP B 1 35 ? 17.578 23.453 5.289 1 92.88 35 TRP B C 1
ATOM 3010 O O . TRP B 1 35 ? 18.2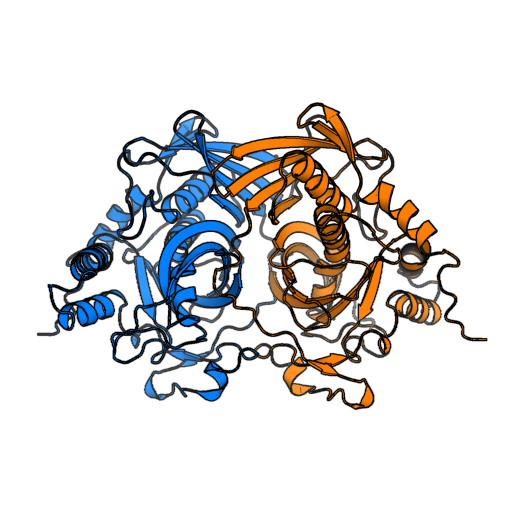5 24.484 5.355 1 92.88 35 TRP B O 1
ATOM 3020 N N . VAL B 1 36 ? 17.172 22.75 6.348 1 91.19 36 VAL B N 1
ATOM 3021 C CA . VAL B 1 36 ? 17.469 23.234 7.691 1 91.19 36 VAL B CA 1
ATOM 3022 C C . VAL B 1 36 ? 18.172 22.141 8.492 1 91.19 36 VAL B C 1
ATOM 3024 O O . VAL B 1 36 ? 18.109 20.953 8.141 1 91.19 36 VAL B O 1
ATOM 3027 N N . LYS B 1 37 ? 18.75 22.547 9.562 1 90.69 37 LYS B N 1
ATOM 3028 C CA . LYS B 1 37 ? 19.422 21.656 10.508 1 90.69 37 LYS B CA 1
ATOM 3029 C C . LYS B 1 37 ? 18.516 21.328 11.688 1 90.69 37 LYS B C 1
ATOM 3031 O O . LYS B 1 37 ? 18.641 20.266 12.305 1 90.69 37 LYS B O 1
ATOM 3036 N N . GLU B 1 38 ? 17.656 22.234 11.977 1 89.69 38 GLU B N 1
ATOM 3037 C CA . GLU B 1 38 ? 16.672 22.016 13.047 1 89.69 38 GLU B CA 1
ATOM 3038 C C . GLU B 1 38 ? 15.328 21.562 12.477 1 89.69 38 GLU B C 1
ATOM 3040 O O . GLU B 1 38 ? 14.648 22.344 11.797 1 89.69 38 GLU B O 1
ATOM 3045 N N . HIS B 1 39 ? 15.023 20.375 12.766 1 90.38 39 HIS B N 1
ATOM 3046 C CA . HIS B 1 39 ? 13.828 19.781 12.172 1 90.38 39 HIS B CA 1
ATOM 3047 C C . HIS B 1 39 ? 12.641 19.875 13.117 1 90.38 39 HIS B C 1
ATOM 3049 O O . HIS B 1 39 ? 12.805 19.891 14.336 1 90.38 39 HIS B O 1
ATOM 3055 N N . PHE B 1 40 ? 11.5 19.984 12.555 1 86.81 40 PHE B N 1
ATOM 3056 C CA . PHE B 1 40 ? 10.25 20.031 13.305 1 86.81 40 PHE B CA 1
ATOM 3057 C C . PHE B 1 40 ? 9.945 18.672 13.938 1 86.81 40 PHE B C 1
ATOM 3059 O O . PHE B 1 40 ? 10.039 17.641 13.266 1 86.81 40 PHE B O 1
ATOM 3066 N N . VAL B 1 41 ? 9.594 18.703 15.195 1 81.56 41 VAL B N 1
ATOM 3067 C CA . VAL B 1 41 ? 9.172 17.516 15.93 1 81.56 41 VAL B CA 1
ATOM 3068 C C . VAL B 1 41 ? 7.723 17.672 16.391 1 81.56 41 VAL B C 1
ATOM 3070 O O . VAL B 1 41 ? 7.41 18.578 17.172 1 81.56 41 VAL B O 1
ATOM 3073 N N . PRO B 1 42 ? 6.879 16.766 15.891 1 77.19 42 PRO B N 1
ATOM 3074 C CA . PRO B 1 42 ? 5.496 16.859 16.359 1 77.19 42 PRO B CA 1
ATOM 3075 C C . PRO B 1 42 ? 5.379 16.641 17.875 1 77.19 42 PRO B C 1
ATOM 3077 O O . PRO B 1 42 ? 6.172 15.906 18.469 1 77.19 42 PRO B O 1
ATOM 3080 N N . VAL B 1 43 ? 4.352 17.266 18.469 1 73 43 VAL B N 1
ATOM 3081 C CA . VAL B 1 43 ? 4.164 17.297 19.906 1 73 43 VAL B CA 1
ATOM 3082 C C . VAL B 1 43 ? 4.051 15.867 20.438 1 73 43 VAL B C 1
ATOM 3084 O O . VAL B 1 43 ? 4.562 15.562 21.516 1 73 43 VAL B O 1
ATOM 3087 N N . PHE B 1 44 ? 3.393 15.016 19.688 1 63.5 44 PHE B N 1
ATOM 3088 C CA . PHE B 1 44 ? 3.189 13.648 20.172 1 63.5 44 PHE B CA 1
ATOM 3089 C C . PHE B 1 44 ? 4.27 12.727 19.641 1 63.5 44 PHE B C 1
ATOM 3091 O O . PHE B 1 44 ? 4.262 11.523 19.906 1 63.5 44 PHE B O 1
ATOM 3098 N N . GLY B 1 45 ? 5.215 13.336 19 1 64.62 45 GLY B N 1
ATOM 3099 C CA . GLY B 1 45 ? 6.215 12.484 18.375 1 64.62 45 GLY B CA 1
ATOM 3100 C C . GLY B 1 45 ? 7.562 12.539 19.078 1 64.62 45 GLY B C 1
ATOM 3101 O O . GLY B 1 45 ? 7.805 13.43 19.891 1 64.62 45 GLY B O 1
ATOM 3102 N N . LYS B 1 46 ? 8.352 11.438 18.953 1 65.5 46 LYS B N 1
ATOM 3103 C CA . LYS B 1 46 ? 9.695 11.367 19.516 1 65.5 46 LYS B CA 1
ATOM 3104 C C . LYS B 1 46 ? 10.758 11.609 18.453 1 65.5 46 LYS B C 1
ATOM 3106 O O . LYS B 1 46 ? 11.953 11.586 18.734 1 65.5 46 LYS B O 1
ATOM 3111 N N . SER B 1 47 ? 10.281 11.82 17.312 1 76.38 47 SER B N 1
ATOM 3112 C CA . SER B 1 47 ? 11.219 12.023 16.203 1 76.38 47 SER B CA 1
ATOM 3113 C C . SER B 1 47 ? 10.719 13.094 15.242 1 76.38 47 SER B C 1
ATOM 3115 O O . SER B 1 47 ? 9.648 13.672 15.453 1 76.38 47 SER B O 1
ATOM 3117 N N . ILE B 1 48 ? 11.609 13.367 14.273 1 83.88 48 ILE B N 1
ATOM 3118 C CA . ILE B 1 48 ? 11.258 14.367 13.273 1 83.88 48 ILE B CA 1
ATOM 3119 C C . ILE B 1 48 ? 9.984 13.945 12.539 1 83.88 48 ILE B C 1
ATOM 3121 O O . ILE B 1 48 ? 9.648 12.758 12.508 1 83.88 48 ILE B O 1
ATOM 3125 N N . PHE B 1 49 ? 9.312 14.883 12.086 1 86.25 49 PHE B N 1
ATOM 3126 C CA . PHE B 1 49 ? 8.07 14.625 11.359 1 86.25 49 PHE B CA 1
ATOM 3127 C C . PHE B 1 49 ? 8.352 13.852 10.078 1 86.25 49 PHE B C 1
ATOM 3129 O O . PHE B 1 49 ? 9.062 14.344 9.195 1 86.25 49 PHE B O 1
ATOM 3136 N N . GLY B 1 50 ? 7.727 12.688 9.898 1 88.31 50 GLY B N 1
ATOM 3137 C CA . GLY B 1 50 ? 7.949 11.82 8.75 1 88.31 50 GLY B CA 1
ATOM 3138 C C . GLY B 1 50 ? 7.543 12.453 7.434 1 88.31 50 GLY B C 1
ATOM 3139 O O . GLY B 1 50 ? 8.133 12.164 6.391 1 88.31 50 GLY B O 1
ATOM 3140 N N . GLY B 1 51 ? 6.543 13.305 7.535 1 90.94 51 GLY B N 1
ATOM 3141 C CA . GLY B 1 51 ? 6.086 13.992 6.34 1 90.94 51 GLY B CA 1
ATOM 3142 C C . GLY B 1 51 ? 7.176 14.805 5.664 1 90.94 51 GLY B C 1
ATOM 3143 O O . GLY B 1 51 ? 7.199 14.922 4.438 1 90.94 51 GLY B O 1
ATOM 3144 N N . SER B 1 52 ? 8.039 15.375 6.48 1 92.69 52 SER B N 1
ATOM 3145 C CA . SER B 1 52 ? 9.148 16.125 5.91 1 92.69 52 SER B CA 1
ATOM 3146 C C . SER B 1 52 ? 10.102 15.203 5.152 1 92.69 52 SER B C 1
ATOM 3148 O O . SER B 1 52 ? 10.562 15.539 4.059 1 92.69 52 SER B O 1
ATOM 3150 N N . LEU B 1 53 ? 10.391 14.062 5.734 1 92.5 53 LEU B N 1
ATOM 3151 C CA . LEU B 1 53 ? 11.258 13.094 5.066 1 92.5 53 LEU B CA 1
ATOM 3152 C C . LEU B 1 53 ? 10.656 12.672 3.729 1 92.5 53 LEU B C 1
ATOM 3154 O O . LEU B 1 53 ? 11.367 12.594 2.723 1 92.5 53 LEU B O 1
ATOM 3158 N N . ILE B 1 54 ? 9.383 12.422 3.717 1 92.81 54 ILE B N 1
ATOM 3159 C CA . ILE B 1 54 ? 8.688 12.008 2.502 1 92.81 54 ILE B CA 1
ATOM 3160 C C . ILE B 1 54 ? 8.812 13.094 1.438 1 92.81 54 ILE B C 1
ATOM 3162 O O . ILE B 1 54 ? 9.242 12.828 0.313 1 92.81 54 ILE B O 1
ATOM 3166 N N . ALA B 1 55 ? 8.469 14.305 1.783 1 94.44 55 ALA B N 1
ATOM 3167 C CA . ALA B 1 55 ? 8.477 15.422 0.84 1 94.44 55 ALA B CA 1
ATOM 3168 C C . ALA B 1 55 ? 9.875 15.672 0.294 1 94.44 55 ALA B C 1
ATOM 3170 O O . ALA B 1 55 ? 10.055 15.852 -0.914 1 94.44 55 ALA B O 1
ATOM 3171 N N . GLN B 1 56 ? 10.82 15.719 1.163 1 95.31 56 GLN B N 1
ATOM 3172 C CA . GLN B 1 56 ? 12.195 16.016 0.765 1 95.31 56 GLN B CA 1
ATOM 3173 C C . GLN B 1 56 ? 12.766 14.898 -0.115 1 95.31 56 GLN B C 1
ATOM 3175 O O . GLN B 1 56 ? 13.5 15.172 -1.062 1 95.31 56 GLN B O 1
ATOM 3180 N N . CYS B 1 57 ? 12.422 13.648 0.151 1 94.25 57 CYS B N 1
ATOM 3181 C CA . CYS B 1 57 ? 12.828 12.547 -0.718 1 94.25 57 CYS B CA 1
ATOM 3182 C C . CYS B 1 57 ? 12.219 12.695 -2.107 1 94.25 57 CYS B C 1
ATOM 3184 O O . CYS B 1 57 ? 12.891 12.461 -3.113 1 94.25 57 CYS B O 1
ATOM 3186 N N . ILE B 1 58 ? 10.953 13.055 -2.156 1 92.94 58 ILE B N 1
ATOM 3187 C CA . ILE B 1 58 ? 10.273 13.242 -3.432 1 92.94 58 ILE B CA 1
ATOM 3188 C C . ILE B 1 58 ? 10.992 14.312 -4.25 1 92.94 58 ILE B C 1
ATOM 3190 O O . ILE B 1 58 ? 11.312 14.102 -5.418 1 92.94 58 ILE B O 1
ATOM 3194 N N . LEU B 1 59 ? 11.266 15.414 -3.629 1 93.38 59 LEU B N 1
ATOM 3195 C CA . LEU B 1 59 ? 11.875 16.531 -4.352 1 93.38 59 LEU B CA 1
ATOM 3196 C C . LEU B 1 59 ? 13.305 16.188 -4.758 1 93.38 59 LEU B C 1
ATOM 3198 O O . LEU B 1 59 ? 13.758 16.578 -5.836 1 93.38 59 LEU B O 1
ATOM 3202 N N . ALA B 1 60 ? 14.016 15.5 -3.896 1 94 60 ALA B N 1
ATOM 3203 C CA . ALA B 1 60 ? 15.367 15.062 -4.25 1 94 60 ALA B CA 1
ATOM 3204 C C . ALA B 1 60 ? 15.344 14.164 -5.48 1 94 60 ALA B C 1
ATOM 3206 O O . ALA B 1 60 ? 16.172 14.312 -6.387 1 94 60 ALA B O 1
ATOM 3207 N N . ALA B 1 61 ? 14.445 13.258 -5.512 1 91.25 61 ALA B N 1
ATOM 3208 C CA . ALA B 1 61 ? 14.352 12.305 -6.617 1 91.25 61 ALA B CA 1
ATOM 3209 C C . ALA B 1 61 ? 13.961 13 -7.914 1 91.25 61 ALA B C 1
ATOM 3211 O O . ALA B 1 61 ? 14.5 12.688 -8.984 1 91.25 61 ALA B O 1
ATOM 3212 N N . TYR B 1 62 ? 13.023 13.93 -7.844 1 89.06 62 TYR B N 1
ATOM 3213 C CA . TYR B 1 62 ? 12.516 14.609 -9.031 1 89.06 62 TYR B CA 1
ATOM 3214 C C . TYR B 1 62 ? 13.617 15.406 -9.719 1 89.06 62 TYR B C 1
ATOM 3216 O O . TYR B 1 62 ? 13.516 15.711 -10.914 1 89.06 62 TYR B O 1
ATOM 3224 N N . ASP B 1 63 ? 14.555 15.773 -9.016 1 87.62 63 ASP B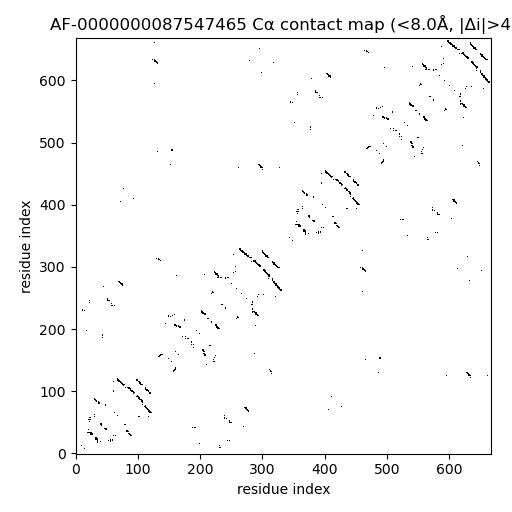 N 1
ATOM 3225 C CA . ASP B 1 63 ? 15.68 16.469 -9.617 1 87.62 63 ASP B CA 1
ATOM 3226 C C . ASP B 1 63 ? 16.406 15.586 -10.625 1 87.62 63 ASP B C 1
ATOM 3228 O O . ASP B 1 63 ? 17.125 16.078 -11.492 1 87.62 63 ASP B O 1
ATOM 3232 N N . THR B 1 64 ? 16.188 14.328 -10.531 1 86.88 64 THR B N 1
ATOM 3233 C CA . THR B 1 64 ? 16.938 13.406 -11.383 1 86.88 64 THR B CA 1
ATOM 3234 C C . THR B 1 64 ? 16.031 12.82 -12.461 1 86.88 64 THR B C 1
ATOM 3236 O O . THR B 1 64 ? 16.484 12.078 -13.336 1 86.88 64 THR B O 1
ATOM 3239 N N . VAL B 1 65 ? 14.742 13.125 -12.336 1 80.12 65 VAL B N 1
ATOM 3240 C CA . VAL B 1 65 ? 13.812 12.523 -13.289 1 80.12 65 VAL B CA 1
ATOM 3241 C C . VAL B 1 65 ? 12.711 13.516 -13.641 1 80.12 65 VAL B C 1
ATOM 3243 O O . VAL B 1 65 ? 12.352 14.375 -12.82 1 80.12 65 VAL B O 1
ATOM 3246 N N . SER B 1 66 ? 12.023 13.688 -14.82 1 63.09 66 SER B N 1
ATOM 3247 C CA . SER B 1 66 ? 11.016 14.664 -15.227 1 63.09 66 SER B CA 1
ATOM 3248 C C . SER B 1 66 ? 9.602 14.125 -14.992 1 63.09 66 SER B C 1
ATOM 3250 O O . SER B 1 66 ? 8.656 14.906 -14.859 1 63.09 66 SER B O 1
ATOM 3252 N N . GLU B 1 67 ? 9.328 12.734 -14.867 1 63.72 67 GLU B N 1
ATOM 3253 C CA . GLU B 1 67 ? 7.949 12.359 -15.164 1 63.72 67 GLU B CA 1
ATOM 3254 C C . GLU B 1 67 ? 7.227 11.867 -13.914 1 63.72 67 GLU B C 1
ATOM 3256 O O . GLU B 1 67 ? 7.766 11.945 -12.805 1 63.72 67 GLU B O 1
ATOM 3261 N N . ASP B 1 68 ? 5.863 11.445 -14.047 1 56.44 68 ASP B N 1
ATOM 3262 C CA . ASP B 1 68 ? 4.891 11.062 -13.031 1 56.44 68 ASP B CA 1
ATOM 3263 C C . ASP B 1 68 ? 5.41 9.906 -12.18 1 56.44 68 ASP B C 1
ATOM 3265 O O . ASP B 1 68 ? 6.195 9.078 -12.664 1 56.44 68 ASP B O 1
ATOM 3269 N N . MET B 1 69 ? 4.941 10 -10.812 1 58.09 69 MET B N 1
ATOM 3270 C CA . MET B 1 69 ? 5.73 9.141 -9.922 1 58.09 69 MET B CA 1
ATOM 3271 C C . MET B 1 69 ? 4.824 8.273 -9.062 1 58.09 69 MET B C 1
ATOM 3273 O O . MET B 1 69 ? 3.646 8.586 -8.875 1 58.09 69 MET B O 1
ATOM 3277 N N . MET B 1 70 ? 5.129 7.066 -8.797 1 70.25 70 MET B N 1
ATOM 3278 C CA . MET B 1 70 ? 4.676 6.285 -7.652 1 70.25 70 MET B CA 1
ATOM 3279 C C . MET B 1 70 ? 5.789 6.137 -6.621 1 70.25 70 MET B C 1
ATOM 3281 O O . MET B 1 70 ? 6.969 6.137 -6.973 1 70.25 70 MET B O 1
ATOM 3285 N N . LEU B 1 71 ? 5.34 6.227 -5.258 1 68.19 71 LEU B N 1
ATOM 3286 C CA . LEU B 1 71 ? 6.375 6.129 -4.234 1 68.19 71 LEU B CA 1
ATOM 3287 C C . LEU B 1 71 ? 6.031 5.039 -3.221 1 68.19 71 LEU B C 1
ATOM 3289 O O . LEU B 1 71 ? 4.863 4.863 -2.865 1 68.19 71 LEU B O 1
ATOM 3293 N N . HIS B 1 72 ? 6.988 4.164 -2.848 1 66.25 72 HIS B N 1
ATOM 3294 C CA . HIS B 1 72 ? 6.918 3.23 -1.729 1 66.25 72 HIS B CA 1
ATOM 3295 C C . HIS B 1 72 ? 8.078 3.447 -0.758 1 66.25 72 HIS B C 1
ATOM 3297 O O . HIS B 1 72 ? 9.234 3.236 -1.114 1 66.25 72 HIS B O 1
ATOM 3303 N N . GLY B 1 73 ? 7.73 3.955 0.452 1 70.31 73 GLY B N 1
ATOM 3304 C CA . GLY B 1 73 ? 8.805 4.277 1.382 1 70.31 73 GLY B CA 1
ATOM 3305 C C . GLY B 1 73 ? 8.68 3.551 2.709 1 70.31 73 GLY B C 1
ATOM 3306 O O . GLY B 1 73 ? 7.59 3.098 3.074 1 70.31 73 GLY B O 1
ATOM 3307 N N . LYS B 1 74 ? 9.789 3.297 3.301 1 66.75 74 LYS B N 1
ATOM 3308 C CA . LYS B 1 74 ? 9.875 2.723 4.641 1 66.75 74 LYS B CA 1
ATOM 3309 C C . LYS B 1 74 ? 10.656 3.635 5.582 1 66.75 74 LYS B C 1
ATOM 3311 O O . LYS B 1 74 ? 11.75 4.094 5.246 1 66.75 74 LYS B O 1
ATOM 3316 N N . PHE B 1 75 ? 10.055 3.973 6.789 1 57 75 PHE B N 1
ATOM 3317 C CA . PHE B 1 75 ? 10.766 4.648 7.871 1 57 75 PHE B CA 1
ATOM 3318 C C . PHE B 1 75 ? 11.641 3.666 8.633 1 57 75 PHE B C 1
ATOM 3320 O O . PHE B 1 75 ? 11.156 2.662 9.156 1 57 75 PHE B O 1
ATOM 3327 N N . VAL B 1 76 ? 12.906 3.924 8.781 1 70.38 76 VAL B N 1
ATOM 3328 C CA . VAL B 1 76 ? 13.859 2.936 9.258 1 70.38 76 VAL B CA 1
ATOM 3329 C C . VAL B 1 76 ? 14.32 3.299 10.672 1 70.38 76 VAL B C 1
ATOM 3331 O O . VAL B 1 76 ? 14.336 2.449 11.562 1 70.38 76 VAL B O 1
ATOM 3334 N N . ASP B 1 77 ? 14.648 4.543 10.93 1 76.56 77 ASP B N 1
ATOM 3335 C CA . ASP B 1 77 ? 15.188 4.949 12.227 1 76.56 77 ASP B CA 1
ATOM 3336 C C . ASP B 1 77 ? 14.82 6.395 12.539 1 76.56 77 ASP B C 1
ATOM 3338 O O . ASP B 1 77 ? 14.281 7.105 11.695 1 76.56 77 ASP B O 1
ATOM 3342 N N . ARG B 1 78 ? 15.109 6.742 13.828 1 74.94 78 ARG B N 1
ATOM 3343 C CA . ARG B 1 78 ? 14.859 8.109 14.273 1 74.94 78 ARG B CA 1
ATOM 3344 C C . ARG B 1 78 ? 15.992 9.039 13.836 1 74.94 78 ARG B C 1
ATOM 3346 O O . ARG B 1 78 ? 17.156 8.625 13.773 1 74.94 78 ARG B O 1
ATOM 3353 N N . ALA B 1 79 ? 15.602 10.258 13.578 1 81 79 ALA B N 1
ATOM 3354 C CA . ALA B 1 79 ? 16.578 11.258 13.164 1 81 79 ALA B CA 1
ATOM 3355 C C . ALA B 1 79 ? 17.016 12.117 14.352 1 81 79 ALA B C 1
ATOM 3357 O O . ALA B 1 79 ? 16.25 12.328 15.289 1 81 79 ALA B O 1
ATOM 3358 N N . ASP B 1 80 ? 18.312 12.508 14.344 1 86.44 80 ASP B N 1
ATOM 3359 C CA . ASP B 1 80 ? 18.75 13.602 15.211 1 86.44 80 ASP B CA 1
ATOM 3360 C C . ASP B 1 80 ? 18.125 14.93 14.773 1 86.44 80 ASP B C 1
ATOM 3362 O O . ASP B 1 80 ? 18.281 15.344 13.625 1 86.44 80 ASP B O 1
ATOM 3366 N N . VAL B 1 81 ? 17.438 15.57 15.688 1 88.06 81 VAL B N 1
ATOM 3367 C CA . VAL B 1 81 ? 16.641 16.75 15.391 1 88.06 81 VAL B CA 1
ATOM 3368 C C . VAL B 1 81 ? 17.547 17.938 15.07 1 88.06 81 VAL B C 1
ATOM 3370 O O . VAL B 1 81 ? 17.109 18.906 14.438 1 88.06 81 VAL B O 1
ATOM 3373 N N . HIS B 1 82 ? 18.766 17.844 15.422 1 88.5 82 HIS B N 1
ATOM 3374 C CA . HIS B 1 82 ? 19.641 19 15.352 1 88.5 82 HIS B CA 1
ATOM 3375 C C . HIS B 1 82 ? 20.75 18.797 14.32 1 88.5 82 HIS B C 1
ATOM 3377 O O . HIS B 1 82 ? 21.812 19.422 14.406 1 88.5 82 HIS B O 1
ATOM 3383 N N . GLU B 1 83 ? 20.594 17.906 13.422 1 92 83 GLU B N 1
ATOM 3384 C CA . GLU B 1 83 ? 21.562 17.656 12.375 1 92 83 GLU B CA 1
ATOM 3385 C C . GLU B 1 83 ? 20.906 17.641 11 1 92 83 GLU B C 1
ATOM 3387 O O . GLU B 1 83 ? 19.766 17.203 10.859 1 92 83 GLU B O 1
ATOM 3392 N N . HIS B 1 84 ? 21.719 18.062 10.039 1 95 84 HIS B N 1
ATOM 3393 C CA . HIS B 1 84 ? 21.219 17.984 8.672 1 95 84 HIS B CA 1
ATOM 3394 C C . HIS B 1 84 ? 20.969 16.531 8.266 1 95 84 HIS B C 1
ATOM 3396 O O . HIS B 1 84 ? 21.625 15.617 8.773 1 95 84 HIS B O 1
ATOM 3402 N N . ILE B 1 85 ? 20.047 16.375 7.438 1 95.12 85 ILE B N 1
ATOM 3403 C CA . ILE B 1 85 ? 19.781 15.086 6.828 1 95.12 85 ILE B CA 1
ATOM 3404 C C . ILE B 1 85 ? 20.266 15.078 5.383 1 95.12 85 ILE B C 1
ATOM 3406 O O . ILE B 1 85 ? 20.047 16.031 4.637 1 95.12 85 ILE B O 1
ATOM 3410 N N . MET B 1 86 ? 20.984 14.047 5.027 1 97.25 86 MET B N 1
ATOM 3411 C CA . MET B 1 86 ? 21.469 13.883 3.662 1 97.25 86 MET B CA 1
ATOM 3412 C C . MET B 1 86 ? 20.578 12.906 2.885 1 97.25 86 MET B C 1
ATOM 3414 O O . MET B 1 86 ? 20.203 11.859 3.404 1 97.25 86 MET B O 1
ATOM 3418 N N . TYR B 1 87 ? 20.266 13.281 1.714 1 96.62 87 TYR B N 1
ATOM 3419 C CA . TYR B 1 87 ? 19.453 12.445 0.836 1 96.62 87 TYR B CA 1
ATOM 3420 C C . TYR B 1 87 ? 20.266 11.914 -0.33 1 96.62 87 TYR B C 1
ATOM 3422 O O . TYR B 1 87 ? 20.734 12.688 -1.171 1 96.62 87 TYR B O 1
ATOM 3430 N N . HIS B 1 88 ? 20.422 10.633 -0.397 1 96.69 88 HIS B N 1
ATOM 3431 C CA . HIS B 1 88 ? 21.188 9.953 -1.44 1 96.69 88 HIS B CA 1
ATOM 3432 C C . HIS B 1 88 ? 20.25 9.328 -2.479 1 96.69 88 HIS B C 1
ATOM 3434 O O . HIS B 1 88 ? 19.531 8.367 -2.18 1 96.69 88 HIS B O 1
ATOM 3440 N N . VAL B 1 89 ? 20.312 9.859 -3.674 1 94.75 89 VAL B N 1
ATOM 3441 C CA . VAL B 1 89 ? 19.469 9.336 -4.75 1 94.75 89 VAL B CA 1
ATOM 3442 C C . VAL B 1 89 ? 20.266 8.367 -5.609 1 94.75 89 VAL B C 1
ATOM 3444 O O . VAL B 1 89 ? 21.312 8.734 -6.172 1 94.75 89 VAL B O 1
ATOM 3447 N N . GLN B 1 90 ? 19.797 7.164 -5.68 1 92.25 90 GLN B N 1
ATOM 3448 C CA . GLN B 1 90 ? 20.406 6.145 -6.523 1 92.25 90 GLN B CA 1
ATOM 3449 C C . GLN B 1 90 ? 19.516 5.797 -7.711 1 92.25 90 GLN B C 1
ATOM 3451 O O . GLN B 1 90 ? 18.328 5.527 -7.539 1 92.25 90 GLN B O 1
ATOM 3456 N N . LYS B 1 91 ? 20.188 5.766 -8.891 1 90.31 91 LYS B N 1
ATOM 3457 C CA . LYS B 1 91 ? 19.484 5.34 -10.094 1 90.31 91 LYS B CA 1
ATOM 3458 C C . LYS B 1 91 ? 19.469 3.818 -10.211 1 90.31 91 LYS B C 1
ATOM 3460 O O . LYS B 1 91 ? 20.5 3.195 -10.453 1 90.31 91 LYS B O 1
ATOM 3465 N N . LEU B 1 92 ? 18.312 3.256 -10.078 1 86.69 92 LEU B N 1
ATOM 3466 C CA . LEU B 1 92 ? 18.219 1.805 -10.18 1 86.69 92 LEU B CA 1
ATOM 3467 C C . LEU B 1 92 ? 17.938 1.379 -11.617 1 86.69 92 LEU B C 1
ATOM 3469 O O . LEU B 1 92 ? 18.422 0.344 -12.07 1 86.69 92 LEU B O 1
ATOM 3473 N N . ARG B 1 93 ? 17.109 2.141 -12.312 1 86.5 93 ARG B N 1
ATOM 3474 C CA . ARG B 1 93 ? 16.766 1.821 -13.695 1 86.5 93 ARG B CA 1
ATOM 3475 C C . ARG B 1 93 ? 16.344 3.072 -14.453 1 86.5 93 ARG B C 1
ATOM 3477 O O . ARG B 1 93 ? 15.625 3.924 -13.914 1 86.5 93 ARG B O 1
ATOM 3484 N N . ASN B 1 94 ? 16.812 3.191 -15.625 1 86.19 94 ASN B N 1
ATOM 3485 C CA . ASN B 1 94 ? 16.312 4.152 -16.594 1 86.19 94 ASN B CA 1
ATOM 3486 C C . ASN B 1 94 ? 15.805 3.461 -17.859 1 86.19 94 ASN B C 1
ATOM 3488 O O . ASN B 1 94 ? 16.562 3.25 -18.812 1 86.19 94 ASN B O 1
ATOM 3492 N N . GLY B 1 95 ? 14.516 3.1 -17.781 1 80.94 95 GLY B N 1
ATOM 3493 C CA . GLY B 1 95 ? 13.914 2.482 -18.953 1 80.94 95 GLY B CA 1
ATOM 3494 C C . GLY B 1 95 ? 13.305 3.49 -19.906 1 80.94 95 GLY B C 1
ATOM 3495 O O . GLY B 1 95 ? 13.453 4.699 -19.719 1 80.94 95 GLY B O 1
ATOM 3496 N N . ARG B 1 96 ? 12.695 2.957 -20.953 1 79.81 96 ARG B N 1
ATOM 3497 C CA . ARG B 1 96 ? 12.094 3.811 -21.969 1 79.81 96 ARG B CA 1
ATOM 3498 C C . ARG B 1 96 ? 10.906 4.586 -21.406 1 79.81 96 ARG B C 1
ATOM 3500 O O . ARG B 1 96 ? 10.812 5.805 -21.578 1 79.81 96 ARG B O 1
ATOM 3507 N N . SER B 1 97 ? 10.023 3.854 -20.641 1 82.56 97 SER B N 1
ATOM 3508 C CA . SER B 1 97 ? 8.789 4.488 -20.188 1 82.56 97 SER B CA 1
ATOM 3509 C C . SER B 1 97 ? 8.781 4.641 -18.672 1 82.56 97 SER B C 1
ATOM 3511 O O . SER B 1 97 ? 7.992 5.414 -18.125 1 82.56 97 SER B O 1
ATOM 3513 N N . TYR B 1 98 ? 9.758 3.875 -18.047 1 83.56 98 TYR B N 1
ATOM 3514 C CA . TYR B 1 98 ? 9.758 3.879 -16.578 1 83.56 98 TYR B CA 1
ATOM 3515 C C . TYR B 1 98 ? 11.164 4.094 -16.047 1 83.56 98 TYR B C 1
ATOM 3517 O O . TYR B 1 98 ? 12.133 3.553 -16.578 1 83.56 98 TYR B O 1
ATOM 3525 N N . MET B 1 99 ? 11.25 4.895 -15.023 1 86.38 99 MET B N 1
ATOM 3526 C CA . MET B 1 99 ? 12.492 5.117 -14.289 1 86.38 99 MET B CA 1
ATOM 3527 C C . MET B 1 99 ? 12.297 4.844 -12.797 1 86.38 99 MET B C 1
ATOM 3529 O O . MET B 1 99 ? 11.266 5.184 -12.234 1 86.38 99 MET B O 1
ATOM 3533 N N . THR B 1 100 ? 13.258 4.184 -12.234 1 87.12 100 THR B N 1
ATOM 3534 C CA . THR B 1 100 ? 13.18 3.852 -10.82 1 87.12 100 THR B CA 1
ATOM 3535 C C . THR B 1 100 ? 14.328 4.484 -10.047 1 87.12 100 THR B C 1
ATOM 3537 O O . THR B 1 100 ? 15.484 4.438 -10.492 1 87.12 100 THR B O 1
ATOM 3540 N N . ARG B 1 101 ? 13.992 5.152 -8.961 1 90.5 101 ARG B N 1
ATOM 3541 C CA . ARG B 1 101 ? 14.977 5.742 -8.062 1 90.5 101 ARG B CA 1
ATOM 3542 C C . ARG B 1 101 ? 14.82 5.207 -6.645 1 90.5 101 ARG B C 1
ATOM 3544 O O . ARG B 1 101 ? 13.703 4.926 -6.203 1 90.5 101 ARG B O 1
ATOM 3551 N N . ARG B 1 102 ? 15.883 5.035 -6.008 1 90.94 102 ARG B N 1
ATOM 3552 C CA . ARG B 1 102 ? 15.906 4.816 -4.566 1 90.94 102 ARG B CA 1
ATOM 3553 C C . ARG B 1 102 ? 16.531 6.008 -3.842 1 90.94 102 ARG B C 1
ATOM 3555 O O . ARG B 1 102 ? 17.578 6.508 -4.246 1 90.94 102 ARG B O 1
ATOM 3562 N N . VAL B 1 103 ? 15.906 6.492 -2.857 1 93.19 103 VAL B N 1
ATOM 3563 C CA . VAL B 1 103 ? 16.453 7.582 -2.051 1 93.19 103 VAL B CA 1
ATOM 3564 C C . VAL B 1 103 ? 16.625 7.121 -0.606 1 93.19 103 VAL B C 1
ATOM 3566 O O . VAL B 1 103 ? 15.672 6.617 0.007 1 93.19 103 VAL B O 1
ATOM 3569 N N . ASP B 1 104 ? 17.766 7.23 -0.054 1 93.94 104 ASP B N 1
ATOM 3570 C CA . ASP B 1 104 ? 18.031 7.016 1.364 1 93.94 104 ASP B CA 1
ATOM 3571 C C . ASP B 1 104 ? 18.312 8.336 2.08 1 93.94 104 ASP B C 1
ATOM 3573 O O . ASP B 1 104 ? 19.25 9.055 1.732 1 93.94 104 ASP B O 1
ATOM 3577 N N . ALA B 1 105 ? 17.453 8.695 2.979 1 94.31 105 ALA B N 1
ATOM 3578 C CA . ALA B 1 105 ? 17.734 9.797 3.896 1 94.31 105 ALA B CA 1
ATOM 3579 C C . ALA B 1 105 ? 18.625 9.344 5.047 1 94.31 105 ALA B C 1
ATOM 3581 O O . ALA B 1 105 ? 18.297 8.398 5.766 1 94.31 105 ALA B O 1
ATOM 3582 N N . LYS B 1 106 ? 19.719 10.047 5.266 1 95.69 106 LYS B N 1
ATOM 3583 C CA . LYS B 1 106 ? 20.719 9.539 6.211 1 95.69 106 LYS B CA 1
ATOM 3584 C C . LYS B 1 106 ? 21.25 10.664 7.098 1 95.69 106 LYS B C 1
ATOM 3586 O O . LYS B 1 106 ? 21.266 11.828 6.691 1 95.69 106 LYS B O 1
ATOM 3591 N N . GLN B 1 107 ? 21.609 10.352 8.25 1 93.5 107 GLN B N 1
ATOM 3592 C CA . GLN B 1 107 ? 22.516 11.078 9.117 1 93.5 107 GLN B CA 1
ATOM 3593 C C . GLN B 1 107 ? 23.734 10.234 9.461 1 93.5 107 GLN B C 1
ATOM 3595 O O . GLN B 1 107 ? 23.625 9.211 10.141 1 93.5 107 GLN B O 1
ATOM 3600 N N . GLY B 1 108 ? 24.891 10.648 8.914 1 92 108 GLY B N 1
ATOM 3601 C CA . GLY B 1 108 ? 26.016 9.719 8.945 1 92 108 GLY B CA 1
ATOM 3602 C C . GLY B 1 108 ? 25.75 8.438 8.188 1 92 108 GLY B C 1
ATOM 3603 O O . GLY B 1 108 ? 25.359 8.477 7.016 1 92 108 GLY B O 1
ATOM 3604 N N . ASP B 1 109 ? 25.891 7.285 8.852 1 89.75 109 ASP B N 1
ATOM 3605 C CA . ASP B 1 109 ? 25.672 5.996 8.203 1 89.75 109 ASP B CA 1
ATOM 3606 C C . ASP B 1 109 ? 24.297 5.434 8.547 1 89.75 109 ASP B C 1
ATOM 3608 O O . ASP B 1 109 ? 23.891 4.387 8.039 1 89.75 109 ASP B O 1
ATOM 3612 N N . THR B 1 110 ? 23.578 6.191 9.312 1 89.88 110 THR B N 1
ATOM 3613 C CA . THR B 1 110 ? 22.281 5.719 9.75 1 89.88 110 THR B CA 1
ATOM 3614 C C . THR B 1 110 ? 21.203 6.082 8.727 1 89.88 110 THR B C 1
ATOM 3616 O O . THR B 1 110 ? 21.031 7.258 8.391 1 89.88 110 THR B O 1
ATOM 3619 N N . VAL B 1 111 ? 20.531 5.086 8.219 1 91.69 111 VAL B N 1
ATOM 3620 C CA . VAL B 1 111 ? 19.406 5.32 7.328 1 91.69 111 VAL B CA 1
ATOM 3621 C C . VAL B 1 111 ? 18.156 5.641 8.141 1 91.69 111 VAL B C 1
ATOM 3623 O O . VAL B 1 111 ? 17.75 4.848 9 1 91.69 111 VAL B O 1
ATOM 3626 N N . LEU B 1 112 ? 17.594 6.824 7.91 1 91.31 112 LEU B N 1
ATOM 3627 C CA . LEU B 1 112 ? 16.391 7.27 8.609 1 91.31 112 LEU B CA 1
ATOM 3628 C C . LEU B 1 112 ? 15.133 6.84 7.859 1 91.31 112 LEU B C 1
ATOM 3630 O O . LEU B 1 112 ? 14.18 6.348 8.469 1 91.31 112 LEU B O 1
ATOM 3634 N N . PHE B 1 113 ? 15.141 7.008 6.652 1 90.94 113 PHE B N 1
ATOM 3635 C CA . PHE B 1 113 ? 14.039 6.727 5.75 1 90.94 113 PHE B CA 1
ATOM 3636 C C . PHE B 1 113 ? 14.547 6.266 4.391 1 90.94 113 PHE B C 1
ATOM 3638 O O . PHE B 1 113 ? 15.492 6.844 3.85 1 90.94 113 PHE B O 1
ATOM 3645 N N . SER B 1 114 ? 14.031 5.191 3.879 1 91.25 114 SER B N 1
ATOM 3646 C CA . SER B 1 114 ? 14.367 4.664 2.561 1 91.25 114 SER B CA 1
ATOM 3647 C C . SER B 1 114 ? 13.125 4.512 1.688 1 91.25 114 SER B C 1
ATOM 3649 O O . SER B 1 114 ? 12.133 3.918 2.111 1 91.25 114 SER B O 1
ATOM 3651 N N . VAL B 1 115 ? 13.289 5.078 0.494 1 90.19 115 VAL B N 1
ATOM 3652 C CA . VAL B 1 115 ? 12.102 5.055 -0.356 1 90.19 115 VAL B CA 1
ATOM 3653 C C . VAL B 1 115 ? 12.5 4.684 -1.784 1 90.19 115 VAL B C 1
ATOM 3655 O O . VAL B 1 115 ? 13.555 5.09 -2.268 1 90.19 115 VAL B O 1
ATOM 3658 N N . SER B 1 116 ? 11.68 3.809 -2.357 1 89.19 116 SER B N 1
ATOM 3659 C CA . SER B 1 116 ? 11.773 3.516 -3.783 1 89.19 116 SER B CA 1
ATOM 3660 C C . SER B 1 116 ? 10.656 4.207 -4.562 1 89.19 116 SER B C 1
ATOM 3662 O O . SER B 1 116 ? 9.492 4.145 -4.168 1 89.19 116 SER B O 1
ATOM 3664 N N . MET B 1 117 ? 11.055 4.848 -5.633 1 88.62 117 MET B N 1
ATOM 3665 C CA . MET B 1 117 ? 10.094 5.605 -6.43 1 88.62 117 MET B CA 1
ATOM 3666 C C . MET B 1 117 ? 10.172 5.203 -7.898 1 88.62 117 MET B C 1
ATOM 3668 O O . MET B 1 117 ? 11.258 4.957 -8.422 1 88.62 117 MET B O 1
ATOM 3672 N N . SER B 1 118 ? 9.016 5.121 -8.453 1 86.94 118 SER B N 1
ATOM 3673 C CA . SER B 1 118 ? 8.922 4.859 -9.883 1 86.94 118 SER B CA 1
ATOM 3674 C C . SER B 1 118 ? 8.273 6.031 -10.625 1 86.94 118 SER B C 1
ATOM 3676 O O . SER B 1 118 ? 7.266 6.574 -10.172 1 86.94 118 SER B O 1
ATOM 3678 N N . PHE B 1 119 ? 8.906 6.379 -11.672 1 87.12 119 PHE B N 1
ATOM 3679 C CA . PHE B 1 119 ? 8.438 7.473 -12.516 1 87.12 119 PHE B CA 1
ATOM 3680 C C . PHE B 1 119 ? 8.039 6.961 -13.898 1 87.12 119 PHE B C 1
ATOM 3682 O O . PHE B 1 119 ? 8.688 6.066 -14.438 1 87.12 119 PHE B O 1
ATOM 3689 N N . GLN B 1 120 ? 6.965 7.547 -14.422 1 85.44 120 GLN B N 1
ATOM 3690 C CA . GLN B 1 120 ? 6.453 7.086 -15.703 1 85.44 120 GLN B CA 1
ATOM 3691 C C . GLN B 1 120 ? 6.25 8.25 -16.672 1 85.44 120 GLN B C 1
ATOM 3693 O O . GLN B 1 120 ? 5.801 9.328 -16.266 1 85.44 120 GLN B O 1
ATOM 3698 N N . LEU B 1 121 ? 6.598 7.902 -17.891 1 83.38 121 LEU B N 1
ATOM 3699 C CA . LEU B 1 121 ? 6.16 8.805 -18.953 1 83.38 121 LEU B CA 1
ATOM 3700 C C . LEU B 1 121 ? 4.656 8.711 -19.156 1 83.38 121 LEU B C 1
ATOM 3702 O O . LEU B 1 121 ? 4.102 7.609 -19.219 1 83.38 121 LEU B O 1
ATOM 3706 N N . ARG B 1 122 ? 4.027 9.82 -19.375 1 82.56 122 ARG B N 1
ATOM 3707 C CA . ARG B 1 122 ? 2.574 9.859 -19.484 1 82.56 122 ARG B CA 1
ATOM 3708 C C . ARG B 1 122 ? 2.109 9.148 -20.75 1 82.56 122 ARG B C 1
ATOM 3710 O O . ARG B 1 122 ? 2.721 9.297 -21.812 1 82.56 122 ARG B O 1
ATOM 3717 N N . GLU B 1 123 ? 1.118 8.336 -20.547 1 83 123 GLU B N 1
ATOM 3718 C CA . GLU B 1 123 ? 0.429 7.672 -21.656 1 83 123 GLU B CA 1
ATOM 3719 C C . GLU B 1 123 ? -1.062 8 -21.656 1 83 123 GLU B C 1
ATOM 3721 O O . GLU B 1 123 ? -1.887 7.156 -21.297 1 83 123 GLU B O 1
ATOM 3726 N N . PRO B 1 124 ? -1.383 9.125 -22.172 1 78.12 124 PRO B N 1
ATOM 3727 C CA . PRO B 1 124 ? -2.734 9.664 -21.984 1 78.12 124 PRO B CA 1
ATOM 3728 C C . PRO B 1 124 ? -3.783 8.898 -22.797 1 78.12 124 PRO B C 1
ATOM 3730 O O . PRO B 1 124 ? -4.98 9.008 -22.516 1 78.12 124 PRO B O 1
ATOM 3733 N N . ASN B 1 125 ? -3.422 8.07 -23.734 1 80.94 125 ASN B N 1
ATOM 3734 C CA . ASN B 1 125 ? -4.406 7.414 -24.578 1 80.94 125 ASN B CA 1
ATOM 3735 C C . ASN B 1 125 ? -4.879 6.094 -23.984 1 80.94 125 ASN B C 1
ATOM 3737 O O . ASN B 1 125 ? -5.723 5.41 -24.562 1 80.94 125 ASN B O 1
ATOM 3741 N N . GLU B 1 126 ? -4.469 5.859 -22.828 1 82.62 126 GLU B N 1
ATOM 3742 C CA . GLU B 1 126 ? -4.879 4.629 -22.172 1 82.62 126 GLU B CA 1
ATOM 3743 C C . GLU B 1 126 ? -6.203 4.812 -21.438 1 82.62 126 GLU B C 1
ATOM 3745 O O . GLU B 1 126 ? -6.516 5.914 -20.969 1 82.62 126 GLU B O 1
ATOM 3750 N N . PRO B 1 127 ? -7.035 3.73 -21.328 1 83.25 127 PRO B N 1
ATOM 3751 C CA . PRO B 1 127 ? -8.297 3.84 -20.594 1 83.25 127 PRO B CA 1
ATOM 3752 C C . PRO B 1 127 ? -8.086 4.215 -19.125 1 83.25 127 PRO B C 1
ATOM 3754 O O . PRO B 1 127 ? -6.988 4.047 -18.594 1 83.25 127 PRO B O 1
ATOM 3757 N N . THR B 1 128 ? -9.273 4.809 -18.609 1 84.81 128 THR B N 1
ATOM 3758 C CA . THR B 1 128 ? -9.203 5.258 -17.219 1 84.81 128 THR B CA 1
ATOM 3759 C C . THR B 1 128 ? -10.336 4.656 -16.391 1 84.81 128 THR B C 1
ATOM 3761 O O . THR B 1 128 ? -11.453 4.492 -16.891 1 84.81 128 THR B O 1
ATOM 3764 N N . TYR B 1 129 ? -9.984 4.305 -15.18 1 83.25 129 TYR B N 1
ATOM 3765 C CA . TYR B 1 129 ? -10.938 3.887 -14.156 1 83.25 129 TYR B CA 1
ATOM 3766 C C . TYR B 1 129 ? -10.492 4.336 -12.773 1 83.25 129 TYR B C 1
ATOM 3768 O O . TYR B 1 129 ? -9.312 4.203 -12.422 1 83.25 129 TYR B O 1
ATOM 3776 N N . PHE B 1 130 ? -11.492 4.918 -12.039 1 86.06 130 PHE B N 1
ATOM 3777 C CA . PHE B 1 130 ? -11.25 5.262 -10.641 1 86.06 130 PHE B CA 1
ATOM 3778 C C . PHE B 1 130 ? -12.422 4.844 -9.766 1 86.06 130 PHE B C 1
ATOM 3780 O O . PHE B 1 130 ? -13.578 4.941 -10.188 1 86.06 130 PHE B O 1
ATOM 3787 N N . VAL B 1 131 ? -12.133 4.328 -8.57 1 85.38 131 VAL B N 1
ATOM 3788 C CA . VAL B 1 131 ? -13.188 4.211 -7.57 1 85.38 131 VAL B CA 1
ATOM 3789 C C . VAL B 1 131 ? -13.867 5.562 -7.375 1 85.38 131 VAL B C 1
ATOM 3791 O O . VAL B 1 131 ? -13.195 6.586 -7.223 1 85.38 131 VAL B O 1
ATOM 3794 N N . PRO B 1 132 ? -15.125 5.543 -7.355 1 87.25 132 PRO B N 1
ATOM 3795 C CA . PRO B 1 132 ? -15.82 6.832 -7.289 1 87.25 132 PRO B CA 1
ATOM 3796 C C . PRO B 1 132 ? -15.617 7.539 -5.949 1 87.25 132 PRO B C 1
ATOM 3798 O O . PRO B 1 132 ? -15.547 6.883 -4.906 1 87.25 132 PRO B O 1
ATOM 3801 N N . SER B 1 133 ? -15.562 8.852 -6.074 1 92 133 SER B N 1
ATOM 3802 C CA . SER B 1 133 ? -15.508 9.695 -4.883 1 92 133 SER B CA 1
ATOM 3803 C C . SER B 1 133 ? -16.875 9.797 -4.215 1 92 133 SER B C 1
ATOM 3805 O O . SER B 1 133 ? -17.906 9.688 -4.883 1 92 133 SER B O 1
ATOM 3807 N N . PRO B 1 134 ? -16.859 10 -2.879 1 90.19 134 PRO B N 1
ATOM 3808 C CA . PRO B 1 134 ? -18.141 10.398 -2.275 1 90.19 134 PRO B CA 1
ATOM 3809 C C . PRO B 1 134 ? -18.719 11.656 -2.912 1 90.19 134 PRO B C 1
ATOM 3811 O O . PRO B 1 134 ? -17.969 12.523 -3.375 1 90.19 134 PRO B O 1
ATOM 3814 N N . LYS B 1 135 ? -20 11.672 -2.871 1 92.31 135 LYS B N 1
ATOM 3815 C CA . LYS B 1 135 ? -20.672 12.867 -3.369 1 92.31 135 LYS B CA 1
ATOM 3816 C C . LYS B 1 135 ? -20.5 14.039 -2.406 1 92.31 135 LYS B C 1
ATOM 3818 O O . LYS B 1 135 ? -20.641 13.875 -1.191 1 92.31 135 LYS B O 1
ATOM 3823 N N . VAL B 1 136 ? -20.141 15.156 -2.973 1 94.81 136 VAL B N 1
ATOM 3824 C CA . VAL B 1 136 ? -20.031 16.375 -2.172 1 94.81 136 VAL B CA 1
ATOM 3825 C C . VAL B 1 136 ? -21.375 17.078 -2.104 1 94.81 136 VAL B C 1
ATOM 3827 O O . VAL B 1 136 ? -21.953 17.438 -3.135 1 94.81 136 VAL B O 1
ATOM 3830 N N . VAL B 1 137 ? -21.828 17.297 -0.871 1 94.12 137 VAL B N 1
ATOM 3831 C CA . VAL B 1 137 ? -23.156 17.875 -0.706 1 94.12 137 VAL B CA 1
ATOM 3832 C C . VAL B 1 137 ? -23.078 19.062 0.253 1 94.12 137 VAL B C 1
ATOM 3834 O O . VAL B 1 137 ? -22.078 19.25 0.952 1 94.12 137 VAL B O 1
ATOM 3837 N N . ASN B 1 138 ? -24.125 19.828 0.227 1 93.25 138 ASN B N 1
ATOM 3838 C CA . ASN B 1 138 ? -24.266 20.891 1.226 1 93.25 138 ASN B CA 1
ATOM 3839 C C . ASN B 1 138 ? -24.656 20.312 2.588 1 93.25 138 ASN B C 1
ATOM 3841 O O . ASN B 1 138 ? -25.266 19.25 2.67 1 93.25 138 ASN B O 1
ATOM 3845 N N . LEU B 1 139 ? -24.266 21.047 3.553 1 88.88 139 LEU B N 1
ATOM 3846 C CA . LEU B 1 139 ? -24.516 20.609 4.922 1 88.88 139 LEU B CA 1
ATOM 3847 C C . LEU B 1 139 ? -25.984 20.297 5.133 1 88.88 139 LEU B C 1
ATOM 3849 O O . LEU B 1 139 ? -26.328 19.281 5.75 1 88.88 139 LEU B O 1
ATOM 3853 N N . ASP B 1 140 ? -26.859 21.047 4.602 1 88 140 ASP B N 1
ATOM 3854 C CA . ASP B 1 140 ? -28.297 20.891 4.77 1 88 140 ASP B CA 1
ATOM 3855 C C . ASP B 1 140 ? -28.797 19.609 4.07 1 88 140 ASP B C 1
ATOM 3857 O O . ASP B 1 140 ? -29.812 19.047 4.461 1 88 140 ASP B O 1
ATOM 3861 N N . ASP B 1 141 ? -28.078 19.188 3.137 1 86.44 141 ASP B N 1
ATOM 3862 C CA . ASP B 1 141 ? -28.469 18.031 2.334 1 86.44 141 ASP B CA 1
ATOM 3863 C C . ASP B 1 141 ? -27.766 16.766 2.814 1 86.44 141 ASP B C 1
ATOM 3865 O O . ASP B 1 141 ? -28.047 15.664 2.318 1 86.44 141 ASP B O 1
ATOM 3869 N N . PHE B 1 142 ? -26.797 17.031 3.648 1 83.94 142 PHE B N 1
ATOM 3870 C CA . PHE B 1 142 ? -26.047 15.883 4.133 1 83.94 142 PHE B CA 1
ATOM 3871 C C . PHE B 1 142 ? -26.953 14.93 4.906 1 83.94 142 PHE B C 1
ATOM 3873 O O . PHE B 1 142 ? -27.625 15.344 5.855 1 83.94 142 PHE B O 1
ATOM 3880 N N . GLN B 1 143 ? -27.203 13.75 4.344 1 73.31 143 GLN B N 1
ATOM 3881 C CA . GLN B 1 143 ? -28.016 12.742 5.012 1 73.31 143 GLN B CA 1
ATOM 3882 C C . GLN B 1 143 ? -27.156 11.82 5.875 1 73.31 143 GLN B C 1
ATOM 3884 O O . GLN B 1 143 ? -26.25 11.148 5.371 1 73.31 143 GLN B O 1
ATOM 3889 N N . SER B 1 144 ? -27.047 12.102 7.117 1 60.44 144 SER B N 1
ATOM 3890 C CA . SER B 1 144 ? -26.281 11.25 8.023 1 60.44 144 SER B CA 1
ATOM 3891 C C . SER B 1 144 ? -26.719 9.797 7.906 1 60.44 144 SER B C 1
ATOM 3893 O O . SER B 1 144 ? -27.844 9.445 8.234 1 60.44 144 SER B O 1
ATOM 3895 N N . LEU B 1 145 ? -26.391 9.211 6.816 1 55.28 145 LEU B N 1
ATOM 3896 C CA . LEU B 1 145 ? -26.844 7.824 6.852 1 55.28 145 LEU B CA 1
ATOM 3897 C C . LEU B 1 145 ? -26.109 7.035 7.93 1 55.28 145 LEU B C 1
ATOM 3899 O O . LEU B 1 145 ? -24.984 6.609 7.727 1 55.28 145 LEU B O 1
ATOM 3903 N N . SER B 1 146 ? -26.484 7.266 9.172 1 54.97 146 SER B N 1
ATOM 3904 C CA . SER B 1 146 ? -25.969 6.609 10.375 1 54.97 146 SER B CA 1
ATOM 3905 C C . SER B 1 146 ? -25.703 5.133 10.125 1 54.97 146 SER B C 1
ATOM 3907 O O . SER B 1 146 ? -24.656 4.613 10.523 1 54.97 146 SER B O 1
ATOM 3909 N N . LYS B 1 147 ? -26.672 4.453 9.508 1 56.72 147 LYS B N 1
ATOM 3910 C CA . LYS B 1 147 ? -26.531 3.004 9.398 1 56.72 147 LYS B CA 1
ATOM 3911 C C . LYS B 1 147 ? -25.359 2.633 8.5 1 56.72 147 LYS B C 1
ATOM 3913 O O . LYS B 1 147 ? -24.625 1.679 8.773 1 56.72 147 LYS B O 1
ATOM 3918 N N . ASP B 1 148 ? -25.141 3.449 7.547 1 57.91 148 ASP B N 1
ATOM 3919 C CA . ASP B 1 148 ? -24.094 3.145 6.586 1 57.91 148 ASP B CA 1
ATOM 3920 C C . ASP B 1 148 ? -22.719 3.455 7.168 1 57.91 148 ASP B C 1
ATOM 3922 O O . ASP B 1 148 ? -21.734 2.783 6.844 1 57.91 148 ASP B O 1
ATOM 3926 N N . LEU B 1 149 ? -22.797 4.375 8.102 1 59.41 149 LEU B N 1
ATOM 3927 C CA . LEU B 1 149 ? -21.531 4.781 8.703 1 59.41 149 LEU B CA 1
ATOM 3928 C C . LEU B 1 149 ? -20.953 3.666 9.57 1 59.41 149 LEU B C 1
ATOM 3930 O O . LEU B 1 149 ? -19.734 3.592 9.758 1 59.41 149 LEU B O 1
ATOM 3934 N N . TYR B 1 150 ? -21.938 2.76 9.844 1 63.22 150 TYR B N 1
ATOM 3935 C CA . TYR B 1 150 ? -21.469 1.711 10.742 1 63.22 150 TYR B CA 1
ATOM 3936 C C . TYR B 1 150 ? -21.312 0.385 10.008 1 63.22 150 TYR B C 1
ATOM 3938 O O . TYR B 1 150 ? -20.828 -0.597 10.57 1 63.22 150 TYR B O 1
ATOM 3946 N N . ASP B 1 151 ? -21.781 0.469 8.812 1 70.81 151 ASP B N 1
ATOM 3947 C CA . ASP B 1 151 ? -21.641 -0.757 8.031 1 70.81 151 ASP B CA 1
ATOM 3948 C C . ASP B 1 151 ? -20.234 -0.887 7.449 1 70.81 151 ASP B C 1
ATOM 3950 O O . ASP B 1 151 ? -19.859 -0.109 6.574 1 70.81 151 ASP B O 1
ATOM 3954 N N . PRO B 1 152 ? -19.562 -1.818 7.926 1 69.12 152 PRO B N 1
ATOM 3955 C CA . PRO B 1 152 ? -18.156 -1.94 7.492 1 69.12 152 PRO B CA 1
ATOM 3956 C C . PRO B 1 152 ? -18.031 -2.289 6.012 1 69.12 152 PRO B C 1
ATOM 3958 O O . PRO B 1 152 ? -16.953 -2.17 5.438 1 69.12 152 PRO B O 1
ATOM 3961 N N . TYR B 1 153 ? -19.156 -2.684 5.391 1 72.56 153 TYR B N 1
ATOM 3962 C CA . TYR B 1 153 ? -19.094 -3.109 3.996 1 72.56 153 TYR B CA 1
ATOM 3963 C C . TYR B 1 153 ? -19.438 -1.958 3.061 1 72.56 153 TYR B C 1
ATOM 3965 O O . TYR B 1 153 ? -19.391 -2.109 1.838 1 72.56 153 TYR B O 1
ATOM 3973 N N . VAL B 1 154 ? -19.812 -0.912 3.596 1 74 154 VAL B N 1
ATOM 3974 C CA . VAL B 1 154 ? -20.234 0.218 2.777 1 74 154 VAL B CA 1
ATOM 3975 C C . VAL B 1 154 ? -19.25 1.37 2.93 1 74 154 VAL B C 1
ATOM 3977 O O . VAL B 1 154 ? -18.891 1.745 4.047 1 74 154 VAL B O 1
ATOM 3980 N N . SER B 1 155 ? -18.875 1.872 1.755 1 76.5 155 SER B N 1
ATOM 3981 C CA . SER B 1 155 ? -17.969 3.016 1.758 1 76.5 155 SER B CA 1
ATOM 3982 C C . SER B 1 155 ? -18.719 4.324 1.945 1 76.5 155 SER B C 1
ATOM 3984 O O . SER B 1 155 ? -19.953 4.363 1.799 1 76.5 155 SER B O 1
ATOM 3986 N N . LEU B 1 156 ? -17.953 5.348 2.307 1 80.94 156 LEU B N 1
ATOM 3987 C CA . LEU B 1 156 ? -18.531 6.684 2.461 1 80.94 156 LEU B CA 1
ATOM 3988 C C . LEU B 1 156 ? -19.156 7.16 1.153 1 80.94 156 LEU B C 1
ATOM 3990 O O . LEU B 1 156 ? -18.5 7.16 0.11 1 80.94 156 LEU B O 1
ATOM 3994 N N . ARG B 1 157 ? -20.391 7.633 1.249 1 83.44 157 ARG B N 1
ATOM 3995 C CA . ARG B 1 157 ? -21.094 7.988 0.02 1 83.44 157 ARG B CA 1
ATOM 3996 C C . ARG B 1 157 ? -21.172 9.5 -0.148 1 83.44 157 ARG B C 1
ATOM 3998 O O . ARG B 1 157 ? -21.359 10 -1.261 1 83.44 157 ARG B O 1
ATOM 4005 N N . GLN B 1 158 ? -21.125 10.164 0.957 1 88.88 158 GLN B N 1
ATOM 4006 C CA . GLN B 1 158 ? -21.25 11.609 0.879 1 88.88 158 GLN B CA 1
ATOM 4007 C C . GLN B 1 158 ? -20.312 12.305 1.871 1 88.88 158 GLN B C 1
ATOM 4009 O O . GLN B 1 158 ? -19.984 11.742 2.918 1 88.88 158 GLN B O 1
ATOM 4014 N N . VAL B 1 159 ? -19.969 13.445 1.572 1 91.56 159 VAL B N 1
ATOM 4015 C CA . VAL B 1 159 ? -19.219 14.344 2.445 1 91.56 159 VAL B CA 1
ATOM 4016 C C . VAL B 1 159 ? -19.75 15.773 2.287 1 91.56 159 VAL B C 1
ATOM 4018 O O . VAL B 1 159 ? -20.438 16.078 1.31 1 91.56 159 VAL B O 1
ATOM 4021 N N . VAL B 1 160 ? -19.453 16.562 3.256 1 93.56 160 VAL B N 1
ATOM 4022 C CA . VAL B 1 160 ? -19.906 17.953 3.213 1 93.56 160 VAL B CA 1
ATOM 4023 C C . VAL B 1 160 ? -18.875 18.812 2.463 1 93.56 160 VAL B C 1
ATOM 4025 O O . VAL B 1 160 ? -17.672 18.609 2.6 1 93.56 160 VAL B O 1
ATOM 4028 N N . HIS B 1 161 ? -19.391 19.766 1.737 1 96.19 161 HIS B N 1
ATOM 4029 C CA . HIS B 1 161 ? -18.531 20.688 1.01 1 96.19 161 HIS B CA 1
ATOM 4030 C C . HIS B 1 161 ? -17.516 21.359 1.943 1 96.19 161 HIS B C 1
ATOM 4032 O O . HIS B 1 161 ? -17.875 21.75 3.061 1 96.19 161 HIS B O 1
ATOM 4038 N N . PRO B 1 162 ? -16.266 21.516 1.474 1 96.06 162 PRO B N 1
ATOM 4039 C CA . PRO B 1 162 ? -15.234 22.016 2.379 1 96.06 162 PRO B CA 1
ATOM 4040 C C . PRO B 1 162 ? -15.547 23.406 2.932 1 96.06 162 PRO B C 1
ATOM 4042 O O . PRO B 1 162 ? -15.188 23.719 4.07 1 96.06 162 PRO B O 1
ATOM 4045 N N . GLU B 1 163 ? -16.219 24.234 2.189 1 94.44 163 GLU B N 1
ATOM 4046 C CA . GLU B 1 163 ? -16.516 25.594 2.635 1 94.44 163 GLU B CA 1
ATOM 4047 C C . GLU B 1 163 ? -17.5 25.594 3.809 1 94.44 163 GLU B C 1
ATOM 4049 O O . GLU B 1 163 ? -17.641 26.594 4.508 1 94.44 163 GLU B O 1
ATOM 4054 N N . GLN B 1 164 ? -18.156 24.516 3.994 1 93.75 164 GLN B N 1
ATOM 4055 C CA . GLN B 1 164 ? -19.141 24.422 5.074 1 93.75 164 GLN B CA 1
ATOM 4056 C C . GLN B 1 164 ? -18.609 23.562 6.223 1 93.75 164 GLN B C 1
ATOM 4058 O O . GLN B 1 164 ? -19.359 23.234 7.145 1 93.75 164 GLN B O 1
ATOM 4063 N N . CYS B 1 165 ? -17.406 23.156 6.141 1 91.31 165 CYS B N 1
ATOM 4064 C CA . CYS B 1 165 ? -16.781 22.359 7.188 1 91.31 165 CYS B CA 1
ATOM 4065 C C . CYS B 1 165 ? -15.977 23.25 8.133 1 91.31 165 CYS B C 1
ATOM 4067 O O . CYS B 1 165 ? -15.414 24.266 7.711 1 91.31 165 CYS B O 1
ATOM 4069 N N . MET B 1 166 ? -15.945 22.828 9.352 1 85.75 166 MET B N 1
ATOM 4070 C CA . MET B 1 166 ? -15.148 23.562 10.328 1 85.75 166 MET B CA 1
ATOM 4071 C C . MET B 1 166 ? -13.664 23.297 10.125 1 85.75 166 MET B C 1
ATOM 4073 O O . MET B 1 166 ? -13.266 22.172 9.836 1 85.75 166 MET B O 1
ATOM 4077 N N . HIS B 1 167 ? -12.859 24.359 10.359 1 85.5 167 HIS B N 1
ATOM 4078 C CA . HIS B 1 167 ? -11.414 24.172 10.312 1 85.5 167 HIS B CA 1
ATOM 4079 C C . HIS B 1 167 ? -10.945 23.281 11.461 1 85.5 167 HIS B C 1
ATOM 4081 O O . HIS B 1 167 ? -11.43 23.406 12.586 1 85.5 167 HIS B O 1
ATOM 4087 N N . ALA B 1 168 ? -10.008 22.453 11.141 1 81.5 168 ALA B N 1
ATOM 4088 C CA . ALA B 1 168 ? -9.516 21.516 12.156 1 81.5 168 ALA B CA 1
ATOM 4089 C C . ALA B 1 168 ? -8.953 22.281 13.359 1 81.5 168 ALA B C 1
ATOM 4091 O O . ALA B 1 168 ? -9.188 21.891 14.508 1 81.5 168 ALA B O 1
ATOM 4092 N N . HIS B 1 169 ? -8.219 23.328 13.117 1 78.56 169 HIS B N 1
ATOM 4093 C CA . HIS B 1 169 ? -7.594 24.031 14.227 1 78.56 169 HIS B CA 1
ATOM 4094 C C . HIS B 1 169 ? -8.641 24.641 15.156 1 78.56 169 HIS B C 1
ATOM 4096 O O . HIS B 1 169 ? -8.414 24.766 16.359 1 78.56 169 HIS B O 1
ATOM 4102 N N . MET B 1 170 ? -9.797 24.953 14.602 1 78 170 MET B N 1
ATOM 4103 C CA . MET B 1 170 ? -10.883 25.484 15.422 1 78 170 MET B CA 1
ATOM 4104 C C . MET B 1 170 ? -11.43 24.422 16.359 1 78 170 MET B C 1
ATOM 4106 O O . MET B 1 170 ? -11.789 24.719 17.5 1 78 170 MET B O 1
ATOM 4110 N N . ARG B 1 171 ? -11.406 23.344 15.883 1 76 171 ARG B N 1
ATOM 4111 C CA . ARG B 1 171 ? -11.836 22.234 16.719 1 76 171 ARG B CA 1
ATOM 4112 C C . ARG B 1 171 ? -10.891 22.047 17.906 1 76 171 ARG B C 1
ATOM 4114 O O . ARG B 1 171 ? -11.336 21.859 19.031 1 76 171 ARG B O 1
ATOM 4121 N N . TYR B 1 172 ? -9.633 22.078 17.641 1 77.75 172 TYR B N 1
ATOM 4122 C CA . TYR B 1 172 ? -8.648 21.938 18.703 1 77.75 172 TYR B CA 1
ATOM 4123 C C . TYR B 1 172 ? -8.797 23.031 19.75 1 77.75 172 TYR B C 1
ATOM 4125 O O . TYR B 1 172 ? -8.688 22.781 20.953 1 77.75 172 TYR B O 1
ATOM 4133 N N . HIS B 1 173 ? -9.109 24.188 19.266 1 81 173 HIS B N 1
ATOM 4134 C CA . HIS B 1 173 ? -9.328 25.312 20.172 1 81 173 HIS B CA 1
ATOM 4135 C C . HIS B 1 173 ? -10.547 25.062 21.047 1 81 173 HIS B C 1
ATOM 4137 O O . HIS B 1 173 ? -10.516 25.344 22.25 1 81 173 HIS B O 1
ATOM 4143 N N . ASN B 1 174 ? -11.555 24.531 20.453 1 77.88 174 ASN B N 1
ATOM 4144 C CA . ASN B 1 174 ? -12.781 24.266 21.203 1 77.88 174 ASN B CA 1
ATOM 4145 C C . ASN B 1 174 ? -12.539 23.219 22.281 1 77.88 174 ASN B C 1
ATOM 4147 O O . ASN B 1 174 ? -13.031 23.359 23.406 1 77.88 174 ASN B O 1
ATOM 4151 N N . ILE B 1 175 ? -11.773 22.281 22 1 76.19 175 ILE B N 1
ATOM 4152 C CA . ILE B 1 175 ? -11.453 21.234 22.969 1 76.19 175 ILE B CA 1
ATOM 4153 C C . ILE B 1 175 ? -10.633 21.828 24.125 1 76.19 175 ILE B C 1
ATOM 4155 O O . ILE B 1 175 ? -10.922 21.562 25.297 1 76.19 175 ILE B O 1
ATOM 4159 N N . LEU B 1 176 ? -9.711 22.578 23.781 1 80.44 176 LEU B N 1
ATOM 4160 C CA . LEU B 1 176 ? -8.836 23.188 24.781 1 80.44 176 LEU B CA 1
ATOM 4161 C C . LEU B 1 176 ? -9.617 24.125 25.688 1 80.44 176 LEU B C 1
ATOM 4163 O O . LEU B 1 176 ? -9.359 24.203 26.891 1 80.44 176 LEU B O 1
ATOM 4167 N N . HIS B 1 177 ? -10.547 24.75 25.125 1 82.69 177 HIS B N 1
ATOM 4168 C CA . HIS B 1 177 ? -11.352 25.688 25.906 1 82.69 177 HIS B CA 1
ATOM 4169 C C . HIS B 1 177 ? -12.234 24.953 26.906 1 82.69 177 HIS B C 1
ATOM 4171 O O . HIS B 1 177 ? -12.547 25.5 27.969 1 82.69 177 HIS B O 1
ATOM 4177 N N . SER B 1 178 ? -12.57 23.766 26.547 1 80.06 178 SER B N 1
ATOM 4178 C CA . SER B 1 178 ? -13.469 23 27.391 1 80.06 178 SER B CA 1
ATOM 4179 C C . SER B 1 178 ? -12.688 22.109 28.359 1 80.06 178 SER B C 1
ATOM 4181 O O . SER B 1 178 ? -13.266 21.516 29.266 1 80.06 178 SER B O 1
ATOM 4183 N N . MET B 1 179 ? -11.414 22.047 28.156 1 79.31 179 MET B N 1
ATOM 4184 C CA . MET B 1 179 ? -10.578 21.172 28.984 1 79.31 179 MET B CA 1
ATOM 4185 C C . MET B 1 179 ? -9.992 21.922 30.156 1 79.31 179 MET B C 1
ATOM 4187 O O . MET B 1 179 ? -9.57 23.078 30.016 1 79.31 179 MET B O 1
ATOM 4191 N N . ARG B 1 180 ? -10 21.125 31.375 1 83.06 180 ARG B N 1
ATOM 4192 C CA . ARG B 1 180 ? -9.383 21.719 32.562 1 83.06 180 ARG B CA 1
ATOM 4193 C C . ARG B 1 180 ? -7.875 21.828 32.375 1 83.06 180 ARG B C 1
ATOM 4195 O O . ARG B 1 180 ? -7.234 20.938 31.828 1 83.06 180 ARG B O 1
ATOM 4202 N N . GLU B 1 181 ? -7.355 22.859 32.719 1 84 181 GLU B N 1
ATOM 4203 C CA . GLU B 1 181 ? -5.934 23.141 32.562 1 84 181 GLU B CA 1
ATOM 4204 C C . GLU B 1 181 ? -5.074 22.094 33.25 1 84 181 GLU B C 1
ATOM 4206 O O . GLU B 1 181 ? -3.922 21.875 32.875 1 84 181 GLU B O 1
ATOM 4211 N N . ASP B 1 182 ? -5.668 21.484 34.281 1 85.19 182 ASP B N 1
ATOM 4212 C CA . ASP B 1 182 ? -4.887 20.5 35.031 1 85.19 182 ASP B CA 1
ATOM 4213 C C . ASP B 1 182 ? -4.973 19.125 34.375 1 85.19 182 ASP B C 1
ATOM 4215 O O . ASP B 1 182 ? -4.359 18.172 34.844 1 85.19 182 ASP B O 1
ATOM 4219 N N . HIS B 1 183 ? -5.684 19.078 33.312 1 80.56 183 HIS B N 1
ATOM 4220 C CA . HIS B 1 183 ? -5.742 17.812 32.594 1 80.56 183 HIS B CA 1
ATOM 4221 C C . HIS B 1 183 ? -4.371 17.422 32.062 1 80.56 183 HIS B C 1
ATOM 4223 O O . HIS B 1 183 ? -3.637 18.266 31.531 1 80.56 183 HIS B O 1
ATOM 4229 N N . PRO B 1 184 ? -4 16.234 32.219 1 74.69 184 PRO B N 1
ATOM 4230 C CA . PRO B 1 184 ? -2.666 15.773 31.812 1 74.69 184 PRO B CA 1
ATOM 4231 C C . PRO B 1 184 ? -2.354 16.047 30.344 1 74.69 184 PRO B C 1
ATOM 4233 O O . PRO B 1 184 ? -1.188 16.219 29.984 1 74.69 184 PRO B O 1
ATOM 4236 N N . MET B 1 185 ? -3.34 16.219 29.578 1 75.12 185 MET B N 1
ATOM 4237 C CA . MET B 1 185 ? -3.127 16.375 28.141 1 75.12 185 MET B CA 1
ATOM 4238 C C . MET B 1 185 ? -3.178 17.844 27.75 1 75.12 185 MET B C 1
ATOM 4240 O O . MET B 1 185 ? -2.947 18.188 26.578 1 75.12 185 MET B O 1
ATOM 4244 N N . TYR B 1 186 ? -3.451 18.656 28.672 1 81.12 186 TYR B N 1
ATOM 4245 C CA . TYR B 1 186 ? -3.695 20.062 28.359 1 81.12 186 TYR B CA 1
ATOM 4246 C C . TYR B 1 186 ? -2.488 20.688 27.672 1 81.12 186 TYR B C 1
ATOM 4248 O O . TYR B 1 186 ? -2.625 21.328 26.625 1 81.12 186 TYR B O 1
ATOM 4256 N N . GLU B 1 187 ? -1.391 20.484 28.203 1 82.69 187 GLU B N 1
ATOM 4257 C CA . GLU B 1 187 ? -0.18 21.094 27.641 1 82.69 187 GLU B CA 1
ATOM 4258 C C . GLU B 1 187 ? 0.104 20.547 26.25 1 82.69 187 GLU B C 1
ATOM 4260 O O . GLU B 1 187 ? 0.453 21.312 25.344 1 82.69 187 GLU B O 1
ATOM 4265 N N . LEU B 1 188 ? -0.006 19.359 26.094 1 78.06 188 LEU B N 1
ATOM 4266 C CA . LEU B 1 188 ? 0.236 18.734 24.797 1 78.06 188 LEU B CA 1
ATOM 4267 C C . LEU B 1 188 ? -0.756 19.234 23.75 1 78.06 188 LEU B C 1
ATOM 4269 O O . LEU B 1 188 ? -0.368 19.562 22.625 1 78.06 188 LEU B O 1
ATOM 4273 N N . LEU B 1 189 ? -1.937 19.344 24.188 1 79.56 189 LEU B N 1
ATOM 4274 C CA . LEU B 1 189 ? -2.975 19.812 23.281 1 79.56 189 LEU B CA 1
ATOM 4275 C C . LEU B 1 189 ? -2.783 21.297 22.953 1 79.56 189 LEU B C 1
ATOM 4277 O O . LEU B 1 189 ? -3.084 21.734 21.844 1 79.56 189 LEU B O 1
ATOM 4281 N N . SER B 1 190 ? -2.365 22 23.922 1 85.69 190 SER B N 1
ATOM 4282 C CA . SER B 1 190 ? -2.084 23.406 23.703 1 85.69 190 SER B CA 1
ATOM 4283 C C . SER B 1 190 ? -0.99 23.594 22.656 1 85.69 190 SER B C 1
ATOM 4285 O O . SER B 1 190 ? -1.131 24.406 21.734 1 85.69 190 SER B O 1
ATOM 4287 N N . GLN B 1 191 ? 0.012 22.844 22.781 1 83.81 191 GLN B N 1
ATOM 4288 C CA . GLN B 1 191 ? 1.099 22.906 21.812 1 83.81 191 GLN B CA 1
ATOM 4289 C C . GLN B 1 191 ? 0.633 22.438 20.438 1 83.81 191 GLN B C 1
ATOM 4291 O O . GLN B 1 191 ? 0.987 23.031 19.406 1 83.81 191 GLN B O 1
ATOM 4296 N N . TRP B 1 192 ? -0.085 21.422 20.406 1 83.19 192 TRP B N 1
ATOM 4297 C CA . TRP B 1 192 ? -0.658 20.906 19.172 1 83.19 192 TRP B CA 1
ATOM 4298 C C . TRP B 1 192 ? -1.485 21.984 18.469 1 83.19 192 TRP B C 1
ATOM 4300 O O . TRP B 1 192 ? -1.336 22.219 17.266 1 83.19 192 TRP B O 1
ATOM 4310 N N . THR B 1 193 ? -2.307 22.609 19.281 1 84.38 193 THR B N 1
ATOM 4311 C CA . THR B 1 193 ? -3.166 23.672 18.766 1 84.38 193 THR B CA 1
ATOM 4312 C C . THR B 1 193 ? -2.334 24.828 18.219 1 84.38 193 THR B C 1
ATOM 4314 O O . THR B 1 193 ? -2.617 25.344 17.141 1 84.38 193 THR B O 1
ATOM 4317 N N . HIS B 1 194 ? -1.358 25.156 18.922 1 87.31 194 HIS B N 1
ATOM 4318 C CA . HIS B 1 194 ? -0.463 26.219 18.484 1 87.31 194 HIS B CA 1
ATOM 4319 C C . HIS B 1 194 ? 0.212 25.875 17.156 1 87.31 194 HIS B C 1
ATOM 4321 O O . HIS B 1 194 ? 0.211 26.672 16.219 1 87.31 194 HIS B O 1
ATOM 4327 N N . ASP B 1 195 ? 0.767 24.719 17.078 1 86.19 195 ASP B N 1
ATOM 4328 C CA . ASP B 1 195 ? 1.485 24.281 15.891 1 86.19 195 ASP B CA 1
ATOM 4329 C C . ASP B 1 195 ? 0.562 24.25 14.672 1 86.19 195 ASP B C 1
ATOM 4331 O O . ASP B 1 195 ? 0.942 24.703 13.586 1 86.19 195 ASP B O 1
ATOM 4335 N N . HIS B 1 196 ? -0.639 23.781 14.891 1 86.75 196 HIS B N 1
ATOM 4336 C CA . HIS B 1 196 ? -1.574 23.641 13.781 1 86.75 196 HIS B CA 1
ATOM 4337 C C . HIS B 1 196 ? -2.195 24.984 13.406 1 86.75 196 HIS B C 1
ATOM 4339 O O . HIS B 1 196 ? -2.803 25.109 12.336 1 86.75 196 HIS B O 1
ATOM 4345 N N . THR B 1 197 ? -1.988 25.938 14.258 1 87.06 197 THR B N 1
ATOM 4346 C CA . THR B 1 197 ? -2.527 27.266 13.977 1 87.06 197 THR B CA 1
ATOM 4347 C C . THR B 1 197 ? -1.456 28.156 13.367 1 87.06 197 THR B C 1
ATOM 4349 O O . THR B 1 197 ? -1.739 28.938 12.461 1 87.06 197 THR B O 1
ATOM 4352 N N . HIS B 1 198 ? -0.224 27.938 13.805 1 87.81 198 HIS B N 1
ATOM 4353 C CA . HIS B 1 198 ? 0.744 28.984 13.492 1 87.81 198 HIS B CA 1
ATOM 4354 C C . HIS B 1 198 ? 1.95 28.422 12.75 1 87.81 198 HIS B C 1
ATOM 4356 O O . HIS B 1 198 ? 2.73 29.172 12.156 1 87.81 198 HIS B O 1
ATOM 4362 N N . VAL B 1 199 ? 2.084 27.172 12.781 1 86.75 199 VAL B N 1
ATOM 4363 C CA . VAL B 1 199 ? 3.361 26.625 12.328 1 86.75 199 VAL B CA 1
ATOM 4364 C C . VAL B 1 199 ? 3.146 25.766 11.086 1 86.75 199 VAL B C 1
ATOM 4366 O O . VAL B 1 199 ? 3.807 25.969 10.062 1 86.75 199 VAL B O 1
ATOM 4369 N N . PHE B 1 200 ? 2.213 24.859 11.148 1 88.25 200 PHE B N 1
ATOM 4370 C CA . PHE B 1 200 ? 1.999 23.906 10.07 1 88.25 200 PHE B CA 1
ATOM 4371 C C . PHE B 1 200 ? 1.418 24.594 8.844 1 88.25 200 PHE B C 1
ATOM 4373 O O . PHE B 1 200 ? 0.345 25.203 8.914 1 88.25 200 PHE B O 1
ATOM 4380 N N . PRO B 1 201 ? 2.08 24.5 7.762 1 92.62 201 PRO B N 1
ATOM 4381 C CA . PRO B 1 201 ? 1.663 25.266 6.586 1 92.62 201 PRO B CA 1
ATOM 4382 C C . PRO B 1 201 ? 0.498 24.609 5.84 1 92.62 201 PRO B C 1
ATOM 4384 O O . PRO B 1 201 ? 0.151 25.047 4.738 1 92.62 201 PRO B O 1
ATOM 4387 N N . MET B 1 202 ? -0.087 23.625 6.336 1 93 202 MET B N 1
ATOM 4388 C CA . MET B 1 202 ? -1.229 22.922 5.75 1 93 202 MET B CA 1
ATOM 4389 C C . MET B 1 202 ? -2.455 23.031 6.652 1 93 202 MET B C 1
ATOM 4391 O O . MET B 1 202 ? -2.328 23.297 7.852 1 93 202 MET B O 1
ATOM 4395 N N . GLN B 1 203 ? -3.582 22.875 6.023 1 92 203 GLN B N 1
ATOM 4396 C CA . GLN B 1 203 ? -4.824 22.906 6.785 1 92 203 GLN B CA 1
ATOM 4397 C C . GLN B 1 203 ? -5.746 21.766 6.379 1 92 203 GLN B C 1
ATOM 4399 O O . GLN B 1 203 ? -5.613 21.219 5.285 1 92 203 GLN B O 1
ATOM 4404 N N . SER B 1 204 ? -6.582 21.406 7.262 1 92.62 204 SER B N 1
ATOM 4405 C CA . SER B 1 204 ? -7.543 20.344 7.031 1 92.62 204 SER B CA 1
ATOM 4406 C C . SER B 1 204 ? -8.906 20.672 7.633 1 92.62 204 SER B C 1
ATOM 4408 O O . SER B 1 204 ? -9.008 21.531 8.508 1 92.62 204 SER B O 1
ATOM 4410 N N . ARG B 1 205 ? -9.922 20.078 7.121 1 91.69 205 ARG B N 1
ATOM 4411 C CA . ARG B 1 205 ? -11.297 20.172 7.609 1 91.69 205 ARG B CA 1
ATOM 4412 C C . ARG B 1 205 ? -11.969 18.797 7.609 1 91.69 205 ARG B C 1
ATOM 4414 O O . ARG B 1 205 ? -11.969 18.094 6.594 1 91.69 205 ARG B O 1
ATOM 4421 N N . PRO B 1 206 ? -12.508 18.406 8.781 1 89.12 206 PRO B N 1
ATOM 4422 C CA . PRO B 1 206 ? -13.305 17.172 8.734 1 89.12 206 PRO B CA 1
ATOM 4423 C C . PRO B 1 206 ? -14.484 17.281 7.77 1 89.12 206 PRO B C 1
ATOM 4425 O O . PRO B 1 206 ? -15.273 18.219 7.852 1 89.12 206 PRO B O 1
ATOM 4428 N N . ALA B 1 207 ? -14.609 16.297 6.938 1 91.25 207 ALA B N 1
ATOM 4429 C CA . ALA B 1 207 ? -15.578 16.391 5.848 1 91.25 207 ALA B CA 1
ATOM 4430 C C . ALA B 1 207 ? -16.906 15.742 6.25 1 91.25 207 ALA B C 1
ATOM 4432 O O . ALA B 1 207 ? -17.875 15.805 5.5 1 91.25 207 ALA B O 1
ATOM 4433 N N . ILE B 1 208 ? -16.906 15.094 7.371 1 85.62 208 ILE B N 1
ATOM 4434 C CA . ILE B 1 208 ? -18.125 14.453 7.883 1 85.62 208 ILE B CA 1
ATOM 4435 C C . ILE B 1 208 ? -18.547 15.125 9.188 1 85.62 208 ILE B C 1
ATOM 4437 O O . ILE B 1 208 ? -17.797 15.141 10.164 1 85.62 208 ILE B O 1
ATOM 4441 N N . PRO B 1 209 ? -19.719 15.742 9.242 1 75.38 209 PRO B N 1
ATOM 4442 C CA . PRO B 1 209 ? -20.172 16.453 10.438 1 75.38 209 PRO B CA 1
ATOM 4443 C C . PRO B 1 209 ? -20.156 15.586 11.688 1 75.38 209 PRO B C 1
ATOM 4445 O O . PRO B 1 209 ? -19.859 16.078 12.781 1 75.38 209 PRO B O 1
ATOM 4448 N N . THR B 1 210 ? -20.422 14.281 11.586 1 69.31 210 THR B N 1
ATOM 4449 C CA . THR B 1 210 ? -20.594 13.43 12.758 1 69.31 210 THR B CA 1
ATOM 4450 C C . THR B 1 210 ? -19.328 12.625 13.031 1 69.31 210 THR B C 1
ATOM 4452 O O . THR B 1 210 ? -19.344 11.68 13.812 1 69.31 210 THR B O 1
ATOM 4455 N N . MET B 1 211 ? -18.312 13.047 12.43 1 72.31 211 MET B N 1
ATOM 4456 C CA . MET B 1 211 ? -17.078 12.297 12.617 1 72.31 211 MET B CA 1
ATOM 4457 C C . MET B 1 211 ? -16.578 12.422 14.055 1 72.31 211 MET B C 1
ATOM 4459 O O . MET B 1 211 ? -16.016 11.469 14.609 1 72.31 211 MET B O 1
ATOM 4463 N N . PHE B 1 212 ? -16.875 13.531 14.625 1 65.81 212 PHE B N 1
ATOM 4464 C CA . PHE B 1 212 ? -16.484 13.781 16 1 65.81 212 PHE B CA 1
ATOM 4465 C C . PHE B 1 212 ? -17.703 14.07 16.859 1 65.81 212 PHE B C 1
ATOM 4467 O O . PHE B 1 212 ? -18.672 14.695 16.406 1 65.81 212 PHE B O 1
ATOM 4474 N N . ASP B 1 213 ? -17.703 13.336 17.938 1 60.94 213 ASP B N 1
ATOM 4475 C CA . ASP B 1 213 ? -18.797 13.672 18.844 1 60.94 213 ASP B CA 1
ATOM 4476 C C . ASP B 1 213 ? -18.625 15.078 19.422 1 60.94 213 ASP B C 1
ATOM 4478 O O . ASP B 1 213 ? -17.719 15.812 19 1 60.94 213 ASP B O 1
ATOM 4482 N N . ARG B 1 214 ? -19.625 15.398 20.25 1 56.97 214 ARG B N 1
ATOM 4483 C CA . ARG B 1 214 ? -19.688 16.734 20.828 1 56.97 214 ARG B CA 1
ATOM 4484 C C . ARG B 1 214 ? -18.422 17.047 21.625 1 56.97 214 ARG B C 1
ATOM 4486 O O . ARG B 1 214 ? -18.031 18.203 21.766 1 56.97 214 ARG B O 1
ATOM 4493 N N . ASP B 1 215 ? -17.797 15.906 22.016 1 55.75 215 ASP B N 1
ATOM 4494 C CA . ASP B 1 215 ? -16.609 16.078 22.844 1 55.75 215 ASP B CA 1
ATOM 4495 C C . ASP B 1 215 ? -15.328 15.953 22.016 1 55.75 215 ASP B C 1
ATOM 4497 O O . ASP B 1 215 ? -14.219 15.953 22.562 1 55.75 215 ASP B O 1
ATOM 4501 N N . GLY B 1 216 ? -15.531 15.844 20.75 1 57.84 216 GLY B N 1
ATOM 4502 C CA . GLY B 1 216 ? -14.391 15.82 19.844 1 57.84 216 GLY B CA 1
ATOM 4503 C C . GLY B 1 216 ? -13.836 14.43 19.609 1 57.84 216 GLY B C 1
ATOM 4504 O O . GLY B 1 216 ? -12.828 14.266 18.938 1 57.84 216 GLY B O 1
ATOM 4505 N N . HIS B 1 217 ? -14.516 13.492 20.219 1 60.03 217 HIS B N 1
ATOM 4506 C CA . HIS B 1 217 ? -14.031 12.133 20.031 1 60.03 217 HIS B CA 1
ATOM 4507 C C . HIS B 1 217 ? -14.523 11.547 18.719 1 60.03 217 HIS B C 1
ATOM 4509 O O . HIS B 1 217 ? -15.664 11.797 18.312 1 60.03 217 HIS B O 1
ATOM 4515 N N . MET B 1 218 ? -13.562 10.945 18.094 1 61.78 218 MET B N 1
ATOM 4516 C CA . MET B 1 218 ? -13.953 10.289 16.844 1 61.78 218 MET B CA 1
ATOM 4517 C C . MET B 1 218 ? -14.93 9.148 17.109 1 61.78 218 MET B C 1
ATOM 4519 O O . MET B 1 218 ? -14.766 8.391 18.062 1 61.78 218 MET B O 1
ATOM 4523 N N . ALA B 1 219 ? -16.047 9.109 16.312 1 60.19 219 ALA B N 1
ATOM 4524 C CA . ALA B 1 219 ? -17.016 8.016 16.422 1 60.19 219 ALA B CA 1
ATOM 4525 C C . ALA B 1 219 ? -16.359 6.684 16.078 1 60.19 219 ALA B C 1
ATOM 4527 O O . ALA B 1 219 ? -15.508 6.617 15.18 1 60.19 219 ALA B O 1
ATOM 4528 N N . PRO B 1 220 ? -16.672 5.625 16.859 1 56.41 220 PRO B N 1
ATOM 4529 C CA . PRO B 1 220 ? -16.094 4.309 16.578 1 56.41 220 PRO B CA 1
ATOM 4530 C C . PRO B 1 220 ? -16.438 3.791 15.188 1 56.41 220 PRO B C 1
ATOM 4532 O O . PRO B 1 220 ? -17.531 4.055 14.68 1 56.41 220 PRO B O 1
ATOM 4535 N N . PHE B 1 221 ? -15.555 3.059 14.672 1 55.72 221 PHE B N 1
ATOM 4536 C CA . PHE B 1 221 ? -15.68 2.316 13.422 1 55.72 221 PHE B CA 1
ATOM 4537 C C . PHE B 1 221 ? -16.062 3.242 12.273 1 55.72 221 PHE B C 1
ATOM 4539 O O . PHE B 1 221 ? -16.781 2.836 11.359 1 55.72 221 PHE B O 1
ATOM 4546 N N . SER B 1 222 ? -15.594 4.523 12.414 1 60.62 222 SER B N 1
ATOM 4547 C CA . SER B 1 222 ? -16.062 5.512 11.453 1 60.62 222 SER B CA 1
ATOM 4548 C C . SER B 1 222 ? -15.117 5.605 10.258 1 60.62 222 SER B C 1
ATOM 4550 O O . SER B 1 222 ? -13.93 5.301 10.375 1 60.62 222 SER B O 1
ATOM 4552 N N . LYS B 1 223 ? -15.797 5.508 9.109 1 70.44 223 LYS B N 1
ATOM 4553 C CA . LYS B 1 223 ? -15.109 6.031 7.93 1 70.44 223 LYS B CA 1
ATOM 4554 C C . LYS B 1 223 ? -14.82 7.52 8.078 1 70.44 223 LYS B C 1
ATOM 4556 O O . LYS B 1 223 ? -15.672 8.281 8.547 1 70.44 223 LYS B O 1
ATOM 4561 N N . THR B 1 224 ? -13.57 7.852 7.957 1 82.69 224 THR B N 1
ATOM 4562 C CA . THR B 1 224 ? -13.18 9.242 8.141 1 82.69 224 THR B CA 1
ATOM 4563 C C . THR B 1 224 ? -12.781 9.875 6.809 1 82.69 224 THR B C 1
ATOM 4565 O O . THR B 1 224 ? -12.367 9.18 5.887 1 82.69 224 THR B O 1
ATOM 4568 N N . ALA B 1 225 ? -13.062 11.133 6.73 1 90.62 225 ALA B N 1
ATOM 4569 C CA . ALA B 1 225 ? -12.672 11.906 5.559 1 90.62 225 ALA B CA 1
ATOM 4570 C C . ALA B 1 225 ? -12.281 13.328 5.945 1 90.62 225 ALA B C 1
ATOM 4572 O O . ALA B 1 225 ? -12.898 13.93 6.832 1 90.62 225 ALA B O 1
ATOM 4573 N N . TYR B 1 226 ? -11.281 13.828 5.285 1 92.81 226 TYR B N 1
ATOM 4574 C CA . TYR B 1 226 ? -10.797 15.188 5.523 1 92.81 226 TYR B CA 1
ATOM 4575 C C . TYR B 1 226 ? -10.602 15.938 4.207 1 92.81 226 TYR B C 1
ATOM 4577 O O . TYR B 1 226 ? -10.156 15.352 3.219 1 92.81 226 TYR B O 1
ATOM 4585 N N . TRP B 1 227 ? -10.914 17.156 4.27 1 96.06 227 TRP B N 1
ATOM 4586 C CA . TRP B 1 227 ? -10.43 18.062 3.234 1 96.06 227 TRP B CA 1
ATOM 4587 C C . TRP B 1 227 ? -9.023 18.562 3.566 1 96.06 227 TRP B C 1
ATOM 4589 O O . TRP B 1 227 ? -8.758 18.969 4.699 1 96.06 227 TRP B O 1
ATOM 4599 N N . LEU B 1 228 ? -8.18 18.547 2.625 1 96.38 228 LEU B N 1
ATOM 4600 C CA . LEU B 1 228 ? -6.789 18.969 2.773 1 96.38 228 LEU B CA 1
ATOM 4601 C C . LEU B 1 228 ? -6.477 20.141 1.84 1 96.38 228 LEU B C 1
ATOM 4603 O O . LEU B 1 228 ? -6.938 20.156 0.696 1 96.38 228 LEU B O 1
ATOM 4607 N N . SER B 1 229 ? -5.688 21.062 2.314 1 96.62 229 SER B N 1
ATOM 4608 C CA . SER B 1 229 ? -5.227 22.141 1.457 1 96.62 229 SER B CA 1
ATOM 4609 C C . SER B 1 229 ? -4.004 22.844 2.049 1 96.62 229 SER B C 1
ATOM 4611 O O . SER B 1 229 ? -3.766 22.766 3.256 1 96.62 229 SER B O 1
ATOM 4613 N N . SER B 1 230 ? -3.238 23.422 1.16 1 96.25 230 SER B N 1
ATOM 4614 C CA . SER B 1 230 ? -2.162 24.297 1.612 1 96.25 230 SER B CA 1
ATOM 4615 C C . SER B 1 230 ? -2.703 25.641 2.082 1 96.25 230 SER B C 1
ATOM 4617 O O . SER B 1 230 ? -3.664 26.156 1.513 1 96.25 230 SER B O 1
ATOM 4619 N N . ARG B 1 231 ? -2.07 26.188 3.066 1 94.44 231 ARG B N 1
ATOM 4620 C CA . ARG B 1 231 ? -2.438 27.531 3.512 1 94.44 231 ARG B CA 1
ATOM 4621 C C . ARG B 1 231 ? -1.876 28.594 2.574 1 94.44 231 ARG B C 1
ATOM 4623 O O . ARG B 1 231 ? -2.439 29.688 2.455 1 94.44 231 ARG B O 1
ATOM 4630 N N . GLY B 1 232 ? -0.79 28.25 1.993 1 94.94 232 GLY B N 1
ATOM 4631 C CA . GLY B 1 232 ? -0.192 29.125 0.992 1 94.94 232 GLY B CA 1
ATOM 4632 C C . GLY B 1 232 ? -0.695 28.844 -0.413 1 94.94 232 GLY B C 1
ATOM 4633 O O . GLY B 1 232 ? -1.596 28.031 -0.606 1 94.94 232 GLY B O 1
ATOM 4634 N N . TYR B 1 233 ? -0.131 29.578 -1.407 1 95.38 233 TYR B N 1
ATOM 4635 C CA . TYR B 1 233 ? -0.496 29.375 -2.807 1 95.38 233 TYR B CA 1
ATOM 4636 C C . TYR B 1 233 ? 0.094 28.094 -3.35 1 95.38 233 TYR B C 1
ATOM 4638 O O . TYR B 1 233 ? -0.457 27.484 -4.277 1 95.38 233 TYR B O 1
ATOM 4646 N N . CYS B 1 234 ? 1.197 27.672 -2.77 1 94.62 234 CYS B N 1
ATOM 4647 C CA . CYS B 1 234 ? 1.915 26.469 -3.174 1 94.62 234 CYS B CA 1
ATOM 4648 C C . CYS B 1 234 ? 2.139 26.453 -4.68 1 94.62 234 CYS B C 1
ATOM 4650 O O . CYS B 1 234 ? 1.886 25.438 -5.336 1 94.62 234 CYS B O 1
ATOM 4652 N N . ARG B 1 235 ? 2.596 27.562 -5.215 1 93.62 235 ARG B N 1
ATOM 4653 C CA . ARG B 1 235 ? 2.859 27.641 -6.648 1 93.62 235 ARG B CA 1
ATOM 4654 C C . ARG B 1 235 ? 4.09 26.812 -7.02 1 93.62 235 ARG B C 1
ATOM 4656 O O . ARG B 1 235 ? 5.102 26.859 -6.316 1 93.62 235 ARG B O 1
ATOM 4663 N N . GLY B 1 236 ? 4 26.062 -8.07 1 91.06 236 GLY B N 1
ATOM 4664 C CA . GLY B 1 236 ? 5.129 25.25 -8.508 1 91.06 236 GLY B CA 1
ATOM 4665 C C . GLY B 1 236 ? 4.715 24.062 -9.352 1 91.06 236 GLY B C 1
ATOM 4666 O O . GLY B 1 236 ? 3.535 23.906 -9.688 1 91.06 236 GLY B O 1
ATOM 4667 N N . PRO B 1 237 ? 5.715 23.297 -9.773 1 91.06 237 PRO B N 1
ATOM 4668 C CA . PRO B 1 237 ? 5.43 22.125 -10.602 1 91.06 237 PRO B CA 1
ATOM 4669 C C . PRO B 1 237 ? 4.707 21.016 -9.828 1 91.06 237 PRO B C 1
ATOM 4671 O O . PRO B 1 237 ? 4.539 21.109 -8.609 1 91.06 237 PRO B O 1
ATOM 4674 N N . GLN B 1 238 ? 4.25 19.984 -10.523 1 91.62 238 GLN B N 1
ATOM 4675 C CA . GLN B 1 238 ? 3.531 18.859 -9.922 1 91.62 238 GLN B CA 1
ATOM 4676 C C . GLN B 1 238 ? 4.398 18.141 -8.891 1 91.62 238 GLN B C 1
ATOM 4678 O O . GLN B 1 238 ? 3.883 17.609 -7.902 1 91.62 238 GLN B O 1
ATOM 4683 N N . SER B 1 239 ? 5.727 18.203 -9.094 1 91.06 239 SER B N 1
ATOM 4684 C CA . SER B 1 239 ? 6.625 17.594 -8.117 1 91.06 239 SER B CA 1
ATOM 4685 C C . SER B 1 239 ? 6.453 18.219 -6.738 1 91.06 239 SER B C 1
ATOM 4687 O O . SER B 1 239 ? 6.422 17.516 -5.727 1 91.06 239 SER B O 1
ATOM 4689 N N . LEU B 1 240 ? 6.309 19.484 -6.715 1 92.81 240 LEU B N 1
ATOM 4690 C CA . LEU B 1 240 ? 6.094 20.172 -5.449 1 92.81 240 LEU B CA 1
ATOM 4691 C C . LEU B 1 240 ? 4.719 19.844 -4.871 1 92.81 240 LEU B C 1
ATOM 4693 O O . LEU B 1 240 ? 4.582 19.641 -3.664 1 92.81 240 LEU B O 1
ATOM 4697 N N . GLN B 1 241 ? 3.664 19.812 -5.734 1 94.81 241 GLN B N 1
ATOM 4698 C CA . GLN B 1 241 ? 2.326 19.453 -5.27 1 94.81 241 GLN B CA 1
ATOM 4699 C C . GLN B 1 241 ? 2.322 18.078 -4.613 1 94.81 241 GLN B C 1
ATOM 4701 O O . GLN B 1 241 ? 1.774 17.906 -3.521 1 94.81 241 GLN B O 1
ATOM 4706 N N . GLN B 1 242 ? 2.99 17.156 -5.277 1 93.94 242 GLN B N 1
ATOM 4707 C CA . GLN B 1 242 ? 3.049 15.797 -4.773 1 93.94 242 GLN B CA 1
ATOM 4708 C C . GLN B 1 242 ? 3.842 15.719 -3.471 1 93.94 242 GLN B C 1
ATOM 4710 O O . GLN B 1 242 ? 3.463 15 -2.545 1 93.94 242 GLN B O 1
ATOM 4715 N N . ALA B 1 243 ? 4.945 16.469 -3.4 1 93.75 243 ALA B N 1
ATOM 4716 C CA . ALA B 1 243 ? 5.73 16.531 -2.17 1 93.75 243 ALA B CA 1
ATOM 4717 C C . ALA B 1 243 ? 4.902 17.094 -1.017 1 93.75 243 ALA B C 1
ATOM 4719 O O . ALA B 1 243 ? 4.91 16.531 0.086 1 93.75 243 ALA B O 1
ATOM 4720 N N . MET B 1 244 ? 4.152 18.109 -1.307 1 95 244 MET B N 1
ATOM 4721 C CA . MET B 1 244 ? 3.332 18.75 -0.28 1 95 244 MET B CA 1
ATOM 4722 C C . MET B 1 244 ? 2.217 17.828 0.179 1 95 244 MET B C 1
ATOM 4724 O O . MET B 1 244 ? 1.877 17.781 1.363 1 95 244 MET B O 1
ATOM 4728 N N . LEU B 1 245 ? 1.667 17.125 -0.731 1 95.5 245 LEU B N 1
ATOM 4729 C CA . LEU B 1 245 ? 0.629 16.172 -0.369 1 95.5 245 LEU B CA 1
ATOM 4730 C C . LEU B 1 245 ? 1.197 15.062 0.513 1 95.5 245 LEU B C 1
ATOM 4732 O O . LEU B 1 245 ? 0.596 14.695 1.526 1 95.5 245 LEU B O 1
ATOM 4736 N N . GLY B 1 246 ? 2.312 14.531 0.108 1 93.19 246 GLY B N 1
ATOM 4737 C CA . GLY B 1 246 ? 2.973 13.531 0.94 1 93.19 246 GLY B CA 1
ATOM 4738 C C . GLY B 1 246 ? 3.268 14.031 2.342 1 93.19 246 GLY B C 1
ATOM 4739 O O . GLY B 1 246 ? 3.061 13.312 3.32 1 93.19 246 GLY B O 1
ATOM 4740 N N . PHE B 1 247 ? 3.715 15.258 2.439 1 92.75 247 PHE B N 1
ATOM 4741 C CA . PHE B 1 247 ? 3.98 15.922 3.709 1 92.75 247 PHE B CA 1
ATOM 4742 C C . PHE B 1 247 ? 2.719 15.984 4.562 1 92.75 247 PHE B C 1
ATOM 4744 O O . PHE B 1 247 ? 2.752 15.664 5.754 1 92.75 247 PHE B O 1
ATOM 4751 N N . HIS B 1 248 ? 1.66 16.281 3.943 1 92.94 248 HIS B N 1
ATOM 4752 C CA . HIS B 1 248 ? 0.424 16.578 4.66 1 92.94 248 HIS B CA 1
ATOM 4753 C C . HIS B 1 248 ? -0.261 15.297 5.129 1 92.94 248 HIS B C 1
ATOM 4755 O O . HIS B 1 248 ? -0.725 15.219 6.266 1 92.94 248 HIS B O 1
ATOM 4761 N N . VAL B 1 249 ? -0.342 14.297 4.324 1 91.38 249 VAL B N 1
ATOM 4762 C CA . VAL B 1 249 ? -1.156 13.117 4.594 1 91.38 249 VAL B CA 1
ATOM 4763 C C . VAL B 1 249 ? -0.52 12.289 5.711 1 91.38 249 VAL B C 1
ATOM 4765 O O . VAL B 1 249 ? -1.215 11.578 6.434 1 91.38 249 VAL B O 1
ATOM 4768 N N . ASP B 1 250 ? 0.759 12.406 5.902 1 86.5 250 ASP B N 1
ATOM 4769 C CA . ASP B 1 250 ? 1.457 11.656 6.941 1 86.5 250 ASP B CA 1
ATOM 4770 C C . ASP B 1 250 ? 0.98 12.07 8.328 1 86.5 250 ASP B C 1
ATOM 4772 O O . ASP B 1 250 ? 1.089 11.297 9.289 1 86.5 250 ASP B O 1
ATOM 4776 N N . GLN B 1 251 ? 0.46 13.258 8.5 1 77.38 251 GLN B N 1
ATOM 4777 C CA . GLN B 1 251 ? -0.003 13.781 9.781 1 77.38 251 GLN B CA 1
ATOM 4778 C C . GLN B 1 251 ? -1.262 13.062 10.25 1 77.38 251 GLN B C 1
ATOM 4780 O O . GLN B 1 251 ? -1.507 12.945 11.453 1 77.38 251 GLN B O 1
ATOM 4785 N N . PHE B 1 252 ? -2.105 12.555 9.469 1 66.06 252 PHE B N 1
ATOM 4786 C CA . PHE B 1 252 ? -3.469 12.148 9.797 1 66.06 252 PHE B CA 1
ATOM 4787 C C . PHE B 1 252 ? -3.576 10.633 9.875 1 66.06 252 PHE B C 1
ATOM 4789 O O . PHE B 1 252 ? -4.52 10.102 10.461 1 66.06 252 PHE B O 1
ATOM 4796 N N . PHE B 1 253 ? -2.758 9.898 9.414 1 64.81 253 PHE B N 1
ATOM 4797 C CA . PHE B 1 253 ? -3.006 8.5 9.094 1 64.81 253 PHE B CA 1
ATOM 4798 C C . PHE B 1 253 ? -3.201 7.68 10.367 1 64.81 253 PHE B C 1
ATOM 4800 O O . PHE B 1 253 ? -4.262 7.09 10.57 1 64.81 253 PHE B O 1
ATOM 4807 N N . LEU B 1 254 ? -2.324 7.789 11.281 1 63.66 254 LEU B N 1
ATOM 4808 C CA . LEU B 1 254 ? -2.344 6.812 12.367 1 63.66 254 LEU B CA 1
ATOM 4809 C C . LEU B 1 254 ? -3.342 7.219 13.445 1 63.66 254 LEU B C 1
ATOM 4811 O O . LEU B 1 254 ? -3.865 6.363 14.164 1 63.66 254 LEU B O 1
ATOM 4815 N N . VAL B 1 255 ? -3.615 8.469 13.539 1 61.47 255 VAL B N 1
ATOM 4816 C CA . VAL B 1 255 ? -4.527 8.953 14.57 1 61.47 255 VAL B CA 1
ATOM 4817 C C . VAL B 1 255 ? -5.941 8.461 14.281 1 61.47 255 VAL B C 1
ATOM 4819 O O . VAL B 1 255 ? -6.742 8.266 15.203 1 61.47 255 VAL B O 1
ATOM 4822 N N . ASN B 1 256 ? -6.207 8.141 13.062 1 60.28 256 ASN B N 1
ATOM 4823 C CA . ASN B 1 256 ? -7.523 7.672 12.633 1 60.28 256 ASN B CA 1
ATOM 4824 C C . ASN B 1 256 ? -7.879 6.34 13.289 1 60.28 256 ASN B C 1
ATOM 4826 O O . ASN B 1 256 ? -9.055 6.027 13.469 1 60.28 256 ASN B O 1
ATOM 4830 N N . MET B 1 257 ? -6.914 5.578 13.633 1 57.59 257 MET B N 1
ATOM 4831 C CA . MET B 1 257 ? -7.168 4.262 14.211 1 57.59 257 MET B CA 1
ATOM 4832 C C . MET B 1 257 ? -7.758 4.383 15.609 1 57.59 257 MET B C 1
ATOM 4834 O O . MET B 1 257 ? -8.352 3.432 16.125 1 57.59 257 MET B O 1
ATOM 4838 N N . ASN B 1 258 ? -7.598 5.488 16.219 1 58.06 258 ASN B N 1
ATOM 4839 C CA . ASN B 1 258 ? -8.141 5.695 17.562 1 58.06 258 ASN B CA 1
ATOM 4840 C C . ASN B 1 258 ? -9.664 5.602 17.562 1 58.06 258 ASN B C 1
ATOM 4842 O O . ASN B 1 258 ? -10.273 5.363 18.609 1 58.06 258 ASN B O 1
ATOM 4846 N N . THR B 1 259 ? -10.305 5.699 16.453 1 53.78 259 THR B N 1
ATOM 4847 C CA . THR B 1 259 ? -11.758 5.672 16.312 1 53.78 259 THR B CA 1
ATOM 4848 C C . THR B 1 259 ? -12.305 4.273 16.594 1 53.78 259 THR B C 1
ATOM 4850 O O . THR B 1 259 ? -13.43 4.125 17.078 1 53.78 259 THR B O 1
ATOM 4853 N N . ASP B 1 260 ? -11.453 3.307 16.422 1 53.56 260 ASP B N 1
ATOM 4854 C CA . ASP B 1 260 ? -11.953 1.936 16.453 1 53.56 260 ASP B CA 1
ATOM 4855 C C . ASP B 1 260 ? -11.703 1.29 17.828 1 53.56 260 ASP B C 1
ATOM 4857 O O . ASP B 1 260 ? -12.125 0.157 18.062 1 53.56 260 ASP B O 1
ATOM 4861 N N . ILE B 1 261 ? -11.016 2.062 18.719 1 57.97 261 ILE B N 1
ATOM 4862 C CA . ILE B 1 261 ? -10.742 1.483 20.031 1 57.97 261 ILE B CA 1
ATOM 4863 C C . ILE B 1 261 ? -10.945 2.541 21.109 1 57.97 261 ILE B C 1
ATOM 4865 O O . ILE B 1 261 ? -10.008 2.896 21.828 1 57.97 261 ILE B O 1
ATOM 4869 N N . PRO B 1 262 ? -12.141 2.975 21.344 1 57.75 262 PRO B N 1
ATOM 4870 C CA . PRO B 1 262 ? -12.391 4.102 22.234 1 57.75 262 PRO B CA 1
ATOM 4871 C C . PRO B 1 262 ? -12.008 3.795 23.688 1 57.75 262 PRO B C 1
ATOM 4873 O O . PRO B 1 262 ? -11.688 4.707 24.453 1 57.75 262 PRO B O 1
ATOM 4876 N N . SER B 1 263 ? -11.891 2.596 24 1 60.62 263 SER B N 1
ATOM 4877 C CA . SER B 1 263 ? -11.648 2.264 25.406 1 60.62 263 SER B CA 1
ATOM 4878 C C . SER B 1 263 ? -10.148 2.191 25.703 1 60.62 263 SER B C 1
ATOM 4880 O O . SER B 1 263 ? -9.75 1.773 26.797 1 60.62 263 SER B O 1
ATOM 4882 N N . TYR B 1 264 ? -9.406 2.621 24.719 1 63.97 264 TYR B N 1
ATOM 4883 C CA . TYR B 1 264 ? -7.965 2.514 24.922 1 63.97 264 TYR B CA 1
ATOM 4884 C C . TYR B 1 264 ? -7.277 3.852 24.672 1 63.97 264 TYR B C 1
ATOM 4886 O O . TYR B 1 264 ? -7.785 4.688 23.922 1 63.97 264 TYR B O 1
ATOM 4894 N N . THR B 1 265 ? -6.293 4.113 25.438 1 67.88 265 THR B N 1
ATOM 4895 C CA . THR B 1 265 ? -5.465 5.297 25.234 1 67.88 265 THR B CA 1
ATOM 4896 C C . THR B 1 265 ? -4.18 4.934 24.484 1 67.88 265 THR B C 1
ATOM 4898 O O . THR B 1 265 ? -3.545 3.924 24.797 1 67.88 265 THR B O 1
ATOM 4901 N N . THR B 1 266 ? -3.889 5.684 23.5 1 69.38 266 THR B N 1
ATOM 4902 C CA . THR B 1 266 ? -2.678 5.461 22.719 1 69.38 266 THR B CA 1
ATOM 4903 C C . THR B 1 266 ? -1.433 5.723 23.562 1 69.38 266 THR B C 1
ATOM 4905 O O . THR B 1 266 ? -1.345 6.742 24.25 1 69.38 266 THR B O 1
ATOM 4908 N N . THR B 1 267 ? -0.505 4.797 23.594 1 70.5 267 THR B N 1
ATOM 4909 C CA . THR B 1 267 ? 0.727 4.957 24.359 1 70.5 267 THR B CA 1
ATOM 4910 C C . THR B 1 267 ? 1.91 5.211 23.438 1 70.5 267 THR B C 1
ATOM 4912 O O . THR B 1 267 ? 2.914 5.801 23.844 1 70.5 267 THR B O 1
ATOM 4915 N N . MET B 1 268 ? 1.73 4.797 22.203 1 71.81 268 MET B N 1
ATOM 4916 C CA . MET B 1 268 ? 2.816 4.977 21.234 1 71.81 268 MET B CA 1
ATOM 4917 C C . MET B 1 268 ? 2.283 4.969 19.812 1 71.81 268 MET B C 1
ATOM 4919 O O . MET B 1 268 ? 1.4 4.18 19.469 1 71.81 268 MET B O 1
ATOM 4923 N N . MET B 1 269 ? 2.771 5.887 19.109 1 77.25 269 MET B N 1
ATOM 4924 C CA . MET B 1 269 ? 2.438 5.941 17.688 1 77.25 269 MET B CA 1
ATOM 4925 C C . MET B 1 269 ? 3.66 6.312 16.859 1 77.25 269 MET B C 1
ATOM 4927 O O . MET B 1 269 ? 4.367 7.27 17.172 1 77.25 269 MET B O 1
ATOM 4931 N N . ALA B 1 270 ? 3.941 5.512 15.891 1 78.44 270 ALA B N 1
ATOM 4932 C CA . ALA B 1 270 ? 5.043 5.781 14.977 1 78.44 270 ALA B CA 1
ATOM 4933 C C . ALA B 1 270 ? 4.777 5.168 13.602 1 78.44 270 ALA B C 1
ATOM 4935 O O . ALA B 1 270 ? 4.305 4.031 13.508 1 78.44 270 ALA B O 1
ATOM 4936 N N . SER B 1 271 ? 5.086 5.926 12.609 1 83.88 271 SER B N 1
ATOM 4937 C CA . SER B 1 271 ? 4.898 5.406 11.266 1 83.88 271 SER B CA 1
ATOM 4938 C C . SER B 1 271 ? 5.941 4.34 10.93 1 83.88 271 SER B C 1
ATOM 4940 O O . SER B 1 271 ? 7.113 4.48 11.289 1 83.88 271 SER B O 1
ATOM 4942 N N . LEU B 1 272 ? 5.57 3.303 10.273 1 84.25 272 LEU B N 1
ATOM 4943 C CA . LEU B 1 272 ? 6.473 2.24 9.852 1 84.25 272 LEU B CA 1
ATOM 4944 C C . LEU B 1 272 ? 6.75 2.324 8.352 1 84.25 272 LEU B C 1
ATOM 4946 O O . LEU B 1 272 ? 7.887 2.123 7.918 1 84.25 272 LEU B O 1
ATOM 4950 N N . ASP B 1 273 ? 5.754 2.59 7.633 1 87.94 273 ASP B N 1
ATOM 4951 C CA . ASP B 1 273 ? 5.918 2.701 6.188 1 87.94 273 ASP B CA 1
ATOM 4952 C C . ASP B 1 273 ? 4.906 3.68 5.594 1 87.94 273 ASP B C 1
ATOM 4954 O O . ASP B 1 273 ? 4.027 4.176 6.301 1 87.94 273 ASP B O 1
ATOM 4958 N N . HIS B 1 274 ? 5.133 4.074 4.383 1 89.44 274 HIS B N 1
ATOM 4959 C CA . HIS B 1 274 ? 4.258 4.98 3.646 1 89.44 274 HIS B CA 1
ATOM 4960 C C . HIS B 1 274 ? 4.316 4.707 2.146 1 89.44 274 HIS B C 1
ATOM 4962 O O . HIS B 1 274 ? 5.398 4.68 1.558 1 89.44 274 HIS B O 1
ATOM 4968 N N . THR B 1 275 ? 3.186 4.441 1.574 1 90 275 THR B N 1
ATOM 4969 C CA . THR B 1 275 ? 3.084 4.176 0.144 1 90 275 THR B CA 1
ATOM 4970 C C . THR B 1 275 ? 2.059 5.102 -0.507 1 90 275 THR B C 1
ATOM 4972 O O . THR B 1 275 ? 0.98 5.328 0.044 1 90 275 THR B O 1
ATOM 4975 N N . MET B 1 276 ? 2.43 5.648 -1.626 1 91.62 276 MET B N 1
ATOM 4976 C CA . MET B 1 276 ? 1.521 6.508 -2.381 1 91.62 276 MET B CA 1
ATOM 4977 C C . MET B 1 276 ? 1.582 6.188 -3.871 1 91.62 276 MET B C 1
ATOM 4979 O O . MET B 1 276 ? 2.666 5.996 -4.426 1 91.62 276 MET B O 1
ATOM 4983 N N . TRP B 1 277 ? 0.475 6.066 -4.508 1 92.25 277 TRP B N 1
ATOM 4984 C CA . TRP B 1 277 ? 0.333 5.941 -5.953 1 92.25 277 TRP B CA 1
ATOM 4985 C C . TRP B 1 277 ? -0.366 7.16 -6.543 1 92.25 277 TRP B C 1
ATOM 4987 O O . TRP B 1 277 ? -1.552 7.387 -6.289 1 92.25 277 TRP B O 1
ATOM 4997 N N . PHE B 1 278 ? 0.311 7.898 -7.395 1 92.25 278 PHE B N 1
ATOM 4998 C CA . PHE B 1 278 ? -0.25 9.117 -7.973 1 92.25 278 PHE B CA 1
ATOM 4999 C C . PHE B 1 278 ? -0.821 8.844 -9.359 1 92.25 278 PHE B C 1
ATOM 5001 O O . PHE B 1 278 ? -0.207 8.133 -10.156 1 92.25 278 PHE B O 1
ATOM 5008 N N . TYR B 1 279 ? -1.944 9.484 -9.719 1 89.88 279 TYR B N 1
ATOM 5009 C CA . TYR B 1 279 ? -2.59 9.164 -10.984 1 89.88 279 TYR B CA 1
ATOM 5010 C C . TYR B 1 279 ? -2.922 10.43 -11.766 1 89.88 279 TYR B C 1
ATOM 5012 O O . TYR B 1 279 ? -2.951 10.422 -13 1 89.88 279 TYR B O 1
ATOM 5020 N N . ASN B 1 280 ? -3.359 11.5 -11.109 1 91.19 280 ASN B N 1
ATOM 5021 C CA . ASN B 1 280 ? -3.73 12.734 -11.797 1 91.19 280 ASN B CA 1
ATOM 5022 C C . ASN B 1 280 ? -3.1 13.953 -11.133 1 91.19 280 ASN B C 1
ATOM 5024 O O . ASN B 1 280 ? -2.766 13.922 -9.953 1 91.19 280 ASN B O 1
ATOM 5028 N N . ASP B 1 281 ? -3.016 14.984 -11.969 1 91.94 281 ASP B N 1
ATOM 5029 C CA . ASP B 1 281 ? -2.455 16.234 -11.469 1 91.94 281 ASP B CA 1
ATOM 5030 C C . ASP B 1 281 ? -3.424 16.922 -10.508 1 91.94 281 ASP B C 1
ATOM 5032 O O . ASP B 1 281 ? -4.637 16.703 -10.578 1 91.94 281 ASP B O 1
ATOM 5036 N N . PHE B 1 282 ? -2.836 17.75 -9.641 1 95.62 282 PHE B N 1
ATOM 5037 C CA . PHE B 1 282 ? -3.619 18.516 -8.68 1 95.62 282 PHE B CA 1
ATOM 5038 C C . PHE B 1 282 ? -2.844 19.734 -8.195 1 95.62 282 PHE B C 1
ATOM 5040 O O . PHE B 1 282 ? -1.662 19.891 -8.508 1 95.62 282 PHE B O 1
ATOM 5047 N N . GLN B 1 283 ? -3.611 20.562 -7.555 1 96.88 283 GLN B N 1
ATOM 5048 C CA . GLN B 1 283 ? -3.027 21.734 -6.887 1 96.88 283 GLN B CA 1
ATOM 5049 C C . GLN B 1 283 ? -3.342 21.719 -5.395 1 96.88 283 GLN B C 1
ATOM 5051 O O . GLN B 1 283 ? -4.508 21.641 -5 1 96.88 283 GLN B O 1
ATOM 5056 N N . MET B 1 284 ? -2.289 21.875 -4.602 1 96.56 284 MET B N 1
ATOM 5057 C CA . MET B 1 284 ? -2.455 21.797 -3.154 1 96.56 284 MET B CA 1
ATOM 5058 C C . MET B 1 284 ? -3.217 23 -2.617 1 96.56 284 MET B C 1
ATOM 5060 O O . MET B 1 284 ? -3.746 22.953 -1.506 1 96.56 284 MET B O 1
ATOM 5064 N N . CYS B 1 285 ? -3.238 24.109 -3.361 1 96.38 285 CYS B N 1
ATOM 5065 C CA . CYS B 1 285 ? -3.988 25.281 -2.916 1 96.38 285 CYS B CA 1
ATOM 5066 C C . CYS B 1 285 ? -5.488 25.047 -3.039 1 96.38 285 CYS B C 1
ATOM 5068 O O . CYS B 1 285 ? -6.289 25.797 -2.479 1 96.38 285 CYS B O 1
ATOM 5070 N N . ASP B 1 286 ? -5.898 24.047 -3.818 1 96.94 286 ASP B N 1
ATOM 5071 C CA . ASP B 1 286 ? -7.293 23.625 -3.887 1 96.94 286 ASP B CA 1
ATOM 5072 C C . ASP B 1 286 ? -7.602 22.578 -2.824 1 96.94 286 ASP B C 1
ATOM 5074 O O . ASP B 1 286 ? -6.691 21.922 -2.307 1 96.94 286 ASP B O 1
ATOM 5078 N N . TRP B 1 287 ? -8.867 22.484 -2.498 1 97.62 287 TRP B N 1
ATOM 5079 C CA . TRP B 1 287 ? -9.258 21.453 -1.542 1 97.62 287 TRP B CA 1
ATOM 5080 C C . TRP B 1 287 ? -9.219 20.062 -2.184 1 97.62 287 TRP B C 1
ATOM 5082 O O . TRP B 1 287 ? -9.781 19.859 -3.262 1 97.62 287 TRP B O 1
ATOM 5092 N N . LEU B 1 288 ? -8.57 19.172 -1.52 1 98.19 288 LEU B N 1
ATOM 5093 C CA . LEU B 1 288 ? -8.562 17.75 -1.874 1 98.19 288 LEU B CA 1
ATOM 5094 C C . LEU B 1 288 ? -9.281 16.922 -0.812 1 98.19 288 LEU B C 1
ATOM 5096 O O . LEU B 1 288 ? -9.109 17.156 0.386 1 98.19 288 LEU B O 1
ATOM 5100 N N . LEU B 1 289 ? -10.055 16.016 -1.236 1 97.5 289 LEU B N 1
ATOM 5101 C CA . LEU B 1 289 ? -10.758 15.117 -0.32 1 97.5 289 LEU B CA 1
ATOM 5102 C C . LEU B 1 289 ? -9.93 13.875 -0.025 1 97.5 289 LEU B C 1
ATOM 5104 O O . LEU B 1 289 ? -9.531 13.148 -0.945 1 97.5 289 LEU B O 1
ATOM 5108 N N . PHE B 1 290 ? -9.656 13.719 1.182 1 95.81 290 PHE B N 1
ATOM 5109 C CA . PHE B 1 290 ? -8.922 12.562 1.669 1 95.81 290 PHE B CA 1
ATOM 5110 C C . PHE B 1 290 ? -9.836 11.617 2.436 1 95.81 290 PHE B C 1
ATOM 5112 O O . PHE B 1 290 ? -10.258 11.922 3.551 1 95.81 290 PHE B O 1
ATOM 5119 N N . VAL B 1 291 ? -10.125 10.461 1.83 1 92.5 291 VAL B N 1
ATOM 5120 C CA . VAL B 1 291 ? -10.984 9.453 2.441 1 92.5 291 VAL B CA 1
ATOM 5121 C C . VAL B 1 291 ? -10.125 8.328 3.014 1 92.5 291 VAL B C 1
ATOM 5123 O O . VAL B 1 291 ? -9.289 7.754 2.311 1 92.5 291 VAL B O 1
ATOM 5126 N N . LEU B 1 292 ? -10.328 8.031 4.285 1 89.12 292 LEU B N 1
ATOM 5127 C CA . LEU B 1 292 ? -9.508 7.035 4.965 1 89.12 292 LEU B CA 1
ATOM 5128 C C . LEU B 1 292 ? -10.336 5.816 5.348 1 89.12 292 LEU B C 1
ATOM 5130 O O . LEU B 1 292 ? -11.5 5.949 5.734 1 89.12 292 LEU B O 1
ATOM 5134 N N . ASP B 1 293 ? -9.68 4.672 5.273 1 84.75 293 ASP B N 1
ATOM 5135 C CA . ASP B 1 293 ? -10.297 3.4 5.637 1 84.75 293 ASP B CA 1
ATOM 5136 C C . ASP B 1 293 ? -9.359 2.559 6.5 1 84.75 293 ASP B C 1
ATOM 5138 O O . ASP B 1 293 ? -8.266 2.193 6.059 1 84.75 293 ASP B O 1
ATOM 5142 N N . ASN B 1 294 ? -9.82 2.299 7.727 1 84.94 294 ASN B N 1
ATOM 5143 C CA . ASN B 1 294 ? -9.039 1.411 8.578 1 84.94 294 ASN B CA 1
ATOM 5144 C C . ASN B 1 294 ? -9.078 -0.03 8.078 1 84.94 294 ASN B C 1
ATOM 5146 O O . ASN B 1 294 ? -10.156 -0.556 7.781 1 84.94 294 ASN B O 1
ATOM 5150 N N . GLN B 1 295 ? -7.91 -0.646 8.023 1 86.88 295 GLN B N 1
ATOM 5151 C CA . GLN B 1 295 ? -7.863 -1.997 7.473 1 86.88 295 GLN B CA 1
ATOM 5152 C C . GLN B 1 295 ? -7.668 -3.031 8.578 1 86.88 295 GLN B C 1
ATOM 5154 O O . GLN B 1 295 ? -8.328 -4.074 8.586 1 86.88 295 GLN B O 1
ATOM 5159 N N . ALA B 1 296 ? -6.668 -2.725 9.492 1 87.38 296 ALA B N 1
ATOM 5160 C CA . ALA B 1 296 ? -6.316 -3.746 10.477 1 87.38 296 ALA B CA 1
ATOM 5161 C C . ALA B 1 296 ? -5.578 -3.137 11.664 1 87.38 296 ALA B C 1
ATOM 5163 O O . ALA B 1 296 ? -4.848 -2.154 11.508 1 87.38 296 ALA B O 1
ATOM 5164 N N . LEU B 1 297 ? -5.805 -3.713 12.758 1 86.5 297 LEU B N 1
ATOM 5165 C CA . LEU B 1 297 ? -5.051 -3.488 13.984 1 86.5 297 LEU B CA 1
ATOM 5166 C C . LEU B 1 297 ? -4.742 -4.809 14.68 1 86.5 297 LEU B C 1
ATOM 5168 O O . LEU B 1 297 ? -5.652 -5.586 14.984 1 86.5 297 LEU B O 1
ATOM 5172 N N . ASN B 1 298 ? -3.51 -5.047 14.789 1 87.06 298 ASN B N 1
ATOM 5173 C CA . ASN B 1 298 ? -3.068 -6.27 15.453 1 87.06 298 ASN B CA 1
ATOM 5174 C C . ASN B 1 298 ? -1.605 -6.18 15.883 1 87.06 298 ASN B C 1
ATOM 5176 O O . ASN B 1 298 ? -0.805 -5.508 15.227 1 87.06 298 ASN B O 1
ATOM 5180 N N . ASN B 1 299 ? -1.25 -6.797 17.031 1 87.12 299 ASN B N 1
ATOM 5181 C CA . ASN B 1 299 ? 0.121 -6.84 17.531 1 87.12 299 ASN B CA 1
ATOM 5182 C C . ASN B 1 299 ? 0.731 -5.445 17.609 1 87.12 299 ASN B C 1
ATOM 5184 O O . ASN B 1 299 ? 1.917 -5.262 17.344 1 87.12 299 ASN B O 1
ATOM 5188 N N . GLY B 1 300 ? -0.131 -4.465 17.812 1 85.5 300 GLY B N 1
ATOM 5189 C CA . GLY B 1 300 ? 0.368 -3.109 17.984 1 85.5 300 GLY B CA 1
ATOM 5190 C C . GLY B 1 300 ? 0.688 -2.422 16.672 1 85.5 300 GLY B C 1
ATOM 5191 O O . GLY B 1 300 ? 1.436 -1.442 16.641 1 85.5 300 GLY B O 1
ATOM 5192 N N . ARG B 1 301 ? 0.198 -2.984 15.594 1 88.38 301 ARG B N 1
ATOM 5193 C CA . ARG B 1 301 ? 0.358 -2.363 14.281 1 88.38 301 ARG B CA 1
ATOM 5194 C C . ARG B 1 301 ? -0.995 -2.018 13.672 1 88.38 301 ARG B C 1
ATOM 5196 O O . ARG B 1 301 ? -1.944 -2.797 13.773 1 88.38 301 ARG B O 1
ATOM 5203 N N . ALA B 1 302 ? -1.031 -0.863 13.117 1 88 302 ALA B N 1
ATOM 5204 C CA . ALA B 1 302 ? -2.252 -0.408 12.461 1 88 302 ALA B CA 1
ATOM 5205 C C . ALA B 1 302 ? -2.002 -0.109 10.984 1 88 302 ALA B C 1
ATOM 5207 O O . ALA B 1 302 ? -0.988 0.499 10.633 1 88 302 ALA B O 1
ATOM 5208 N N . LEU B 1 303 ? -2.893 -0.579 10.18 1 90 303 LEU B N 1
ATOM 5209 C CA . LEU B 1 303 ? -2.836 -0.31 8.742 1 90 303 LEU B CA 1
ATOM 5210 C C . LEU B 1 303 ? -4.047 0.496 8.297 1 90 303 LEU B C 1
ATOM 5212 O O . LEU B 1 303 ? -5.188 0.112 8.562 1 90 303 LEU B O 1
ATOM 5216 N N . ILE B 1 304 ? -3.787 1.542 7.633 1 89.44 304 ILE B N 1
ATOM 5217 C CA . ILE B 1 304 ? -4.836 2.404 7.098 1 89.44 304 ILE B CA 1
ATOM 5218 C C . ILE B 1 304 ? -4.586 2.65 5.609 1 89.44 304 ILE B C 1
ATOM 5220 O O . ILE B 1 304 ? -3.443 2.84 5.188 1 89.44 304 ILE B O 1
ATOM 5224 N N . THR B 1 305 ? -5.594 2.59 4.852 1 90.12 305 THR B N 1
ATOM 5225 C CA . THR B 1 305 ? -5.535 2.975 3.447 1 90.12 305 THR B CA 1
ATOM 5226 C C . THR B 1 305 ? -6.402 4.203 3.184 1 90.12 305 THR B C 1
ATOM 5228 O O . THR B 1 305 ? -7.262 4.551 3.998 1 90.12 305 THR B O 1
ATOM 5231 N N . GLY B 1 306 ? -6.07 4.891 2.104 1 91.5 306 GLY B N 1
ATOM 5232 C CA . GLY B 1 306 ? -6.84 6.086 1.782 1 91.5 306 GLY B CA 1
ATOM 5233 C C . GLY B 1 306 ? -6.832 6.418 0.302 1 91.5 306 GLY B C 1
ATOM 5234 O O . GLY B 1 306 ? -6.027 5.879 -0.458 1 91.5 306 GLY B O 1
ATOM 5235 N N . ARG B 1 307 ? -7.762 7.184 -0.065 1 94.25 307 ARG B N 1
ATOM 5236 C CA . ARG B 1 307 ? -7.891 7.734 -1.41 1 94.25 307 ARG B CA 1
ATOM 5237 C C . ARG B 1 307 ? -8.047 9.25 -1.367 1 94.25 307 ARG B C 1
ATOM 5239 O O . ARG B 1 307 ? -8.719 9.789 -0.486 1 94.25 307 ARG B O 1
ATOM 5246 N N . ILE B 1 308 ? -7.469 9.883 -2.318 1 96.62 308 ILE B N 1
ATOM 5247 C CA . ILE B 1 308 ? -7.492 11.336 -2.363 1 96.62 308 ILE B CA 1
ATOM 5248 C C . ILE B 1 308 ? -8.109 11.805 -3.684 1 96.62 308 ILE B C 1
ATOM 5250 O O . ILE B 1 308 ? -7.695 11.352 -4.758 1 96.62 308 ILE B O 1
ATOM 5254 N N . TYR B 1 309 ? -9.031 12.734 -3.564 1 97.69 309 TYR B N 1
ATOM 5255 C CA . TYR B 1 309 ? -9.766 13.219 -4.73 1 97.69 309 TYR B CA 1
ATOM 5256 C C . TYR B 1 309 ? -9.703 14.734 -4.828 1 97.69 309 TYR B C 1
ATOM 5258 O O . TYR B 1 309 ? -9.648 15.43 -3.811 1 97.69 309 TYR B O 1
ATOM 5266 N N . ARG B 1 310 ? -9.719 15.164 -6.039 1 97.56 310 ARG B N 1
ATOM 5267 C CA . ARG B 1 310 ? -10.055 16.562 -6.258 1 97.56 310 ARG B CA 1
ATOM 5268 C C . ARG B 1 310 ? -11.516 16.844 -5.941 1 97.56 310 ARG B C 1
ATOM 5270 O O . ARG B 1 310 ? -12.305 15.906 -5.777 1 97.56 310 ARG B O 1
ATOM 5277 N N . LEU B 1 311 ? -11.844 18.141 -5.891 1 96.12 311 LEU B N 1
ATOM 5278 C CA . LEU B 1 311 ? -13.219 18.531 -5.613 1 96.12 311 LEU B CA 1
ATOM 5279 C C . LEU B 1 311 ? -14.156 18.047 -6.707 1 96.12 311 LEU B C 1
ATOM 5281 O O . LEU B 1 311 ? -15.328 17.75 -6.441 1 96.12 311 LEU B O 1
ATOM 5285 N N . ASP B 1 312 ? -13.695 17.891 -7.871 1 94.69 312 ASP B N 1
ATOM 5286 C CA . ASP B 1 312 ? -14.523 17.453 -8.992 1 94.69 312 ASP B CA 1
ATOM 5287 C C . ASP B 1 312 ? -14.641 15.938 -9.039 1 94.69 312 ASP B C 1
ATOM 5289 O O . ASP B 1 312 ? -15.211 15.383 -9.984 1 94.69 312 ASP B O 1
ATOM 5293 N N . GLY B 1 313 ? -14.039 15.25 -8.102 1 94.25 313 GLY B N 1
ATOM 5294 C CA . GLY B 1 313 ? -14.242 13.82 -7.969 1 94.25 313 GLY B CA 1
ATOM 5295 C C . GLY B 1 313 ? -13.148 13 -8.625 1 94.25 313 GLY B C 1
ATOM 5296 O O . GLY B 1 313 ? -13.18 11.766 -8.586 1 94.25 313 GLY B O 1
ATOM 5297 N N . VAL B 1 314 ? -12.164 13.633 -9.211 1 94.12 314 VAL B N 1
ATOM 5298 C CA . VAL B 1 314 ? -11.078 12.93 -9.883 1 94.12 314 VAL B CA 1
ATOM 5299 C C . VAL B 1 314 ? -10.094 12.398 -8.844 1 94.12 314 VAL B C 1
ATOM 5301 O O . VAL B 1 314 ? -9.672 13.133 -7.949 1 94.12 314 VAL B O 1
ATOM 5304 N N . LEU B 1 315 ? -9.766 11.094 -9.008 1 95.06 315 LEU B N 1
ATOM 5305 C CA . LEU B 1 315 ? -8.812 10.477 -8.094 1 95.06 315 LEU B CA 1
ATOM 5306 C C . LEU B 1 315 ? -7.398 10.984 -8.367 1 95.06 315 LEU B C 1
ATOM 5308 O O . LEU B 1 315 ? -6.914 10.914 -9.5 1 95.06 315 LEU B O 1
ATOM 5312 N N . VAL B 1 316 ? -6.766 11.461 -7.277 1 95.31 316 VAL B N 1
ATOM 5313 C CA . VAL B 1 316 ? -5.422 12.016 -7.418 1 95.31 316 VAL B CA 1
ATOM 5314 C C . VAL B 1 316 ? -4.395 10.984 -6.945 1 95.31 316 VAL B C 1
ATOM 5316 O O . VAL B 1 316 ? -3.32 10.859 -7.543 1 95.31 316 VAL B O 1
ATOM 5319 N N . ALA B 1 317 ? -4.688 10.281 -5.891 1 94.81 317 ALA B N 1
ATOM 5320 C CA . ALA B 1 317 ? -3.713 9.344 -5.332 1 94.81 317 ALA B CA 1
ATOM 5321 C C . ALA B 1 317 ? -4.391 8.32 -4.43 1 94.81 317 ALA B C 1
ATOM 5323 O O . ALA B 1 317 ? -5.473 8.57 -3.896 1 94.81 317 ALA B O 1
ATOM 5324 N N . VAL B 1 318 ? -3.781 7.18 -4.348 1 93.5 318 VAL B N 1
ATOM 5325 C CA . VAL B 1 318 ? -4.074 6.168 -3.338 1 93.5 318 VAL B CA 1
ATOM 5326 C C . VAL B 1 318 ? -2.906 6.055 -2.363 1 93.5 318 VAL B C 1
ATOM 5328 O O . VAL B 1 318 ? -1.743 6.109 -2.77 1 93.5 318 VAL B O 1
ATOM 5331 N N . VAL B 1 319 ? -3.268 5.926 -1.086 1 93.12 319 VAL B N 1
ATOM 5332 C CA . VAL B 1 319 ? -2.223 5.93 -0.067 1 93.12 319 VAL B CA 1
ATOM 5333 C C . VAL B 1 319 ? -2.439 4.766 0.898 1 93.12 319 VAL B C 1
ATOM 5335 O O . VAL B 1 319 ? -3.576 4.359 1.144 1 93.12 319 VAL B O 1
ATOM 5338 N N . ALA B 1 320 ? -1.368 4.195 1.404 1 90.81 320 ALA B N 1
ATOM 5339 C CA . ALA B 1 320 ? -1.388 3.207 2.477 1 90.81 320 ALA B CA 1
ATOM 5340 C C . ALA B 1 320 ? -0.264 3.457 3.477 1 90.81 320 ALA B C 1
ATOM 5342 O O . ALA B 1 320 ? 0.855 3.803 3.09 1 90.81 320 ALA B O 1
ATOM 5343 N N . GLN B 1 321 ? -0.624 3.314 4.723 1 90 321 GLN B N 1
ATOM 5344 C CA . GLN B 1 321 ? 0.385 3.492 5.762 1 90 321 GLN B CA 1
ATOM 5345 C C . GLN B 1 321 ? 0.152 2.531 6.926 1 90 321 GLN B C 1
ATOM 5347 O O . GLN B 1 321 ? -0.984 2.346 7.367 1 90 321 GLN B O 1
ATOM 5352 N N . GLU B 1 322 ? 1.232 1.891 7.266 1 89.38 322 GLU B N 1
ATOM 5353 C CA . GLU B 1 322 ? 1.239 1.116 8.5 1 89.38 322 GLU B CA 1
ATOM 5354 C C . GLU B 1 322 ? 2.07 1.806 9.578 1 89.38 322 GLU B C 1
ATOM 5356 O O . GLU B 1 322 ? 3.047 2.492 9.273 1 89.38 322 GLU B O 1
ATOM 5361 N N . GLY B 1 323 ? 1.644 1.657 10.844 1 86.69 323 GLY B N 1
ATOM 5362 C CA . GLY B 1 323 ? 2.379 2.238 11.961 1 86.69 323 GLY B CA 1
ATOM 5363 C C . GLY B 1 323 ? 2.213 1.463 13.25 1 86.69 323 GLY B C 1
ATOM 5364 O O . GLY B 1 323 ? 1.305 0.639 13.375 1 86.69 323 GLY B O 1
ATOM 5365 N N . VAL B 1 324 ? 3.184 1.719 14.086 1 83.06 324 VAL B N 1
ATOM 5366 C CA . VAL B 1 324 ? 3.062 1.224 15.453 1 83.06 324 VAL B CA 1
ATOM 5367 C C . VAL B 1 324 ? 1.942 1.971 16.172 1 83.06 324 VAL B C 1
ATOM 5369 O O . VAL B 1 324 ? 1.867 3.199 16.109 1 83.06 324 VAL B O 1
ATOM 5372 N N . HIS B 1 325 ? 1.117 1.245 16.672 1 83.19 325 HIS B N 1
ATOM 5373 C CA . HIS B 1 325 ? 0.036 1.8 17.484 1 83.19 325 HIS B CA 1
ATOM 5374 C C . HIS B 1 325 ? -0.22 0.946 18.719 1 83.19 325 HIS B C 1
ATOM 5376 O O . HIS B 1 325 ? -0.922 -0.065 18.656 1 83.19 325 HIS B O 1
ATOM 5382 N N . ARG B 1 326 ? 0.244 1.415 19.812 1 80.38 326 ARG B N 1
ATOM 5383 C CA . ARG B 1 326 ? 0.091 0.688 21.078 1 80.38 326 ARG B CA 1
ATOM 5384 C C . ARG B 1 326 ? -0.916 1.379 21.984 1 80.38 326 ARG B C 1
ATOM 5386 O O . ARG B 1 326 ? -1.03 2.605 21.969 1 80.38 326 ARG B O 1
ATOM 5393 N N . PHE B 1 327 ? -1.611 0.537 22.672 1 75.44 327 PHE B N 1
ATOM 5394 C CA . PHE B 1 327 ? -2.684 1.05 23.516 1 75.44 327 PHE B CA 1
ATOM 5395 C C . PHE B 1 327 ? -2.549 0.529 24.938 1 75.44 327 PHE B C 1
ATOM 5397 O O . PHE B 1 327 ? -1.911 -0.501 25.172 1 75.44 327 PHE B O 1
ATOM 5404 N N . LYS B 1 328 ? -2.941 1.288 25.875 1 76.12 328 LYS B N 1
ATOM 5405 C CA . LYS B 1 328 ? -3.195 0.835 27.25 1 76.12 328 LYS B CA 1
ATOM 5406 C C . LYS B 1 328 ? -4.664 1 27.609 1 76.12 328 LYS B C 1
ATOM 5408 O O . LYS B 1 328 ? -5.336 1.91 27.125 1 76.12 328 LYS B O 1
ATOM 5413 N N . PRO B 1 329 ? -5.23 -0.061 28.312 1 69.81 329 PRO B N 1
ATOM 5414 C CA . PRO B 1 329 ? -6.625 0.091 28.734 1 69.81 329 PRO B CA 1
ATOM 5415 C C . PRO B 1 329 ? -6.879 1.396 29.484 1 69.81 329 PRO B C 1
ATOM 5417 O O . PRO B 1 329 ? -6.031 1.834 30.266 1 69.81 329 PRO B O 1
ATOM 5420 N N . SER B 1 330 ? -7.91 2.201 29 1 62.56 330 SER B N 1
ATOM 5421 C CA . SER B 1 330 ? -8.258 3.443 29.688 1 62.56 330 SER B CA 1
ATOM 5422 C C . SER B 1 330 ? -8.734 3.178 31.109 1 62.56 330 SER B C 1
ATOM 5424 O O . SER B 1 330 ? -9.367 2.154 31.375 1 62.56 330 SER B O 1
ATOM 5426 N N . GLN B 1 331 ? -8.039 3.582 32.156 1 52.56 331 GLN B N 1
ATOM 5427 C CA . GLN B 1 331 ? -8.5 3.461 33.531 1 52.56 331 GLN B CA 1
ATOM 5428 C C . GLN B 1 331 ? -9.945 3.941 33.656 1 52.56 331 GLN B C 1
ATOM 5430 O O . GLN B 1 331 ? -10.305 5.004 33.125 1 52.56 331 GLN B O 1
ATOM 5435 N N . SER B 1 332 ? -10.984 3.029 33.625 1 42.06 332 SER B N 1
ATOM 5436 C CA . SER B 1 332 ? -12.32 3.395 34.062 1 42.06 332 SER B CA 1
ATOM 5437 C C . SER B 1 332 ? -12.266 4.348 35.25 1 42.06 332 SER B C 1
ATOM 5439 O O . SER B 1 332 ? -11.492 4.137 36.188 1 42.06 332 SER B O 1
ATOM 5441 N N . HIS B 1 333 ? -12.406 5.574 35.062 1 36.19 333 HIS B N 1
ATOM 5442 C CA . HIS B 1 333 ? -12.742 6.32 36.281 1 36.19 333 HIS B CA 1
ATOM 5443 C C . HIS B 1 333 ? -13.883 5.652 37.031 1 36.19 333 HIS B C 1
ATOM 5445 O O . HIS B 1 333 ? -15.008 5.57 36.531 1 36.19 333 HIS B O 1
ATOM 5451 N N . LEU B 1 334 ? -13.641 4.637 37.75 1 27.52 334 LEU B N 1
ATOM 5452 C CA . LEU B 1 334 ? -14.562 4.543 38.875 1 27.52 334 LEU B CA 1
ATOM 5453 C C . LEU B 1 334 ? -14.352 5.707 39.844 1 27.52 334 LEU B C 1
ATOM 5455 O O . LEU B 1 334 ? -13.219 6.129 40.062 1 27.52 334 LEU B O 1
#

pLDDT: mean 82.6, std 14.3, range [21.58, 98.19]

Foldseek 3Di:
DPPPPAQPDALVRLVVLCQQQAPWADDDVQKIKRPAQAADAALQGPAGQVLSVQRNQLVSQCVVPPFAKWKWKFFDDGDDRRGMKMKGKDWPDDDPFKTKIWIFIDDVVDTGMIMIMMGGDDDPVDDDDDDWDAAEDAPVPDDPPVVQQQDLVHFHRYWYDQVRFDWPLVLLVVLLVVDDCPPPCNVSSVVNSCCQRHRDQKTKTWRHPVQAPPNGHGAASGWTKMKIAGSHQQDDDQSSQVSVVSSPVSVPFPVVCCRHPVQWDWPDKDWGIKTKDFDDGDGRRAIKMKIKDWDDDDPQKTKIKIWIGGPVGHTTMIMITMIGTDIDGRPPPD/DPPPPAQPDDLVRLVVLCQQQAPWADDDVQKIKRPAQAADAALQGPAGQVLSVQRNQLVSQCVVPPFAKWKWKFFDDGDDRRGMKMKGKDWPDDDDFKTKIWIFIDDVVDTGMIMIMMGGDDDPPDDDDDDWDAAEDAPVPDDPPVVQQQDLVHFHRYWYDQVRFDWPLVVLVVLLVVDDCPPPCNVSSVVNSCCQRHRDQKTKTWRHPVQAPPNGAGAAPGWTKMKIAGSHQQDDDQSSVVSVVSSPVSVPFPVVCCNHPVQWDWPDKDWGIKTKDFDDGDGRRAIKMKIKHWDDDDPQKTKIKIWIGGPVGHTTMIMITMIGTDIDGRPPPD

Organism: Malassezia restricta (strain ATCC 96810 / NBRC 103918 / CBS 7877) (NCBI:txid425264)

Radius of gyration: 24.86 Å; Cα contacts (8 Å, |Δi|>4): 1490; chains: 2; bounding box: 56×82×77 Å

Sequence (668 aa):
MSLLAGTNKTREEWDKLTKPFVQVRKKADGLYESWVKEHFVPVFGKSIFGGSLIAQCILAAYDTVSEDMMLHGKFVDRADVHEHIMYHVQKLRNGRSYMTRRVDAKQGDTVLFSVSMSFQLREPNEPTYFVPSPKVVNLDDFQSLSKDLYDPYVSLRQVVHPEQCMHAHMRYHNILHSMREDHPMYELLSQWTHDHTHVFPMQSRPAIPTMFDRDGHMAPFSKTAYWLSSRGYCRGPQSLQQAMLGFHVDQFFLVNMNTDIPSYTTTMMASLDHTMWFYNDFQMCDWLLFVLDNQALNNGRALITGRIYRLDGVLVAVVAQEGVHRFKPSQSHLMSLLAGTNKTREEWDKLTKPFVQVRKKADGLYESWVKEHFVPVFGKSIFGGSLIAQCILAAYDTVSEDMMLHGKFVDRADVHEHIMYHVQKLRNGRSYMTRRVDAKQGDTVLFSVSMSFQLREPNEPTYFVPSPKVVNLDDFQSLSKDLYDPYVSLRQVVHPEQCMHAHMRYHNILHSMREDHPMYELLSQWTHDHTHVFPMQSRPAIPTMFDRDGHMAPFSKTAYWLSSRGYCRGPQSLQQAMLGFHVDQFFLVNMNTDIPSYTTTMMASLDHTMWFYNDFQMCDWLLFVLDNQALNNGRALITGRIYRLDGVLVAVVAQEGVHRFKPSQSHL

Secondary structure (DSSP, 8-state):
-------S--HHHHHHHHHHHH-EEEEETTEEEES-SS----TT-SS--HHHHHHHHHHHHHTT--SEEEEEEEE-SPPPTTS--EEEEEEEEE-SSEEEEEEEEEETTEEEEEEEEEEE---TTS--EEPPPPEEE-GGG----HHHHH-TTB---EEE-GGGSPPHHHHHHHHHHHS-TTSTTHHHHHHHHHIIIII-SEEEEES-GGGB-TTSPBPTT--EEEEEEESS---S-HHHHHHHHHHHHTTTTGGGGGGG-TTEEEEEEEE-EEEEEE-S---TTS-EEEEEEEEEEETTEEEEEEEEEETTS-EEEEEEEEEEEEEEE-----/-------S--HHHHHHHHHHHH-EEEEETTEEEES-SS----TT-SS--HHHHHHHHHHHHHTT--SEEEEEEEE-SPPPTTS--EEEEEEEEE-SSEEEEEEEEEETTEEEEEEEEEEE---TTS--EEPPPPEEE-GGG----HHHHH-TTB---EEE-GGGSPPHHHHHHHHHHHS-TTSTTHHHHHHHHHIIIII-SEEEEESSGGGB-TTSPBPTT--EEEEEEESS---S-HHHHHHHHHHHHTTTTGGGGGGG-TTEEEEEEEE-EEEEEE-S---TTS-EEEEEEEEEEETTEEEEEEEEEETTS-EEEEEEEEEEEEEEE-----

Nearest PDB structures (foldseek):
  4r4u-assembly2_C  TM=8.650E-01  e=4.434E-24  Yersinia pestis
  4r4u-assembly1_A  TM=8.587E-01  e=3.352E-24  Yersinia pestis
  4r4u-assembly2_D  TM=8.678E-01  e=2.377E-23  Yersinia pestis
  1c8u-assembly1_B  TM=8.528E-01  e=7.338E-24  Escherichia coli
  4qfw-assembly3_C  TM=8.553E-01  e=1.284E-23  Yersinia pestis

InterPro domains:
  IPR003703 Acyl-CoA thioesterase [PTHR11066] (42-330)
  IPR029069 HotDog domain superfamily [SSF54637] (34-125)
  IPR029069 HotDog domain superfamily [SSF54637] (184-326)
  IPR042171 Acyl-CoA thioesterase, double hotdog domain [G3DSA:2.40.160.210] (16-328)
  IPR049449 Acyl-CoA thioesterase-like, N-terminal HotDog domain [PF13622] (45-120)
  IPR049450 Acyl-CoA thioesterase-like, C-terminal domain [PF20789] (215-324)

Solvent-accessible surface area (backbone atoms only — not comparable to full-atom values): 35111 Å² total; per-residue (Å²): 130,81,79,77,72,60,60,92,62,50,38,67,55,30,42,62,57,38,43,65,49,35,40,61,40,82,77,47,95,47,30,29,31,44,61,43,38,70,55,61,58,46,82,87,42,94,32,50,43,62,17,31,56,48,7,28,47,47,48,57,46,46,74,78,46,93,56,52,51,35,42,45,33,37,52,63,46,78,54,67,49,77,43,55,40,36,37,40,46,41,84,73,39,82,53,96,56,40,33,33,38,36,35,39,30,22,53,88,90,44,54,25,32,40,30,43,32,38,26,33,58,87,35,84,89,35,69,74,44,62,60,79,54,50,44,76,31,51,71,90,66,54,69,80,54,62,69,49,46,64,32,89,49,40,52,74,59,63,34,36,38,69,91,78,34,59,51,44,50,56,50,46,47,53,48,55,70,72,46,58,77,84,39,89,56,36,65,56,49,51,51,44,37,46,38,51,50,73,56,50,45,53,46,46,22,51,22,43,88,70,44,37,42,99,81,62,45,56,39,65,58,50,68,45,40,31,28,36,29,39,58,14,62,66,82,71,58,63,64,53,32,52,18,51,48,44,28,55,54,59,73,54,56,72,66,57,58,53,17,66,39,77,65,42,40,78,74,44,68,43,74,42,33,42,34,40,42,57,73,44,88,70,56,42,51,41,60,28,39,36,40,42,42,79,47,37,29,41,52,26,32,34,35,33,35,35,41,29,21,41,79,88,43,49,58,28,34,41,37,41,37,34,21,43,43,33,64,40,79,50,77,70,83,122,131,80,80,76,71,61,59,92,61,52,37,68,55,30,41,61,57,38,42,65,49,34,40,61,40,80,78,49,93,48,30,30,30,44,61,43,38,70,56,63,57,46,81,88,44,96,32,50,43,62,18,32,56,49,7,27,48,46,48,58,48,47,75,78,47,92,56,51,50,35,42,45,33,37,51,63,47,78,54,65,48,76,43,54,40,36,36,41,47,40,82,73,38,82,52,95,54,42,33,33,38,34,33,38,32,23,52,86,90,44,54,25,32,42,30,44,33,39,26,32,57,88,35,83,88,36,69,74,44,64,60,78,55,50,44,75,32,51,71,90,67,55,69,80,54,62,71,49,46,63,32,88,49,38,53,76,59,63,33,36,36,69,91,78,34,58,51,46,51,57,50,46,48,54,49,55,71,73,44,58,77,82,40,88,55,35,64,56,49,49,50,45,35,46,38,51,51,73,56,49,43,52,46,45,21,51,22,42,87,70,45,38,45,98,85,63,45,55,40,62,61,48,70,45,40,32,30,37,27,38,58,14,63,65,81,70,58,63,65,52,32,53,18,50,48,45,29,54,55,58,74,53,56,72,67,58,58,54,17,66,40,76,64,40,41,78,75,43,66,44,73,41,34,43,33,40,44,56,72,44,88,70,59,41,50,42,60,28,39,36,39,42,41,77,47,36,28,40,52,26,32,34,35,35,36,34,42,29,21,41,79,87,42,49,56,27,33,40,36,39,37,36,22,42,43,34,64,40,80,49,77,72,83,120